Protein AF-A0AAV4EAZ1-F1 (afdb_monomer)

Radius of gyration: 33.1 Å; Cα contacts (8 Å, |Δi|>4): 173; chains: 1; bounding box: 82×64×74 Å

Mean predicted aligned error: 22.83 Å

pLDDT: mean 73.1, std 13.74, range [32.31, 93.69]

Organism: NCBI:txid1093978

Secondary structure (DSSP, 8-state):
-PPPPP--TT-----S---SSPTTSSBTTBSSHHHHHHHHHHHHHHHHHHHHHHHTT--HHHHHHHHHHHHHHHHHHTS--TTS-HHHHHHHHHHHHHHHHHHHS----------SS-HHHHHHHHHHHHHHHHHHH---HHHHHHHHHHHHHHHHHHHHHHHHHHHHHHHHHHHS-TTHHHHHHHHHS----PPPPPB-TTSPBP--HHHHHHHHHHHHHHHH--TT--------S-----SSPPPHHHHHHHHHHHSSSS-S--TTHHHHHHHHHHHHHTS-TTSHHHHHHHHHHH--S---S------HHHHHHHHHHHTTTSS--SSSHHHHHHHHHHHHSHHHHHHHHHHHHHHHHHTS----S----

Foldseek 3Di:
DDDDQDAAPVDDDPEPDDDPARQQPPHSHGTPVVVVVVVVCVQVVLVVQLVVCVVVVPPVVSNVVSVVSNVVVVVVVVVDDPHDDPVVVVVVNVVVVVVVCPVPPPPPPPPPPDPPDDPLLVVLVVVLVVLVVVLLVDPDPVSNVVSVVSSVVSVVVSCVVCVVVVVVLVVVLVPDDDDVSVVVCCVVPVPDPDDDFDADPVRRTDDDPVVSVVSVVVVVCVVPDDVPDDPDPPDPDDDDADPDHDDPVNVVLVVVQVPPPDDRDDQCPLLVLLVVVLVVLQDDCPDPVNVVLQVVQPDPDDPDPDDDDCDSLNVVQVLCVLVVVPAQRSRHPVSSVVVSVCSNPVVSSNVVSVVSSVSVVVPPPDPPPDDDD

InterPro domains:
  IPR008901 Alkaline ceramidase [PF05875] (12-67)
  IPR008901 Alkaline ceramidase [PTHR46187] (5-68)

Solvent-accessible surface area (backbone atoms only — not comparable to full-atom values): 22875 Å² total; per-residue (Å²): 131,82,80,78,80,65,81,42,76,77,74,76,85,83,69,93,72,82,70,96,56,61,53,26,75,86,37,49,85,41,62,32,50,65,65,52,56,59,53,47,49,71,60,48,48,41,54,52,50,37,51,49,28,65,73,68,68,49,61,67,69,58,42,52,53,32,48,54,53,48,52,53,50,56,57,48,63,75,67,63,64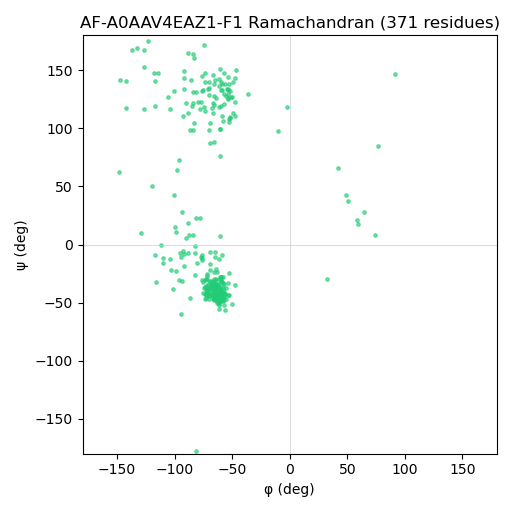,94,82,65,56,67,72,56,51,51,51,50,54,50,51,49,52,53,50,56,44,59,76,73,43,82,84,70,74,77,72,77,75,67,77,93,57,61,68,67,54,50,50,43,51,54,52,37,52,52,43,52,50,50,48,72,72,52,86,53,69,66,63,40,54,52,43,50,50,56,37,51,53,40,50,51,54,43,50,63,72,43,42,65,58,53,51,52,49,54,52,50,67,72,72,57,77,77,61,65,52,53,53,51,50,49,64,69,67,46,77,69,86,71,75,86,82,46,59,46,97,86,68,48,77,56,84,54,68,71,58,48,50,52,53,52,51,51,55,49,46,70,72,69,58,54,94,84,64,74,80,79,75,78,85,88,68,78,94,71,82,64,96,65,72,89,45,72,67,58,52,51,52,53,50,58,58,53,71,71,86,51,78,84,78,67,101,48,61,68,37,52,52,48,54,51,48,36,56,54,52,64,43,67,68,86,40,71,70,46,43,50,54,50,50,70,48,62,66,88,63,84,80,65,94,62,81,87,70,91,42,70,62,59,54,52,28,57,57,38,54,69,54,76,60,77,55,77,60,61,76,44,57,69,35,49,53,53,51,31,60,46,29,64,38,62,68,60,35,53,56,51,36,54,50,53,37,53,51,59,56,68,71,46,81,84,79,83,84,69,76,88,131

Structure (mmCIF, N/CA/C/O backbone):
data_AF-A0AAV4EAZ1-F1
#
_entry.id   AF-A0AAV4EAZ1-F1
#
loop_
_atom_site.group_PDB
_atom_site.id
_atom_site.type_symbol
_atom_site.label_atom_id
_atom_site.label_alt_id
_atom_site.label_comp_id
_atom_site.label_asym_id
_atom_site.label_entity_id
_atom_site.label_seq_id
_atom_site.pdbx_PDB_ins_code
_atom_site.Cartn_x
_atom_site.Cartn_y
_atom_site.Cartn_z
_atom_site.occupancy
_atom_site.B_iso_or_equiv
_atom_site.auth_seq_id
_atom_site.auth_comp_id
_atom_site.auth_asym_id
_atom_site.auth_atom_id
_atom_site.pdbx_PDB_model_num
ATOM 1 N N . MET A 1 1 ? 37.958 -28.287 -9.893 1.00 39.22 1 MET A N 1
ATOM 2 C CA . MET A 1 1 ? 39.158 -27.443 -10.062 1.00 39.2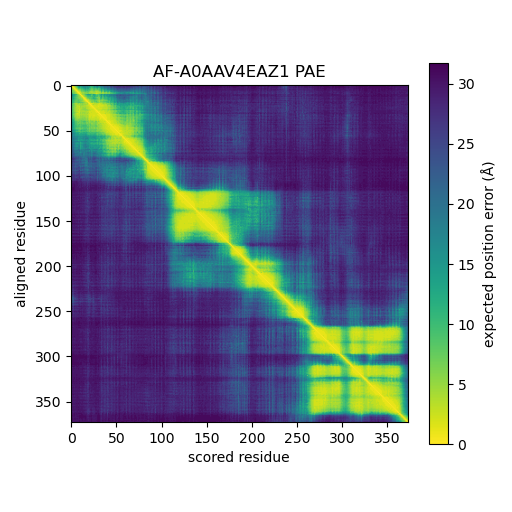2 1 MET A CA 1
ATOM 3 C C . MET A 1 1 ? 38.645 -26.015 -10.093 1.00 39.22 1 MET A C 1
ATOM 5 O O . MET A 1 1 ? 37.858 -25.717 -10.981 1.00 39.22 1 MET A O 1
ATOM 9 N N . ALA A 1 2 ? 38.906 -25.215 -9.056 1.00 37.84 2 ALA A N 1
ATOM 10 C CA . ALA A 1 2 ? 38.460 -23.820 -9.040 1.00 37.84 2 ALA A CA 1
ATOM 11 C C . ALA A 1 2 ? 39.184 -23.052 -10.164 1.00 37.84 2 ALA A C 1
ATOM 13 O O . ALA A 1 2 ? 40.352 -23.366 -10.418 1.00 37.84 2 ALA A O 1
ATOM 14 N N . PRO A 1 3 ? 38.515 -22.126 -10.872 1.00 51.50 3 PRO A N 1
ATOM 15 C CA . PRO A 1 3 ? 39.170 -21.317 -11.893 1.00 51.50 3 PRO A CA 1
ATOM 16 C C . PRO A 1 3 ? 40.313 -20.514 -11.263 1.00 51.50 3 PRO A C 1
ATOM 18 O O . PRO A 1 3 ? 40.203 -20.037 -10.134 1.00 51.50 3 PRO A O 1
ATOM 21 N N . SER A 1 4 ? 41.434 -20.420 -11.975 1.00 55.25 4 SER A N 1
ATOM 22 C CA . SER A 1 4 ? 42.586 -19.628 -11.548 1.00 55.25 4 SER A CA 1
ATOM 23 C C . SER A 1 4 ? 42.188 -18.148 -11.440 1.00 55.25 4 SER A C 1
ATOM 25 O O . SER A 1 4 ? 41.501 -17.664 -12.343 1.00 55.25 4 SER A O 1
ATOM 27 N N . PRO A 1 5 ? 42.593 -17.431 -10.376 1.00 61.00 5 PRO A N 1
ATOM 28 C CA . PRO A 1 5 ? 42.265 -16.018 -10.215 1.00 61.00 5 PRO A CA 1
ATOM 29 C C . PRO A 1 5 ? 42.811 -15.202 -11.393 1.00 61.00 5 PRO A C 1
ATOM 31 O O . PRO A 1 5 ? 43.924 -15.443 -11.866 1.00 61.00 5 PRO A O 1
ATOM 34 N N . VAL A 1 6 ? 42.004 -14.259 -11.883 1.00 65.06 6 VAL A N 1
ATOM 35 C CA . VAL A 1 6 ? 42.376 -13.368 -12.986 1.00 65.06 6 VAL A CA 1
ATOM 36 C C . VAL A 1 6 ? 43.497 -12.445 -12.510 1.00 65.06 6 VAL A C 1
ATOM 38 O O . VAL A 1 6 ? 43.344 -11.718 -11.532 1.00 65.06 6 VAL A O 1
ATOM 41 N N . VAL A 1 7 ? 44.636 -12.485 -13.201 1.00 71.00 7 VAL A N 1
ATOM 42 C CA . VAL A 1 7 ? 45.792 -11.632 -12.907 1.00 71.00 7 VAL A CA 1
ATOM 43 C C . VAL A 1 7 ? 45.495 -10.202 -13.359 1.00 71.00 7 VAL A C 1
ATOM 45 O O . VAL A 1 7 ? 45.307 -9.947 -14.550 1.00 71.00 7 VAL A O 1
ATOM 48 N N . GLY A 1 8 ? 45.428 -9.273 -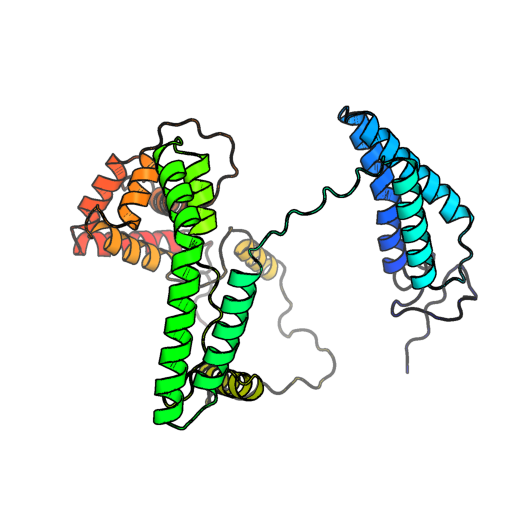12.407 1.00 71.44 8 GLY A N 1
ATOM 49 C CA . GLY A 1 8 ? 45.266 -7.848 -12.686 1.00 71.44 8 GLY A CA 1
ATOM 50 C C . GLY A 1 8 ? 46.577 -7.136 -12.992 1.00 71.44 8 GLY A C 1
ATOM 51 O O . GLY A 1 8 ? 47.660 -7.620 -12.689 1.00 71.44 8 GLY A O 1
ATOM 52 N N . PHE A 1 9 ? 46.475 -5.944 -13.574 1.00 77.06 9 PHE A N 1
ATOM 53 C CA . PHE A 1 9 ? 47.620 -5.125 -13.975 1.00 77.06 9 PHE A CA 1
ATOM 54 C C . PHE A 1 9 ? 48.458 -4.617 -12.783 1.00 77.06 9 PHE A C 1
ATOM 56 O O . PHE A 1 9 ? 49.664 -4.432 -12.915 1.00 77.06 9 PHE A O 1
ATOM 63 N N . TRP A 1 10 ? 47.834 -4.407 -11.621 1.00 75.06 10 TRP A N 1
ATOM 64 C CA . TRP A 1 10 ? 48.451 -3.798 -10.433 1.00 75.06 10 TRP A CA 1
ATOM 65 C C . TRP A 1 10 ? 48.875 -4.831 -9.369 1.00 75.06 10 TRP A C 1
ATOM 67 O O . TRP A 1 10 ? 48.600 -4.640 -8.192 1.00 75.06 10 TRP A O 1
ATOM 77 N N . GLU A 1 11 ? 49.482 -5.954 -9.772 1.00 62.88 11 GLU A N 1
ATOM 78 C CA . GLU A 1 11 ? 49.725 -7.119 -8.897 1.00 62.88 11 GLU A CA 1
ATOM 79 C C . GLU A 1 11 ? 50.312 -6.837 -7.489 1.00 62.88 11 GLU A C 1
ATOM 81 O O . GLU A 1 11 ? 51.160 -5.968 -7.286 1.00 62.88 11 GLU A O 1
ATOM 86 N N . ARG A 1 12 ? 49.925 -7.741 -6.566 1.00 56.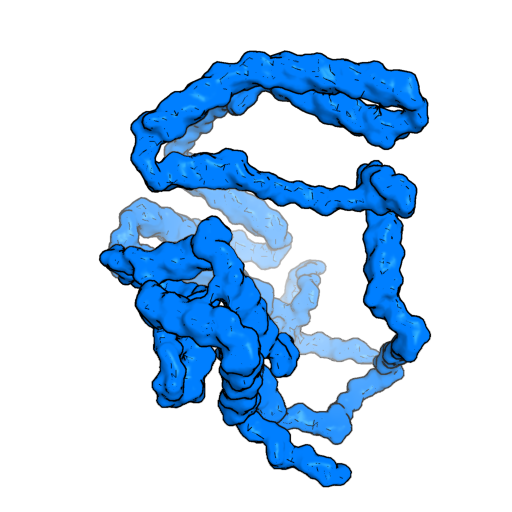06 12 ARG A N 1
ATOM 87 C CA . ARG A 1 12 ? 50.033 -7.771 -5.088 1.00 56.06 12 ARG A CA 1
ATOM 88 C C . ARG A 1 12 ? 49.030 -6.879 -4.359 1.00 56.06 12 ARG A C 1
ATOM 90 O O . ARG A 1 12 ? 49.353 -5.799 -3.881 1.00 56.06 12 ARG A O 1
ATOM 97 N N . HIS A 1 13 ? 47.838 -7.438 -4.157 1.00 59.00 13 HIS A N 1
ATOM 98 C CA . HIS A 1 13 ? 46.903 -6.958 -3.145 1.00 59.00 13 HIS A CA 1
ATOM 99 C C . HIS A 1 13 ? 47.546 -7.081 -1.756 1.00 59.00 13 HIS A C 1
ATOM 101 O O . HIS A 1 13 ? 47.913 -8.175 -1.324 1.00 59.00 13 HIS A O 1
ATOM 107 N N . THR A 1 14 ? 47.717 -5.955 -1.072 1.00 55.31 14 THR A N 1
ATOM 108 C CA . THR A 1 14 ? 48.155 -5.881 0.334 1.00 55.31 14 THR A CA 1
ATOM 109 C C . THR A 1 14 ? 46.976 -5.939 1.307 1.00 55.31 14 THR A C 1
ATOM 111 O O . THR A 1 14 ? 47.165 -6.063 2.516 1.00 55.31 14 THR A O 1
ATOM 114 N N . SER A 1 15 ? 45.751 -5.887 0.784 1.00 57.00 15 SER A N 1
ATOM 115 C CA . SER A 1 15 ? 44.508 -5.919 1.542 1.00 57.00 15 SER A CA 1
ATOM 116 C C . SER A 1 15 ? 44.353 -7.254 2.277 1.00 57.00 15 SER A C 1
ATOM 118 O O . SER A 1 15 ? 44.411 -8.329 1.689 1.00 57.00 15 SER A O 1
ATOM 120 N N . THR A 1 16 ? 44.133 -7.198 3.590 1.00 47.56 16 THR A N 1
ATOM 121 C CA . THR A 1 16 ? 43.989 -8.395 4.441 1.00 47.56 16 THR A CA 1
ATOM 122 C C . THR A 1 16 ? 42.634 -9.097 4.301 1.00 47.56 16 THR A C 1
ATOM 124 O O . THR A 1 16 ? 42.465 -10.202 4.819 1.00 47.56 16 THR A O 1
ATOM 127 N N . ILE A 1 17 ? 41.657 -8.463 3.643 1.00 57.38 17 ILE A N 1
ATOM 128 C CA . ILE A 1 17 ? 40.300 -8.977 3.428 1.00 57.38 17 ILE A CA 1
ATOM 129 C C . ILE A 1 17 ? 39.854 -8.576 2.018 1.00 57.38 17 ILE A C 1
ATOM 131 O O . ILE A 1 17 ? 39.704 -7.385 1.758 1.00 57.38 17 ILE A O 1
ATOM 135 N N . ASP A 1 18 ? 39.599 -9.566 1.162 1.00 65.38 18 ASP A N 1
ATOM 136 C CA . ASP A 1 18 ? 38.892 -9.395 -0.114 1.00 65.38 18 ASP A CA 1
ATOM 137 C C . ASP A 1 18 ? 37.374 -9.488 0.118 1.00 65.38 18 ASP A C 1
ATOM 139 O O . ASP A 1 18 ? 36.903 -10.287 0.942 1.00 65.38 18 ASP A O 1
ATOM 143 N N . TRP A 1 19 ? 36.592 -8.661 -0.579 1.00 66.50 19 TRP A N 1
ATOM 144 C CA . TRP A 1 19 ? 35.132 -8.704 -0.492 1.00 66.50 19 TRP A CA 1
ATOM 145 C C . TRP A 1 19 ? 34.552 -9.808 -1.391 1.00 66.50 19 TRP A C 1
ATOM 147 O O . TRP A 1 19 ? 35.260 -10.595 -2.009 1.00 66.50 19 TRP A O 1
ATOM 157 N N . CYS A 1 20 ? 33.219 -9.922 -1.437 1.00 73.50 20 CYS A N 1
ATOM 158 C CA . CYS A 1 20 ? 32.537 -10.954 -2.233 1.00 73.50 20 CYS A CA 1
ATOM 159 C C . CYS A 1 20 ? 32.649 -10.750 -3.757 1.00 73.50 20 CYS A C 1
ATOM 161 O O . CYS A 1 20 ? 32.155 -11.594 -4.502 1.00 73.50 20 CYS A O 1
ATOM 163 N N . GLU A 1 21 ? 33.212 -9.631 -4.221 1.00 77.25 21 GLU A N 1
ATOM 164 C CA . GLU A 1 21 ? 33.410 -9.358 -5.644 1.00 77.25 21 GLU A CA 1
ATOM 165 C C . GLU A 1 21 ? 34.792 -9.854 -6.082 1.00 77.25 21 GLU A C 1
ATOM 167 O O . GLU A 1 21 ? 35.790 -9.606 -5.416 1.00 77.25 21 GLU A O 1
ATOM 172 N N . GLU A 1 22 ? 34.855 -10.560 -7.212 1.00 75.56 22 GLU A N 1
ATOM 173 C CA . GLU A 1 22 ? 36.124 -11.039 -7.758 1.00 75.56 22 GLU A CA 1
ATOM 174 C C . GLU A 1 22 ? 36.974 -9.872 -8.290 1.00 75.56 22 GLU A C 1
ATOM 176 O O . GLU A 1 22 ? 36.529 -9.059 -9.110 1.00 75.56 22 GLU A O 1
ATOM 181 N N . ASN A 1 23 ? 38.235 -9.818 -7.855 1.00 75.94 23 ASN A N 1
ATOM 182 C CA . ASN A 1 23 ? 39.206 -8.837 -8.328 1.00 75.94 23 ASN A CA 1
ATOM 183 C C . ASN A 1 23 ? 39.394 -8.938 -9.850 1.00 75.94 23 ASN A C 1
ATOM 185 O O . ASN A 1 23 ? 39.566 -10.022 -10.404 1.00 75.94 23 ASN A O 1
ATOM 189 N N . TYR A 1 24 ? 39.356 -7.786 -10.527 1.00 77.75 24 TYR A N 1
ATOM 190 C CA . TYR A 1 24 ? 39.561 -7.644 -11.974 1.00 77.75 24 TYR A CA 1
ATOM 191 C C . TYR A 1 24 ? 38.587 -8.423 -12.873 1.00 77.75 24 TYR A C 1
ATOM 193 O O . TYR A 1 24 ? 38.844 -8.583 -14.067 1.00 77.75 24 TYR A O 1
ATOM 201 N N . ALA A 1 25 ? 37.439 -8.861 -12.344 1.00 78.75 25 ALA A N 1
ATOM 202 C CA . ALA A 1 25 ? 36.454 -9.638 -13.099 1.00 78.75 25 ALA A CA 1
ATOM 203 C C . ALA A 1 25 ? 35.887 -8.898 -14.326 1.00 78.75 25 ALA A C 1
ATOM 205 O O . ALA A 1 25 ? 35.515 -9.523 -15.318 1.00 78.75 25 ALA A O 1
ATOM 206 N N . VAL A 1 26 ? 35.817 -7.563 -14.266 1.00 81.12 26 VAL A N 1
ATOM 207 C CA . VAL A 1 26 ? 35.282 -6.716 -15.348 1.00 81.12 26 VAL A CA 1
ATOM 208 C C . VAL A 1 26 ? 36.393 -6.058 -16.169 1.00 81.12 26 VAL A C 1
ATOM 210 O O . VAL A 1 26 ? 36.274 -5.930 -17.386 1.00 81.12 26 VAL A O 1
ATOM 213 N N . THR A 1 27 ? 37.476 -5.623 -15.526 1.00 82.69 27 THR A N 1
ATOM 214 C CA . THR A 1 27 ? 38.619 -4.994 -16.195 1.00 82.69 27 THR A CA 1
ATOM 215 C C . THR A 1 27 ? 39.910 -5.335 -15.468 1.00 82.69 27 THR A C 1
ATOM 217 O O . THR A 1 27 ? 39.958 -5.319 -14.244 1.00 82.69 27 THR A O 1
ATOM 220 N N . THR A 1 28 ? 40.983 -5.572 -16.220 1.00 79.88 28 THR A N 1
ATOM 221 C CA . THR A 1 28 ? 42.330 -5.834 -15.691 1.00 79.88 28 THR A CA 1
ATOM 222 C C . THR A 1 28 ? 42.941 -4.649 -14.945 1.00 79.88 28 THR A C 1
ATOM 224 O O . THR A 1 28 ? 43.956 -4.820 -14.276 1.00 79.88 28 THR A O 1
ATOM 227 N N . TYR A 1 29 ? 42.341 -3.458 -15.026 1.00 78.69 29 TYR A N 1
ATOM 228 C CA . TYR A 1 29 ? 42.871 -2.240 -14.409 1.00 78.69 29 TYR A CA 1
ATOM 229 C C . TYR A 1 29 ? 42.230 -1.874 -13.068 1.00 78.69 29 TYR A C 1
ATOM 231 O O . TYR A 1 29 ? 42.853 -1.151 -12.297 1.00 78.69 29 TYR A O 1
ATOM 239 N N . ILE A 1 30 ? 41.011 -2.339 -12.785 1.00 79.56 30 ILE A N 1
ATOM 240 C CA . ILE A 1 30 ? 40.244 -1.960 -11.590 1.00 79.56 30 ILE A CA 1
ATOM 241 C C . ILE A 1 30 ? 39.817 -3.237 -10.866 1.00 79.56 30 ILE A C 1
ATOM 243 O O . ILE A 1 30 ? 39.057 -4.039 -11.412 1.00 79.56 30 ILE A O 1
ATOM 247 N N . ALA A 1 31 ? 40.312 -3.414 -9.643 1.00 74.88 31 ALA A N 1
ATOM 248 C CA . ALA A 1 31 ? 39.842 -4.448 -8.727 1.00 74.88 31 ALA A CA 1
ATOM 249 C C . ALA A 1 31 ? 38.456 -4.070 -8.170 1.00 74.88 31 ALA A C 1
ATOM 251 O O . ALA A 1 31 ? 38.163 -2.883 -8.044 1.00 74.88 31 ALA A O 1
ATOM 252 N N . GLU A 1 32 ? 37.601 -5.060 -7.888 1.00 77.81 32 GLU A N 1
ATOM 253 C CA . GLU A 1 32 ? 36.217 -4.866 -7.408 1.00 77.81 32 GLU A CA 1
ATOM 254 C C . GLU A 1 32 ? 35.472 -3.724 -8.135 1.00 77.81 32 GLU A C 1
ATOM 256 O O . GLU A 1 32 ? 35.188 -2.646 -7.592 1.00 77.81 32 GLU A O 1
ATOM 261 N N . PHE A 1 33 ? 35.229 -3.925 -9.431 1.00 80.56 33 PHE A N 1
ATOM 262 C CA . PHE A 1 33 ? 34.739 -2.883 -10.330 1.00 80.56 33 PHE A CA 1
ATOM 263 C C . PHE A 1 33 ? 33.409 -2.274 -9.869 1.00 80.56 33 PHE A C 1
ATOM 265 O O . PHE A 1 33 ? 33.243 -1.052 -9.918 1.00 80.56 33 PHE A O 1
ATOM 272 N N . TRP A 1 34 ? 32.461 -3.094 -9.416 1.00 80.06 34 TRP A N 1
ATOM 273 C CA . TRP A 1 34 ? 31.145 -2.620 -8.995 1.00 80.06 34 TRP A CA 1
ATOM 274 C C . TRP A 1 34 ? 31.205 -1.875 -7.665 1.00 80.06 34 TRP A C 1
ATOM 276 O O . TRP A 1 34 ? 30.563 -0.827 -7.531 1.00 80.06 34 TRP A O 1
ATOM 286 N N . ASN A 1 35 ? 32.025 -2.335 -6.720 1.00 78.44 35 ASN A N 1
ATOM 287 C CA . ASN A 1 35 ? 32.291 -1.602 -5.483 1.00 78.44 35 ASN A CA 1
ATOM 288 C C . ASN A 1 35 ? 32.914 -0.229 -5.778 1.00 78.44 35 ASN A C 1
ATOM 290 O O . ASN A 1 35 ? 32.430 0.792 -5.282 1.00 78.44 35 ASN A O 1
ATOM 294 N N . THR A 1 36 ? 33.904 -0.172 -6.670 1.00 77.69 36 THR A N 1
ATOM 295 C CA . THR A 1 36 ? 34.542 1.082 -7.098 1.00 77.69 36 THR A CA 1
ATOM 296 C C . THR A 1 36 ? 33.541 2.028 -7.773 1.00 77.69 36 THR A C 1
ATOM 298 O O . THR A 1 36 ? 33.409 3.190 -7.379 1.00 77.69 36 THR A O 1
ATOM 301 N N . LEU A 1 37 ? 32.771 1.529 -8.746 1.00 79.00 37 LEU A N 1
ATOM 302 C CA . LEU A 1 37 ? 31.787 2.320 -9.490 1.00 79.00 37 LEU A CA 1
ATOM 303 C C . LEU A 1 37 ? 30.676 2.866 -8.586 1.00 79.00 37 LEU A C 1
ATOM 305 O O . LEU A 1 37 ? 30.242 4.008 -8.750 1.00 79.00 37 LEU A O 1
ATOM 309 N N . SER A 1 38 ? 30.221 2.070 -7.616 1.00 73.38 38 SER A N 1
ATOM 310 C CA . SER A 1 38 ? 29.192 2.501 -6.670 1.00 73.38 38 SER A CA 1
ATOM 311 C C . SER A 1 38 ? 29.670 3.658 -5.778 1.00 73.38 38 SER A C 1
ATOM 313 O O . SER A 1 38 ? 28.911 4.599 -5.535 1.00 73.38 38 SER A O 1
ATOM 315 N N . ASN A 1 39 ? 30.949 3.667 -5.387 1.00 76.25 39 ASN A N 1
ATOM 316 C CA . ASN A 1 39 ? 31.553 4.756 -4.617 1.00 76.25 39 ASN A CA 1
ATOM 317 C C . ASN A 1 39 ? 31.771 6.027 -5.456 1.00 76.25 39 ASN A C 1
ATOM 319 O O . ASN A 1 39 ? 31.642 7.137 -4.933 1.00 76.25 39 ASN A O 1
ATOM 323 N N . CYS A 1 40 ? 31.990 5.910 -6.771 1.00 76.50 40 CYS A N 1
ATOM 324 C CA . CYS A 1 40 ? 32.075 7.071 -7.667 1.00 76.50 40 CYS A CA 1
ATOM 325 C C . CYS A 1 40 ? 30.794 7.925 -7.669 1.00 76.50 40 CYS A C 1
ATOM 327 O O . CYS A 1 40 ? 30.862 9.138 -7.887 1.00 76.50 40 CYS A O 1
ATOM 329 N N . VAL A 1 41 ? 29.623 7.341 -7.392 1.00 75.31 41 VAL A N 1
ATOM 330 C CA . VAL A 1 41 ? 28.349 8.082 -7.299 1.00 75.31 41 VAL A CA 1
ATOM 331 C C . VAL A 1 41 ? 28.363 9.082 -6.138 1.00 75.31 41 VAL A C 1
ATOM 333 O O . VAL A 1 41 ? 27.808 10.176 -6.256 1.00 75.31 41 VAL A O 1
ATOM 336 N N . LEU A 1 42 ? 29.047 8.753 -5.039 1.00 69.88 42 LEU A N 1
ATOM 337 C CA . LEU A 1 42 ? 29.164 9.625 -3.866 1.00 69.88 42 LEU A CA 1
ATOM 338 C C . LEU A 1 42 ? 30.069 10.838 -4.120 1.00 69.88 42 LEU A C 1
ATOM 340 O O . LEU A 1 42 ? 29.881 11.875 -3.491 1.00 69.88 42 LEU A O 1
ATOM 344 N N . ILE A 1 43 ? 31.005 10.727 -5.066 1.00 74.19 43 ILE A N 1
ATOM 345 C CA . ILE A 1 43 ? 31.894 11.820 -5.490 1.00 74.19 43 ILE A CA 1
ATOM 346 C C . ILE A 1 43 ? 31.222 12.661 -6.584 1.00 74.19 43 ILE A C 1
ATOM 348 O O . ILE A 1 43 ? 31.210 13.889 -6.530 1.00 74.19 43 ILE A O 1
ATOM 352 N N . THR A 1 44 ? 30.623 12.008 -7.579 1.00 77.94 44 THR A N 1
ATOM 353 C CA . THR A 1 44 ? 30.032 12.686 -8.745 1.00 77.94 44 THR A CA 1
ATOM 354 C C . THR A 1 44 ? 28.703 13.370 -8.423 1.00 77.94 44 THR A C 1
ATOM 356 O O . THR A 1 44 ? 28.416 14.433 -8.974 1.00 77.94 44 THR A O 1
ATOM 359 N N . GLY A 1 45 ? 27.912 12.827 -7.493 1.00 81.00 45 GLY A N 1
ATOM 360 C CA . GLY A 1 45 ? 26.627 13.389 -7.073 1.00 81.00 45 GLY A CA 1
ATOM 361 C C . GLY A 1 45 ? 26.718 14.837 -6.566 1.00 81.00 45 GLY A C 1
ATOM 362 O O . GLY A 1 45 ? 26.052 15.705 -7.135 1.00 81.00 45 GLY A O 1
ATOM 363 N N . PRO A 1 46 ? 27.549 15.145 -5.551 1.00 78.69 46 PRO A N 1
ATOM 364 C CA . PRO A 1 46 ? 27.739 16.512 -5.055 1.00 78.69 46 PRO A CA 1
ATOM 365 C C . PRO A 1 46 ? 28.214 17.500 -6.131 1.00 78.69 46 PRO A C 1
ATOM 367 O O . PRO A 1 46 ? 27.718 18.624 -6.187 1.00 78.69 46 PRO A O 1
ATOM 370 N N . ILE A 1 47 ? 29.095 17.069 -7.041 1.00 78.88 47 ILE A N 1
ATOM 371 C CA . ILE A 1 47 ? 29.613 17.896 -8.147 1.00 78.88 47 ILE A CA 1
ATOM 372 C C . ILE A 1 47 ? 28.503 18.223 -9.158 1.00 78.88 47 ILE A C 1
ATOM 374 O O . ILE A 1 47 ? 28.348 19.369 -9.585 1.00 78.88 47 ILE A O 1
ATOM 378 N N . ILE A 1 48 ? 27.680 17.234 -9.511 1.00 83.62 48 ILE A N 1
ATOM 379 C CA . ILE A 1 48 ? 26.520 17.425 -10.390 1.00 83.62 48 ILE A CA 1
ATOM 380 C C . ILE A 1 48 ? 25.493 18.359 -9.736 1.00 83.62 48 ILE A C 1
ATOM 382 O O . ILE A 1 48 ? 24.918 19.215 -10.411 1.00 83.62 48 ILE A O 1
ATOM 386 N N . MET A 1 49 ? 25.273 18.220 -8.427 1.00 81.00 49 MET A N 1
ATOM 387 C CA . MET A 1 49 ? 24.355 19.066 -7.660 1.00 81.00 49 MET A CA 1
ATOM 388 C C . MET A 1 49 ? 24.863 20.505 -7.525 1.00 81.00 49 MET A C 1
ATOM 390 O O . MET A 1 49 ? 24.060 21.431 -7.609 1.00 81.00 49 MET A O 1
ATOM 394 N N . LEU A 1 50 ? 26.177 20.715 -7.406 1.00 82.00 50 LEU A N 1
ATOM 395 C CA . LEU A 1 50 ? 26.805 22.037 -7.493 1.00 82.00 50 LEU A CA 1
ATOM 396 C C . LEU A 1 50 ? 26.572 22.691 -8.854 1.00 82.00 50 LEU A C 1
ATOM 398 O O . LEU A 1 50 ? 26.118 23.833 -8.928 1.00 82.00 50 LEU A O 1
ATOM 402 N N . TYR A 1 51 ? 26.843 21.952 -9.931 1.00 84.25 51 TYR A N 1
ATOM 403 C CA . TYR A 1 51 ? 26.665 22.442 -11.294 1.00 84.25 51 TYR A CA 1
ATOM 404 C C . TYR A 1 51 ? 25.198 22.787 -11.591 1.00 84.25 51 TYR A C 1
ATOM 406 O O . TYR A 1 51 ? 24.898 23.868 -12.102 1.00 84.25 51 TYR A O 1
ATOM 414 N N . GLN A 1 52 ? 24.260 21.909 -11.221 1.00 83.00 52 GLN A N 1
ATOM 415 C CA . GLN A 1 52 ? 22.826 22.179 -11.359 1.00 83.00 52 GLN A CA 1
ATOM 416 C C . GLN A 1 52 ? 22.368 23.324 -10.449 1.00 83.00 52 GLN A C 1
ATOM 418 O O . GLN A 1 52 ? 21.584 24.165 -10.887 1.00 83.00 52 GLN A O 1
ATOM 423 N N . GLY A 1 53 ? 22.904 23.395 -9.229 1.00 82.50 53 GLY A N 1
ATOM 424 C CA . GLY A 1 53 ? 22.728 24.492 -8.279 1.00 82.50 53 GLY A CA 1
ATOM 425 C C . GLY A 1 53 ? 23.000 25.854 -8.904 1.00 82.50 53 GLY A C 1
ATOM 426 O O . GLY A 1 53 ? 22.157 26.751 -8.860 1.00 82.50 53 GLY A O 1
ATOM 427 N N . HIS A 1 54 ? 24.155 25.961 -9.556 1.00 79.94 54 HIS A N 1
ATOM 428 C CA . HIS A 1 54 ? 24.599 27.172 -10.228 1.00 79.94 54 HIS A CA 1
ATOM 429 C C . HIS A 1 54 ? 23.813 27.458 -11.518 1.00 79.94 54 HIS A C 1
ATOM 431 O O . HIS A 1 54 ? 23.497 28.607 -11.810 1.00 79.94 54 HIS A O 1
ATOM 437 N N . LYS A 1 55 ? 23.459 26.426 -12.296 1.00 85.25 55 LYS A N 1
ATOM 438 C CA . LYS A 1 55 ? 22.685 26.576 -13.542 1.00 85.25 55 LYS A CA 1
ATOM 439 C C . LYS A 1 55 ? 21.245 27.037 -13.300 1.00 85.25 55 LYS A C 1
ATOM 441 O O . LYS A 1 55 ? 20.692 27.770 -14.116 1.00 85.25 55 LYS A O 1
ATOM 446 N N . HIS A 1 56 ? 20.632 26.593 -12.205 1.00 85.31 56 HIS A N 1
ATOM 447 C CA . HIS A 1 56 ? 19.232 26.872 -11.878 1.00 85.31 56 HIS A CA 1
ATOM 448 C C . HIS A 1 56 ? 19.047 28.020 -10.874 1.00 85.31 56 HIS A C 1
ATOM 450 O O . HIS A 1 56 ? 17.928 28.216 -10.404 1.00 85.31 56 HIS A O 1
ATOM 456 N N . ASN A 1 57 ? 20.105 28.787 -10.570 1.00 81.69 57 ASN A N 1
ATOM 457 C CA . ASN A 1 57 ? 20.080 29.904 -9.614 1.00 81.69 57 ASN A CA 1
ATOM 458 C C . ASN A 1 57 ? 19.416 29.529 -8.278 1.00 81.69 57 ASN A C 1
ATOM 460 O O . ASN A 1 57 ? 18.609 30.283 -7.731 1.00 81.69 57 ASN A O 1
ATOM 464 N N . LEU A 1 58 ? 19.734 28.337 -7.765 1.00 78.25 58 LEU A N 1
ATOM 465 C CA . LEU A 1 58 ? 19.301 27.926 -6.433 1.00 78.25 58 LEU A CA 1
ATOM 466 C C . LEU A 1 58 ? 19.873 28.891 -5.389 1.00 78.25 58 LEU A C 1
ATOM 468 O O . LEU A 1 58 ? 20.936 29.481 -5.588 1.00 78.25 58 LEU A O 1
ATOM 472 N N . GLU A 1 59 ? 19.161 29.066 -4.273 1.00 83.50 59 GLU A N 1
ATOM 473 C CA . GLU A 1 59 ? 19.595 30.004 -3.237 1.00 83.50 59 GLU A CA 1
ATOM 474 C C . GLU A 1 59 ? 21.042 29.710 -2.819 1.00 83.50 59 GLU A C 1
ATOM 476 O O . GLU A 1 59 ? 21.427 28.552 -2.632 1.00 83.50 59 GLU A O 1
ATOM 481 N N . TRP A 1 60 ? 21.837 30.765 -2.630 1.00 76.50 60 TRP A N 1
ATOM 482 C CA . TRP A 1 60 ? 23.277 30.678 -2.355 1.00 76.50 60 TRP A CA 1
ATOM 483 C C . TRP A 1 60 ? 23.632 29.752 -1.177 1.00 76.50 60 TRP A C 1
ATOM 485 O O . TRP A 1 60 ? 24.718 29.183 -1.140 1.00 76.50 60 TRP A O 1
ATOM 495 N N . ARG A 1 61 ? 22.695 29.539 -0.243 1.00 79.25 61 ARG A N 1
ATOM 496 C CA . ARG A 1 61 ? 22.826 28.602 0.883 1.00 79.25 61 ARG A CA 1
ATOM 497 C C . ARG A 1 61 ? 22.985 27.148 0.432 1.00 79.25 61 ARG A C 1
ATOM 499 O O . ARG A 1 61 ? 23.770 26.418 1.027 1.00 79.25 61 ARG A O 1
ATOM 506 N N . TYR A 1 62 ? 22.275 26.731 -0.615 1.00 77.88 62 TYR A N 1
ATOM 507 C CA . TYR A 1 62 ? 22.397 25.382 -1.173 1.00 77.88 62 TYR A CA 1
ATOM 508 C C . TYR A 1 62 ? 23.720 25.215 -1.920 1.00 77.88 62 TYR A C 1
ATOM 510 O O . TYR A 1 62 ? 24.378 24.190 -1.778 1.00 77.88 62 TYR A O 1
ATOM 518 N N . ILE A 1 63 ? 24.148 26.251 -2.646 1.00 77.75 63 ILE A N 1
ATOM 519 C CA . ILE A 1 63 ? 25.433 26.261 -3.357 1.00 77.75 63 ILE A CA 1
ATOM 520 C C . ILE A 1 63 ? 26.593 26.136 -2.359 1.00 77.75 63 ILE A C 1
ATOM 522 O O . ILE A 1 63 ? 27.460 25.287 -2.548 1.00 77.75 63 ILE A O 1
ATOM 526 N N . LEU A 1 64 ? 26.559 26.896 -1.257 1.00 77.50 64 LEU A N 1
ATOM 527 C CA . LEU A 1 64 ? 27.551 26.781 -0.183 1.00 77.50 64 LEU A CA 1
ATOM 528 C C . LEU A 1 64 ? 27.528 25.421 0.518 1.00 77.50 64 LEU A C 1
ATOM 530 O O . LEU A 1 64 ? 28.578 24.875 0.843 1.00 77.50 64 LEU A O 1
ATOM 534 N N . ALA A 1 65 ? 26.346 24.850 0.753 1.00 75.56 65 ALA A N 1
ATOM 535 C CA . ALA A 1 65 ? 26.249 23.527 1.360 1.00 75.56 65 ALA A CA 1
ATOM 536 C C . ALA A 1 65 ? 26.914 22.460 0.475 1.00 75.56 65 ALA A C 1
ATOM 538 O O . ALA A 1 65 ? 27.682 21.636 0.970 1.00 75.56 65 ALA A O 1
ATOM 539 N N . PHE A 1 66 ? 26.673 22.495 -0.838 1.00 78.94 66 PHE A N 1
ATOM 540 C CA . PHE A 1 66 ? 27.278 21.532 -1.753 1.00 78.94 66 PHE A CA 1
ATOM 541 C C . PHE A 1 66 ? 28.783 21.770 -1.969 1.00 78.94 66 PHE A C 1
ATOM 543 O O . PHE A 1 66 ? 29.516 20.799 -2.172 1.00 78.94 66 PHE A O 1
ATOM 550 N N . SER A 1 67 ? 29.269 23.016 -1.883 1.00 73.00 67 SER A N 1
ATOM 551 C CA . SER A 1 67 ? 30.699 23.327 -2.035 1.00 73.00 67 SER A CA 1
ATOM 552 C C . SER A 1 67 ? 31.496 22.839 -0.833 1.00 73.00 67 SER A C 1
ATOM 554 O O . SER A 1 67 ? 32.510 22.174 -1.013 1.00 73.00 67 SER A O 1
ATOM 556 N N . VAL A 1 68 ? 30.977 23.053 0.381 1.00 77.94 68 VAL A N 1
ATOM 557 C CA . VAL A 1 68 ? 31.586 22.558 1.625 1.00 77.94 68 VAL A CA 1
ATOM 558 C C . VAL A 1 68 ? 31.616 21.028 1.660 1.00 77.94 68 VAL A C 1
ATOM 560 O O . VAL A 1 68 ? 32.625 20.448 2.048 1.00 77.94 68 VAL A O 1
ATOM 563 N N . ILE A 1 69 ? 30.544 20.360 1.215 1.00 74.69 69 ILE A N 1
ATOM 564 C CA . ILE A 1 69 ? 30.507 18.889 1.132 1.00 74.69 69 ILE A CA 1
ATOM 565 C C . ILE A 1 69 ? 31.544 18.370 0.126 1.00 74.69 69 ILE A C 1
ATOM 567 O O . ILE A 1 69 ? 32.232 17.394 0.410 1.00 74.69 69 ILE A O 1
ATOM 571 N N . SER A 1 70 ? 31.687 19.024 -1.028 1.00 71.38 70 SER A N 1
ATOM 572 C CA . SER A 1 70 ? 32.625 18.592 -2.073 1.00 71.38 70 SER A CA 1
ATOM 573 C C . SER A 1 70 ? 34.089 18.827 -1.678 1.00 71.38 70 SER A C 1
ATOM 575 O O . SER A 1 70 ? 34.932 17.967 -1.916 1.00 71.38 70 SER A O 1
ATOM 577 N N . GLU A 1 71 ? 34.387 19.952 -1.024 1.00 75.56 71 GLU A N 1
ATOM 578 C CA . GLU A 1 71 ? 35.727 20.283 -0.525 1.00 75.56 71 GLU A CA 1
ATOM 579 C C . GLU A 1 71 ? 36.150 19.353 0.622 1.00 75.56 71 GLU A C 1
ATOM 581 O O . GLU A 1 71 ? 37.253 18.807 0.602 1.00 75.56 71 GLU A O 1
ATOM 586 N N . GLN A 1 72 ? 35.243 19.069 1.565 1.00 66.69 72 GLN A N 1
ATOM 587 C CA . GLN A 1 72 ? 35.505 18.122 2.652 1.00 66.69 72 GLN A CA 1
ATOM 588 C C . GLN A 1 72 ? 35.681 16.685 2.149 1.00 66.69 72 GLN A C 1
ATOM 590 O O . GLN A 1 72 ? 36.546 15.976 2.654 1.00 66.69 72 GLN A O 1
ATOM 595 N N . LEU A 1 73 ? 34.919 16.253 1.137 1.00 66.81 73 LEU A N 1
ATOM 596 C CA . LEU A 1 73 ? 35.108 14.938 0.513 1.00 66.81 73 LEU A CA 1
ATOM 597 C C . LEU A 1 73 ? 36.459 14.831 -0.209 1.00 66.81 73 LEU A C 1
ATOM 599 O O . LEU A 1 73 ? 37.121 13.803 -0.094 1.00 66.81 73 LEU A O 1
ATOM 603 N N . GLY A 1 74 ? 36.898 15.888 -0.901 1.00 67.06 74 GLY A N 1
ATOM 604 C CA . GLY A 1 74 ? 38.204 15.925 -1.566 1.00 67.06 74 GLY A CA 1
ATOM 605 C C . GLY A 1 74 ? 39.378 15.868 -0.584 1.00 67.06 74 GLY A C 1
ATOM 606 O O . GLY A 1 74 ? 40.331 15.121 -0.799 1.00 67.06 74 GLY A O 1
ATOM 607 N N . GLN A 1 75 ? 39.285 16.592 0.533 1.00 67.56 75 GLN A N 1
ATOM 608 C CA . GLN A 1 75 ? 40.308 16.574 1.582 1.00 67.56 75 GLN A CA 1
ATOM 609 C C . GLN A 1 75 ? 40.374 15.211 2.294 1.00 67.56 75 GLN A C 1
ATOM 611 O O . GLN A 1 75 ? 41.458 14.733 2.619 1.00 67.56 75 GLN A O 1
ATOM 616 N N . LEU A 1 76 ? 39.232 14.544 2.470 1.00 57.88 76 LEU A N 1
ATOM 617 C CA . LEU A 1 76 ? 39.141 13.231 3.110 1.00 57.88 76 LEU A CA 1
ATOM 618 C C . LEU A 1 76 ? 39.645 12.106 2.192 1.00 57.88 76 LEU A C 1
ATOM 620 O O . LEU A 1 76 ? 40.361 11.236 2.669 1.00 57.88 76 LEU A O 1
ATOM 624 N N . LEU A 1 77 ? 39.393 12.168 0.877 1.00 58.59 77 LEU A N 1
ATOM 625 C CA . LEU A 1 77 ? 39.986 11.238 -0.102 1.00 58.59 77 LEU A CA 1
ATOM 626 C C . LEU A 1 77 ? 41.519 11.297 -0.125 1.00 58.59 77 LEU A C 1
ATOM 628 O O . LEU A 1 77 ? 42.159 10.293 -0.409 1.00 58.59 77 LEU A O 1
ATOM 632 N N . SER A 1 78 ? 42.109 12.444 0.222 1.00 61.94 78 SER A N 1
ATOM 633 C CA . SER A 1 78 ? 43.566 12.581 0.352 1.00 61.94 78 SER A CA 1
ATOM 634 C C . SER A 1 78 ? 44.143 11.988 1.649 1.00 61.94 78 SER A C 1
ATOM 636 O O . SER A 1 78 ? 45.357 11.868 1.771 1.00 61.94 78 SER A O 1
ATOM 638 N N . GLN A 1 79 ? 43.285 11.619 2.611 1.00 55.28 79 GLN A N 1
ATOM 639 C CA . GLN A 1 79 ? 43.652 11.050 3.917 1.00 55.28 79 GLN A CA 1
ATOM 640 C C . GLN A 1 79 ? 43.240 9.576 4.081 1.00 55.28 79 GLN A C 1
ATOM 642 O O . GLN A 1 79 ? 43.461 8.993 5.143 1.00 55.28 79 GLN A O 1
ATOM 647 N N . VAL A 1 80 ? 42.606 8.972 3.071 1.00 51.41 80 VAL A N 1
ATOM 648 C CA . VAL A 1 80 ? 42.193 7.564 3.108 1.00 51.41 80 VAL A CA 1
ATOM 649 C C . VAL A 1 80 ? 43.377 6.692 2.696 1.00 51.41 80 VAL A C 1
ATOM 651 O O . VAL A 1 80 ? 43.632 6.511 1.512 1.00 51.41 80 VAL A O 1
ATOM 654 N N . ASP A 1 81 ? 44.078 6.134 3.684 1.00 54.56 81 ASP A N 1
ATOM 655 C CA . ASP A 1 81 ? 44.905 4.942 3.477 1.00 54.56 81 ASP A CA 1
ATOM 656 C C . ASP A 1 81 ? 43.990 3.727 3.238 1.00 54.56 81 ASP A C 1
ATOM 658 O O . ASP A 1 81 ? 43.004 3.518 3.959 1.00 54.56 81 ASP A O 1
ATOM 662 N N . GLU A 1 82 ? 44.327 2.916 2.229 1.00 54.56 82 GLU A N 1
ATOM 663 C CA . GLU A 1 82 ? 43.536 1.787 1.701 1.00 54.56 82 GLU A CA 1
ATOM 664 C C . GLU A 1 82 ? 43.207 0.681 2.730 1.00 54.56 82 GLU A C 1
ATOM 666 O O . GLU A 1 82 ? 42.376 -0.187 2.467 1.00 54.56 82 GLU A O 1
ATOM 671 N N . GLU A 1 83 ? 43.792 0.704 3.931 1.00 52.16 83 GLU A N 1
ATOM 672 C CA . GLU A 1 83 ? 43.679 -0.384 4.913 1.00 52.16 83 GLU A CA 1
ATOM 673 C C . GLU A 1 83 ? 42.543 -0.246 5.947 1.00 52.16 83 GLU A C 1
ATOM 675 O O . GL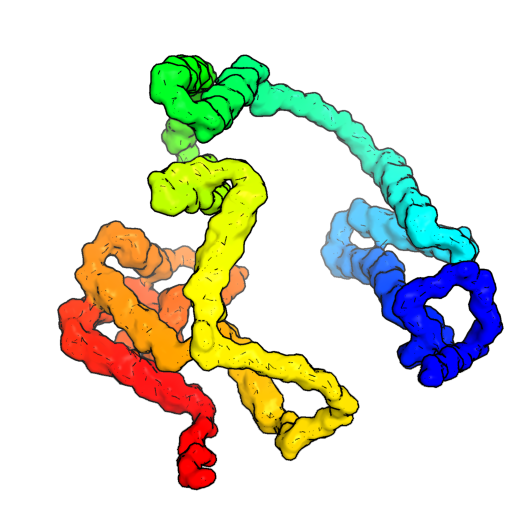U A 1 83 ? 42.301 -1.173 6.730 1.00 52.16 83 GLU A O 1
ATOM 680 N N . GLN A 1 84 ? 41.800 0.866 6.001 1.00 54.41 84 GLN A N 1
ATOM 681 C CA . GLN A 1 84 ? 40.765 1.024 7.034 1.00 54.41 84 GLN A CA 1
ATOM 682 C C . GLN A 1 84 ? 39.377 0.517 6.620 1.00 54.41 84 GLN A C 1
ATOM 684 O O . GLN A 1 84 ? 38.743 1.022 5.699 1.00 54.41 84 GLN A O 1
ATOM 689 N N . LYS A 1 85 ? 38.856 -0.437 7.413 1.00 59.31 85 LYS A N 1
ATOM 690 C CA . LYS A 1 85 ? 37.493 -1.004 7.346 1.00 59.31 85 LYS A CA 1
ATOM 691 C C . LYS A 1 85 ? 36.429 0.041 6.975 1.00 59.31 85 LYS A C 1
ATOM 693 O O . LYS A 1 85 ? 36.258 1.034 7.681 1.00 59.31 85 LYS A O 1
ATOM 698 N N . VAL A 1 86 ? 35.602 -0.288 5.981 1.00 60.69 86 VAL A N 1
ATOM 699 C CA . VAL A 1 86 ? 34.448 0.496 5.485 1.00 60.69 86 VAL A CA 1
ATOM 700 C C . VAL A 1 86 ? 33.526 1.005 6.607 1.00 60.69 86 VAL A C 1
ATOM 702 O O . VAL A 1 86 ? 33.025 2.125 6.564 1.00 60.69 86 VAL A O 1
ATOM 705 N N . ASN A 1 87 ? 33.348 0.232 7.684 1.00 59.56 87 ASN A N 1
ATOM 706 C CA . ASN A 1 87 ? 32.563 0.660 8.851 1.00 59.56 87 ASN A CA 1
ATOM 707 C C . ASN A 1 87 ? 33.203 1.821 9.633 1.00 59.56 87 ASN A C 1
ATOM 709 O O . ASN A 1 87 ? 32.495 2.629 10.236 1.00 59.56 87 ASN A O 1
ATOM 713 N N . THR A 1 88 ? 34.531 1.893 9.654 1.00 66.19 88 THR A N 1
ATOM 714 C CA . THR A 1 88 ? 35.297 2.985 10.262 1.00 66.19 88 THR A CA 1
ATOM 715 C C . THR A 1 88 ? 35.241 4.219 9.365 1.00 66.19 88 THR A C 1
ATOM 717 O O . THR A 1 88 ? 34.957 5.304 9.866 1.00 66.19 88 THR A O 1
ATOM 720 N N . GLN A 1 89 ? 35.365 4.035 8.045 1.00 60.91 89 GLN A N 1
ATOM 721 C CA . GLN A 1 89 ? 35.179 5.097 7.048 1.00 60.91 89 GLN A CA 1
ATOM 722 C C . GLN A 1 89 ? 33.774 5.712 7.139 1.00 60.91 89 GLN A C 1
ATOM 724 O O . GLN A 1 89 ? 33.628 6.929 7.221 1.00 60.91 89 GLN A O 1
ATOM 729 N N . TRP A 1 90 ? 32.728 4.886 7.245 1.00 63.53 90 TRP A N 1
ATOM 730 C CA . TRP A 1 90 ? 31.353 5.364 7.406 1.00 63.53 90 TRP A CA 1
ATOM 731 C C . TRP A 1 90 ? 31.138 6.137 8.713 1.00 63.53 90 TRP A C 1
ATOM 733 O O . TRP A 1 90 ? 30.434 7.148 8.735 1.00 63.53 90 TRP A O 1
ATOM 743 N N . LYS A 1 91 ? 31.759 5.696 9.815 1.00 72.12 91 LYS A N 1
ATOM 744 C CA . LYS A 1 91 ? 31.711 6.422 11.094 1.00 72.12 91 LYS A CA 1
ATOM 745 C C . LYS A 1 91 ? 32.385 7.788 10.995 1.00 72.12 91 LYS A C 1
ATOM 747 O O . LYS A 1 91 ? 31.815 8.755 11.495 1.00 72.12 91 LYS A O 1
ATOM 752 N N . LEU A 1 92 ? 33.538 7.862 10.334 1.00 70.38 92 LEU A N 1
ATOM 753 C CA . LEU A 1 92 ? 34.269 9.106 10.088 1.00 70.38 92 LEU A CA 1
ATOM 754 C C . LEU A 1 92 ? 33.459 10.069 9.217 1.00 70.38 92 LEU A C 1
ATOM 756 O O . LEU A 1 92 ? 33.211 11.197 9.632 1.00 70.38 92 LEU A O 1
ATOM 760 N N . ILE A 1 93 ? 32.937 9.600 8.080 1.00 67.62 93 ILE A N 1
ATOM 761 C CA . ILE A 1 93 ? 32.082 10.402 7.190 1.00 67.62 93 ILE A CA 1
ATOM 762 C C . ILE A 1 93 ? 30.865 10.937 7.952 1.00 67.62 93 ILE A C 1
ATOM 764 O O . ILE A 1 93 ? 30.547 12.125 7.879 1.00 67.62 93 ILE A O 1
ATOM 768 N N . LYS A 1 94 ? 30.204 10.086 8.744 1.00 71.81 94 LYS A N 1
ATOM 769 C CA . LYS A 1 94 ? 29.055 10.494 9.557 1.00 71.81 94 LYS A CA 1
ATOM 770 C C . LYS A 1 94 ? 29.429 11.559 10.592 1.00 71.81 94 LYS A C 1
ATOM 772 O O . LYS A 1 94 ? 28.695 12.533 10.738 1.00 71.81 94 LYS A O 1
ATOM 777 N N . GLN A 1 95 ? 30.564 11.411 11.275 1.00 75.94 95 GLN A N 1
ATOM 778 C CA . GLN A 1 95 ? 31.055 12.402 12.236 1.00 75.94 95 GLN A CA 1
ATOM 779 C C . GLN A 1 95 ? 31.404 13.737 11.569 1.00 75.94 95 GLN A C 1
ATOM 781 O O . GLN A 1 95 ? 31.091 14.792 12.124 1.00 75.94 95 GLN A O 1
ATOM 786 N N . CYS A 1 96 ? 31.988 13.717 10.370 1.00 66.81 96 CYS A N 1
ATOM 787 C CA . CYS A 1 96 ? 32.284 14.925 9.600 1.00 66.81 96 CYS A CA 1
ATOM 788 C C . CYS A 1 96 ? 31.003 15.655 9.189 1.00 66.81 96 CYS A C 1
ATOM 790 O O . CYS A 1 96 ? 30.885 16.855 9.434 1.00 66.81 96 CYS A O 1
ATOM 792 N N . ILE A 1 97 ? 30.008 14.931 8.667 1.00 69.62 97 ILE A N 1
ATOM 793 C CA . ILE A 1 97 ? 28.699 15.500 8.313 1.00 69.62 97 ILE A CA 1
ATOM 794 C C . ILE A 1 97 ? 28.023 16.100 9.552 1.00 69.62 97 ILE A C 1
ATOM 796 O O . ILE A 1 97 ? 27.519 17.220 9.496 1.00 69.62 97 ILE A O 1
ATOM 800 N N . GLU A 1 98 ? 28.040 15.396 10.687 1.00 74.12 98 GLU A N 1
ATOM 801 C CA . GLU A 1 98 ? 27.472 15.896 11.943 1.00 74.12 98 GLU A CA 1
ATOM 802 C C . GLU A 1 98 ? 28.197 17.150 12.456 1.00 74.12 98 GLU A C 1
ATOM 804 O O . GLU A 1 98 ? 27.550 18.079 12.941 1.00 74.12 98 GLU A O 1
ATOM 809 N N . THR A 1 99 ? 29.523 17.214 12.327 1.00 74.38 99 THR A N 1
ATOM 810 C CA . THR A 1 99 ? 30.331 18.360 12.775 1.00 74.38 99 THR A CA 1
ATOM 811 C C . THR A 1 99 ? 30.149 19.568 11.853 1.00 74.38 99 THR A C 1
ATOM 813 O O . THR A 1 99 ? 29.922 20.680 12.329 1.00 74.38 99 THR A O 1
ATOM 816 N N . ALA A 1 100 ? 30.151 19.358 10.534 1.00 71.75 100 ALA A N 1
ATOM 817 C CA . ALA A 1 100 ? 29.869 20.398 9.549 1.00 71.75 100 ALA A CA 1
ATOM 818 C C . ALA A 1 100 ? 28.439 20.940 9.694 1.00 71.75 100 ALA A C 1
ATOM 820 O O . ALA A 1 100 ? 28.227 22.150 9.594 1.00 71.75 100 ALA A O 1
ATOM 821 N N . ALA A 1 101 ? 27.470 20.067 9.988 1.00 68.19 101 ALA A N 1
ATOM 822 C CA . ALA A 1 101 ? 26.097 20.462 10.274 1.00 68.19 101 ALA A CA 1
ATOM 823 C C . ALA A 1 101 ? 26.011 21.317 11.545 1.00 68.19 101 ALA A C 1
ATOM 825 O O . ALA A 1 101 ? 25.414 22.385 11.501 1.00 68.19 101 ALA A O 1
ATOM 826 N N . LYS A 1 102 ? 26.645 20.907 12.651 1.00 76.44 102 LYS A N 1
ATOM 827 C CA . LYS A 1 102 ? 26.638 21.673 13.913 1.00 76.44 102 LYS A CA 1
ATOM 828 C C . LYS A 1 102 ? 27.278 23.057 13.787 1.00 76.44 102 LYS A C 1
ATOM 830 O O . LYS A 1 102 ? 26.778 24.007 14.379 1.00 76.44 102 LYS A O 1
ATOM 835 N N . ASN A 1 103 ? 28.356 23.179 13.014 1.00 76.38 103 ASN A N 1
ATOM 836 C CA . ASN A 1 103 ? 29.070 24.449 12.866 1.00 76.38 103 ASN A CA 1
ATOM 837 C C . ASN A 1 103 ? 28.345 25.441 11.943 1.00 76.38 103 ASN A C 1
ATOM 839 O O . ASN A 1 103 ? 28.449 26.648 12.144 1.00 76.38 103 ASN A O 1
ATOM 843 N N . ASN A 1 104 ? 27.607 24.948 10.942 1.00 71.75 104 ASN A N 1
ATOM 844 C CA . ASN A 1 104 ? 26.968 25.799 9.931 1.00 71.75 104 ASN A CA 1
ATOM 845 C C . ASN A 1 104 ? 25.457 25.983 10.134 1.00 71.75 104 ASN A C 1
ATOM 847 O O . ASN A 1 104 ? 24.877 26.951 9.640 1.00 71.75 104 ASN A O 1
ATOM 851 N N . ILE A 1 105 ? 24.798 25.075 10.856 1.00 70.94 105 ILE A N 1
ATOM 852 C CA . ILE A 1 105 ? 23.366 25.136 11.147 1.00 70.94 105 ILE A CA 1
ATOM 853 C C . ILE A 1 105 ? 23.209 25.582 12.598 1.00 70.94 105 ILE A C 1
ATOM 855 O O . ILE A 1 105 ? 23.605 24.875 13.519 1.00 70.94 105 ILE A O 1
ATOM 859 N N . LYS A 1 106 ? 22.593 26.749 12.819 1.00 64.44 106 LYS A N 1
ATOM 860 C CA . LYS A 1 106 ? 22.222 27.186 14.171 1.00 64.44 106 LYS A CA 1
ATOM 861 C C . LYS A 1 106 ? 21.324 26.117 14.797 1.00 64.44 106 LYS A C 1
ATOM 863 O O . LYS A 1 106 ? 20.259 25.832 14.247 1.00 64.44 106 LYS A O 1
ATOM 868 N N . GLU A 1 107 ? 21.732 25.547 15.933 1.00 58.56 107 GLU A N 1
ATOM 869 C CA . GLU A 1 107 ? 20.865 24.673 16.722 1.00 58.56 107 GLU A CA 1
ATOM 870 C C . GLU A 1 107 ? 19.635 25.477 17.151 1.00 58.56 107 GLU A C 1
ATOM 872 O O . GLU A 1 107 ? 19.665 26.269 18.092 1.00 58.56 107 GLU A O 1
ATOM 877 N N . VAL A 1 108 ? 18.529 25.303 16.428 1.00 57.50 108 VAL A N 1
ATOM 878 C CA . VAL A 1 108 ? 17.225 25.719 16.927 1.00 57.50 108 VAL A CA 1
ATOM 879 C C . VAL A 1 108 ? 16.950 24.786 18.103 1.00 57.50 108 VAL A C 1
ATOM 881 O O . VAL A 1 108 ? 16.896 23.569 17.883 1.00 57.50 108 VAL A O 1
ATOM 884 N N . PRO A 1 109 ? 16.811 25.293 19.344 1.00 55.31 109 PRO A N 1
ATOM 885 C CA . PRO A 1 109 ? 16.481 24.433 20.467 1.00 55.31 109 PRO A CA 1
ATOM 886 C C . PRO A 1 109 ? 15.231 23.661 20.072 1.00 55.31 109 PRO A C 1
ATOM 888 O O . PRO A 1 109 ? 14.252 24.271 19.631 1.00 55.31 109 PRO A O 1
ATOM 891 N N . LYS A 1 110 ? 15.279 22.323 20.165 1.00 50.34 110 LYS A N 1
ATOM 892 C CA . LYS A 1 110 ? 14.094 21.488 19.950 1.00 50.34 110 LYS A CA 1
ATOM 893 C C . LYS A 1 110 ? 12.990 22.122 20.778 1.00 50.34 110 LYS A C 1
ATOM 895 O O . LYS A 1 110 ? 13.089 22.120 22.007 1.00 50.34 110 LYS A O 1
ATOM 900 N N . GLN A 1 111 ? 11.990 22.711 20.116 1.00 46.28 111 GLN A N 1
ATOM 901 C CA . GLN A 1 111 ? 10.813 23.220 20.806 1.00 46.28 111 GLN A CA 1
ATOM 902 C C . GLN A 1 111 ? 10.374 22.100 21.740 1.00 46.28 111 GLN A C 1
ATOM 904 O O . GLN A 1 111 ? 10.218 20.963 21.282 1.00 46.28 111 GLN A O 1
ATOM 909 N N . LYS A 1 112 ? 10.298 22.387 23.049 1.00 43.03 112 LYS A N 1
ATOM 910 C CA . LYS A 1 112 ? 9.838 21.406 24.032 1.00 43.03 112 LYS A CA 1
ATOM 911 C C . LYS A 1 112 ? 8.546 20.842 23.467 1.00 43.03 112 LYS A C 1
ATOM 913 O O . LYS A 1 112 ? 7.586 21.587 23.292 1.00 43.03 112 LYS A O 1
ATOM 918 N N . ALA A 1 113 ? 8.561 19.563 23.100 1.00 47.38 113 ALA A N 1
ATOM 919 C CA . ALA A 1 113 ? 7.361 18.913 22.625 1.00 47.38 113 ALA A CA 1
ATOM 920 C C . ALA A 1 113 ? 6.357 19.045 23.767 1.00 47.38 113 ALA A C 1
ATOM 922 O O . ALA A 1 113 ? 6.565 18.471 24.838 1.00 47.38 113 ALA A O 1
ATOM 923 N N . TYR A 1 114 ? 5.314 19.852 23.571 1.00 50.75 114 TYR A N 1
ATOM 924 C CA . TYR A 1 114 ? 4.168 19.826 24.464 1.00 50.75 114 TYR A CA 1
ATOM 925 C C . TYR A 1 114 ? 3.755 18.356 24.614 1.00 50.75 114 TYR A C 1
ATOM 927 O O . TYR A 1 114 ? 3.833 17.620 23.619 1.00 50.75 114 TYR A O 1
ATOM 935 N N . PRO A 1 115 ? 3.376 17.885 25.817 1.00 52.97 115 PRO A N 1
ATOM 936 C CA . PRO A 1 115 ? 2.918 16.516 25.988 1.00 52.97 115 PRO A CA 1
ATOM 937 C C . PRO A 1 115 ? 1.806 16.276 24.969 1.00 52.97 115 PRO A C 1
ATOM 939 O O . PRO A 1 115 ? 0.722 16.839 25.068 1.00 52.97 115 PRO A O 1
ATOM 942 N N . ARG A 1 116 ? 2.100 15.485 23.932 1.00 59.47 116 ARG A N 1
ATOM 943 C CA . ARG A 1 116 ? 1.186 15.247 22.802 1.00 59.47 116 ARG A CA 1
ATOM 944 C C . ARG A 1 116 ? -0.090 14.510 23.240 1.00 59.47 116 ARG A C 1
ATOM 946 O O . ARG A 1 116 ? -0.998 14.320 22.440 1.00 59.47 116 ARG A O 1
ATOM 953 N N . TRP A 1 117 ? -0.142 14.077 24.497 1.00 62.56 117 TRP A N 1
ATOM 954 C CA . TRP A 1 117 ? -1.150 13.200 25.061 1.00 62.56 117 TRP A CA 1
ATOM 955 C C . TRP A 1 117 ? -1.461 13.651 26.488 1.00 62.56 117 TRP A C 1
ATOM 957 O O . TRP A 1 117 ? -0.543 13.963 27.248 1.00 62.56 117 TRP A O 1
ATOM 967 N N . ASP A 1 118 ? -2.735 13.603 26.861 1.00 78.00 118 ASP A N 1
ATOM 968 C CA . ASP A 1 118 ? -3.141 13.583 28.264 1.00 78.00 118 ASP A CA 1
ATOM 969 C C . ASP A 1 118 ? -2.651 12.260 28.889 1.00 78.00 118 ASP A C 1
ATOM 971 O O . ASP A 1 118 ? -2.991 11.165 28.421 1.00 78.00 118 ASP A O 1
ATOM 975 N N . ASN A 1 119 ? -1.805 12.360 29.919 1.00 83.38 119 ASN A N 1
ATOM 976 C CA . ASN A 1 119 ? -1.205 11.211 30.600 1.00 83.38 119 ASN A CA 1
ATOM 977 C C . ASN A 1 119 ? -2.264 10.268 31.190 1.00 83.38 119 ASN A C 1
ATOM 979 O O . ASN A 1 119 ? -2.061 9.052 31.206 1.00 83.38 119 ASN A O 1
ATOM 983 N N . GLU A 1 120 ? -3.404 10.802 31.633 1.00 85.00 120 GLU A N 1
ATOM 984 C CA . GLU A 1 120 ? -4.486 10.006 32.203 1.00 85.00 120 GLU A CA 1
ATOM 985 C C . GLU A 1 120 ? -5.226 9.220 31.114 1.00 85.00 120 GLU A C 1
ATOM 987 O O . GLU A 1 120 ? -5.486 8.025 31.272 1.00 85.00 120 GLU A O 1
ATOM 992 N N . VAL A 1 121 ? -5.492 9.851 29.965 1.00 85.31 121 VAL A N 1
ATOM 993 C CA . VAL A 1 121 ? -6.103 9.183 28.802 1.00 85.31 121 VAL A CA 1
ATOM 994 C C . VAL A 1 121 ? -5.190 8.082 28.267 1.00 85.31 121 VAL A C 1
ATOM 996 O O . VAL A 1 121 ? -5.661 6.986 27.955 1.00 85.31 121 VAL A O 1
ATOM 999 N N . LYS A 1 122 ? -3.877 8.335 28.210 1.00 85.88 122 LYS A N 1
ATOM 1000 C CA . LYS A 1 122 ? -2.888 7.328 27.808 1.00 85.88 122 LYS A CA 1
ATOM 1001 C C . LYS A 1 122 ? -2.901 6.126 28.753 1.00 85.88 122 LYS A C 1
ATOM 1003 O O . LYS A 1 122 ? -3.016 4.994 28.291 1.00 85.88 122 LYS A O 1
ATOM 1008 N N . HIS A 1 123 ? -2.864 6.368 30.062 1.00 90.31 123 HIS A N 1
ATOM 1009 C CA . HIS A 1 123 ? -2.911 5.305 31.062 1.00 90.31 123 HIS A CA 1
ATOM 1010 C C . HIS A 1 123 ? -4.207 4.479 30.975 1.00 90.31 123 HIS A C 1
ATOM 1012 O O . HIS A 1 123 ? -4.164 3.248 30.972 1.00 90.31 123 HIS A O 1
ATOM 1018 N N . LEU A 1 124 ? -5.367 5.134 30.838 1.00 90.81 124 LEU A N 1
ATOM 1019 C CA . LEU A 1 124 ? -6.651 4.447 30.654 1.00 90.81 124 LEU A CA 1
ATOM 1020 C C . LEU A 1 124 ? -6.683 3.619 29.361 1.00 90.81 124 LEU A C 1
ATOM 1022 O O . LEU A 1 124 ? -7.218 2.511 29.359 1.00 90.81 124 LEU A O 1
ATOM 1026 N N . SER A 1 125 ? -6.091 4.126 28.277 1.00 91.06 125 SER A N 1
ATOM 1027 C CA . SER A 1 125 ? -5.973 3.413 27.001 1.00 91.06 125 SER A CA 1
ATOM 1028 C C . SER A 1 125 ? -5.082 2.171 27.118 1.00 91.06 125 SER A C 1
ATOM 1030 O O . SER A 1 125 ? -5.441 1.099 26.629 1.00 91.06 125 SER A O 1
ATOM 1032 N N . ASP A 1 126 ? -3.934 2.283 27.786 1.00 90.38 126 ASP A N 1
ATOM 1033 C CA . ASP A 1 126 ? -3.018 1.157 27.986 1.00 90.38 126 ASP A CA 1
ATOM 1034 C C . ASP A 1 126 ? -3.657 0.069 28.864 1.00 90.38 126 ASP A C 1
ATOM 1036 O O . ASP A 1 126 ? -3.632 -1.115 28.508 1.00 90.38 126 ASP A O 1
ATOM 1040 N N . LYS A 1 127 ? -4.336 0.465 29.947 1.00 90.81 127 LYS A N 1
ATOM 1041 C CA . LYS A 1 127 ? -5.075 -0.459 30.819 1.00 90.81 127 LYS A CA 1
ATOM 1042 C C . LYS A 1 127 ? -6.238 -1.139 30.080 1.00 90.81 127 LYS A C 1
ATOM 1044 O O . LYS A 1 127 ? -6.425 -2.351 30.178 1.00 90.81 127 LYS A O 1
ATOM 1049 N N . GLN A 1 128 ? -6.977 -0.399 29.252 1.00 93.69 128 GLN A N 1
ATOM 1050 C CA . GLN A 1 128 ? -8.028 -0.952 28.389 1.00 93.69 128 GLN A CA 1
ATOM 1051 C C . GLN A 1 128 ? -7.488 -1.990 27.397 1.00 93.69 128 GLN A C 1
ATOM 1053 O O . GLN A 1 128 ? -8.141 -3.012 27.154 1.00 93.69 128 GLN A O 1
ATOM 1058 N N . LYS A 1 129 ? -6.296 -1.761 26.839 1.00 89.06 129 LYS A N 1
ATOM 1059 C CA . LYS A 1 129 ? -5.628 -2.711 25.944 1.00 89.06 129 LYS A CA 1
ATOM 1060 C C . LYS A 1 129 ? -5.241 -4.000 26.672 1.00 89.06 129 LYS A C 1
ATOM 1062 O O . LYS A 1 129 ? -5.448 -5.073 26.105 1.00 89.06 129 LYS A O 1
ATOM 1067 N N . GLN A 1 130 ? -4.730 -3.906 27.900 1.00 89.94 130 GLN A N 1
ATOM 1068 C CA . GLN A 1 130 ? -4.386 -5.068 28.733 1.00 89.94 130 GLN A CA 1
ATOM 1069 C C . GLN A 1 130 ? -5.620 -5.929 29.037 1.00 89.94 130 GLN A C 1
ATOM 1071 O O . GLN A 1 130 ? -5.640 -7.105 28.677 1.00 89.94 130 GLN A O 1
ATOM 1076 N N . VAL A 1 131 ? -6.704 -5.324 29.536 1.00 89.88 131 VAL A N 1
ATOM 1077 C CA . VAL A 1 131 ? -7.970 -6.032 29.812 1.00 89.88 131 VAL A CA 1
ATOM 1078 C C . VAL A 1 131 ? -8.531 -6.700 28.550 1.00 89.88 131 VAL A C 1
ATOM 1080 O O . VAL A 1 131 ? -9.064 -7.809 28.594 1.00 89.88 131 VAL A O 1
ATOM 1083 N N . ARG A 1 132 ? -8.378 -6.070 27.377 1.00 89.75 132 ARG A N 1
ATOM 1084 C CA . ARG A 1 132 ? -8.782 -6.681 26.101 1.00 89.75 132 ARG A CA 1
ATOM 1085 C C . ARG A 1 132 ? -7.991 -7.954 25.784 1.00 89.75 132 ARG A C 1
ATOM 1087 O O . ARG A 1 132 ? -8.584 -8.904 25.282 1.00 89.75 132 ARG A O 1
ATOM 1094 N N . LEU A 1 133 ? -6.683 -7.968 26.037 1.00 86.06 133 LEU A N 1
ATOM 1095 C CA . LEU A 1 133 ? -5.846 -9.155 25.835 1.00 86.06 133 LEU A CA 1
ATOM 1096 C C . LEU A 1 133 ? -6.228 -10.271 26.815 1.00 86.06 133 LEU A C 1
ATOM 1098 O O . LEU A 1 133 ? -6.331 -11.427 26.414 1.00 86.06 133 LEU A O 1
ATOM 1102 N N . GLU A 1 134 ? -6.533 -9.926 28.064 1.00 88.25 134 GLU A N 1
ATOM 1103 C CA . GLU A 1 134 ? -6.995 -10.893 29.063 1.00 88.25 134 GLU A CA 1
ATOM 1104 C C . GLU A 1 134 ? -8.337 -11.531 28.701 1.00 88.25 134 GLU A C 1
ATOM 1106 O O . GLU A 1 134 ? -8.510 -12.733 28.898 1.00 88.25 134 GLU A O 1
ATOM 1111 N N . ILE A 1 135 ? -9.265 -10.771 28.109 1.00 85.88 135 ILE A N 1
ATOM 1112 C CA . ILE A 1 135 ? -10.528 -11.315 27.584 1.00 85.88 135 ILE A CA 1
ATOM 1113 C C . ILE A 1 135 ? -10.270 -12.357 26.487 1.00 85.88 135 ILE A C 1
ATOM 1115 O O . ILE A 1 135 ? -10.960 -13.371 26.443 1.00 85.88 135 ILE A O 1
ATOM 1119 N N . LEU A 1 136 ? -9.302 -12.113 25.597 1.00 81.19 136 LEU A N 1
ATOM 1120 C CA . LEU A 1 136 ? -8.978 -13.035 24.500 1.00 81.19 136 LEU A CA 1
ATOM 1121 C C . LEU A 1 136 ? -8.336 -14.332 25.013 1.00 81.19 136 LEU A C 1
ATOM 1123 O O . LEU A 1 136 ? -8.641 -15.418 24.509 1.00 81.19 136 LEU A O 1
ATOM 1127 N N . ASN A 1 137 ? -7.485 -14.211 26.033 1.00 83.38 137 ASN A N 1
ATOM 1128 C CA . ASN A 1 137 ? -6.740 -15.327 26.612 1.00 83.38 137 ASN A CA 1
ATOM 1129 C C . ASN A 1 137 ? -7.554 -16.135 27.637 1.00 83.38 137 ASN A C 1
ATOM 1131 O O . ASN A 1 137 ? -7.295 -17.323 27.829 1.00 83.38 137 ASN A O 1
ATOM 1135 N N . SER A 1 138 ? -8.546 -15.524 28.288 1.00 85.00 138 SER A N 1
ATOM 1136 C CA . SER A 1 138 ? -9.395 -16.203 29.270 1.00 85.00 138 SER A CA 1
ATOM 1137 C C . SER A 1 138 ? -10.387 -17.152 28.590 1.00 85.00 138 SER A C 1
ATOM 1139 O O . SER A 1 138 ? -10.965 -16.839 27.549 1.00 85.00 138 SER A O 1
ATOM 1141 N N . LYS A 1 139 ? -10.602 -18.327 29.192 1.00 81.06 139 LYS A N 1
ATOM 1142 C CA . LYS A 1 139 ? -11.622 -19.308 28.766 1.00 81.06 139 LYS A CA 1
ATOM 1143 C C . LYS A 1 139 ? -12.856 -19.322 29.677 1.00 81.06 139 LYS A C 1
ATOM 1145 O O . LYS A 1 139 ? -13.872 -19.902 29.317 1.00 81.06 139 LYS A O 1
ATOM 1150 N N . GLU A 1 140 ? -12.772 -18.673 30.836 1.00 88.50 140 GLU A N 1
ATOM 1151 C CA . GLU A 1 140 ? -13.815 -18.678 31.860 1.00 88.50 140 GLU A CA 1
ATOM 1152 C C . GLU A 1 140 ? -14.906 -17.617 31.581 1.00 88.50 140 GLU A C 1
ATOM 1154 O O . GLU A 1 140 ? -14.593 -16.421 31.527 1.00 88.50 140 GLU A O 1
ATOM 1159 N N . PRO A 1 141 ? -16.190 -18.006 31.437 1.00 83.06 141 PRO A N 1
ATOM 1160 C CA . PRO A 1 141 ? -17.265 -17.084 31.057 1.00 83.06 141 PRO A CA 1
ATOM 1161 C C . PRO A 1 141 ? -17.505 -15.937 32.048 1.00 83.06 141 PRO A C 1
ATOM 1163 O O . PRO A 1 141 ? -17.740 -14.800 31.630 1.00 83.06 141 PRO A O 1
ATOM 1166 N N . GLN A 1 142 ? -17.425 -16.215 33.353 1.00 88.06 142 GLN A N 1
ATOM 1167 C CA . GLN A 1 142 ? -17.699 -15.224 34.395 1.00 88.06 142 GLN A CA 1
ATOM 1168 C C . GLN A 1 142 ? -16.605 -14.150 34.441 1.00 88.06 142 GLN A C 1
ATOM 1170 O O . GLN A 1 142 ? -16.899 -12.958 34.349 1.00 88.06 142 GLN A O 1
ATOM 1175 N N . LYS A 1 143 ? -15.335 -14.570 34.419 1.00 88.69 143 LYS A N 1
ATOM 1176 C CA . LYS A 1 143 ? -14.176 -13.674 34.322 1.00 88.69 143 LYS A CA 1
ATOM 1177 C C . LYS A 1 143 ? -14.226 -12.786 33.073 1.00 88.69 143 LYS A C 1
ATOM 1179 O O . LYS A 1 143 ? -13.965 -11.589 33.149 1.00 88.69 143 LYS A O 1
ATOM 1184 N N . ILE A 1 144 ? -14.632 -13.331 31.920 1.00 85.38 144 ILE A N 1
ATOM 1185 C CA . ILE A 1 144 ? -14.815 -12.545 30.685 1.00 85.38 144 ILE A CA 1
ATOM 1186 C C . ILE A 1 144 ? -15.896 -11.468 30.860 1.00 85.38 144 ILE A C 1
ATOM 1188 O O . ILE A 1 144 ? -15.746 -10.356 30.344 1.00 85.38 144 ILE A O 1
ATOM 1192 N N . LYS A 1 145 ? -16.996 -11.779 31.556 1.00 91.00 145 LYS A N 1
ATOM 1193 C CA . LYS A 1 145 ? -18.093 -10.832 31.803 1.00 91.00 145 LYS A CA 1
ATOM 1194 C C . LYS A 1 145 ? -17.625 -9.650 32.652 1.00 91.00 145 LYS A C 1
ATOM 1196 O O . LYS A 1 145 ? -17.938 -8.509 32.311 1.00 91.00 145 LYS A O 1
ATOM 1201 N N . ASP A 1 146 ? -16.842 -9.909 33.692 1.00 91.56 146 ASP A N 1
ATOM 1202 C CA . ASP A 1 146 ? -16.342 -8.865 34.588 1.00 91.56 146 ASP A CA 1
ATOM 1203 C C . ASP A 1 146 ? -15.250 -8.012 33.927 1.00 91.56 146 ASP A C 1
ATOM 1205 O O . ASP A 1 146 ? -15.342 -6.783 33.941 1.00 91.56 146 ASP A O 1
ATOM 1209 N N . LEU A 1 147 ? -14.319 -8.628 33.190 1.00 91.38 147 LEU A N 1
ATOM 1210 C CA . LEU A 1 147 ? -13.326 -7.900 32.385 1.00 91.38 147 LEU A CA 1
ATOM 1211 C C . LEU A 1 147 ? -13.985 -7.012 31.313 1.00 91.38 147 LEU A C 1
ATOM 1213 O O . LEU A 1 147 ? -13.532 -5.899 31.038 1.00 91.38 147 LEU A O 1
ATOM 1217 N N . LYS A 1 148 ? -15.098 -7.454 30.705 1.00 90.06 148 LYS A N 1
ATOM 1218 C CA . LYS A 1 148 ? -15.870 -6.620 29.766 1.00 90.06 148 LYS A CA 1
ATOM 1219 C C . LYS A 1 148 ? -16.478 -5.393 30.449 1.00 90.06 148 LYS A C 1
ATOM 1221 O O . LYS A 1 148 ? -16.488 -4.325 29.832 1.00 90.06 148 LYS A O 1
ATOM 1226 N N . LYS A 1 149 ? -16.966 -5.522 31.689 1.00 92.69 149 LYS A N 1
ATOM 1227 C CA . LYS A 1 149 ? -17.471 -4.380 32.471 1.00 92.69 149 LYS A CA 1
ATOM 1228 C C . LYS A 1 149 ? -16.351 -3.387 32.769 1.00 92.69 149 LYS A C 1
ATOM 1230 O O . LYS A 1 149 ? -16.523 -2.203 32.492 1.00 92.69 149 LYS A O 1
ATOM 1235 N N . GLU A 1 150 ? -15.195 -3.865 33.233 1.00 91.12 150 GLU A N 1
ATOM 1236 C CA . GLU A 1 150 ? -14.037 -3.010 33.523 1.00 91.12 150 GLU A CA 1
ATOM 1237 C C . GLU A 1 150 ? -13.553 -2.269 32.266 1.00 91.12 150 GLU A C 1
ATOM 1239 O O . GLU A 1 150 ? -13.338 -1.055 32.280 1.00 91.12 150 GLU A O 1
ATOM 1244 N N . ARG A 1 151 ? -13.477 -2.969 31.128 1.00 93.00 151 ARG A N 1
ATOM 1245 C CA . ARG A 1 151 ? -13.136 -2.364 29.835 1.00 93.00 151 ARG A CA 1
ATOM 1246 C C . ARG A 1 151 ? -14.114 -1.257 29.438 1.00 93.00 151 ARG A C 1
ATOM 1248 O O . ARG A 1 151 ? -13.687 -0.207 28.962 1.00 93.00 151 ARG A O 1
ATOM 1255 N N . ASN A 1 152 ? -15.415 -1.494 29.593 1.00 90.50 152 ASN A N 1
ATOM 1256 C CA . ASN A 1 152 ? -16.439 -0.518 29.223 1.00 90.50 152 ASN A CA 1
ATOM 1257 C C . ASN A 1 152 ? -16.407 0.714 30.142 1.00 90.50 152 ASN A C 1
ATOM 1259 O O . ASN A 1 152 ? -16.560 1.827 29.647 1.00 90.50 152 ASN A O 1
ATOM 1263 N N . PHE A 1 153 ? -16.132 0.531 31.437 1.00 93.44 153 PHE A N 1
ATOM 1264 C CA . PHE A 1 153 ? -15.909 1.635 32.374 1.00 93.44 153 PHE A CA 1
ATOM 1265 C C . PHE A 1 153 ? -14.734 2.523 31.933 1.00 93.44 153 PHE A C 1
ATOM 1267 O O . PHE A 1 153 ? -14.872 3.743 31.847 1.00 93.44 153 PHE A O 1
ATOM 1274 N N . MET A 1 154 ? -13.600 1.919 31.559 1.00 89.88 154 MET A N 1
ATOM 1275 C CA . MET A 1 154 ? -12.442 2.670 31.056 1.00 89.88 154 MET A CA 1
ATOM 1276 C C . MET A 1 154 ? -12.741 3.406 29.745 1.00 89.88 154 MET A C 1
ATOM 1278 O O . MET A 1 154 ? -12.373 4.570 29.602 1.00 89.88 154 MET A O 1
ATOM 1282 N N . LEU A 1 155 ? -13.445 2.765 28.804 1.00 88.75 155 LEU A N 1
ATOM 1283 C CA . LEU A 1 155 ? -13.859 3.405 27.550 1.00 88.75 155 LEU A CA 1
ATOM 1284 C C . LEU A 1 155 ? -14.772 4.610 27.791 1.00 88.75 155 LEU A C 1
ATOM 1286 O O . LEU A 1 155 ? -14.609 5.633 27.128 1.00 88.75 155 LEU A O 1
ATOM 1290 N N . HIS A 1 156 ? -15.698 4.513 28.747 1.00 90.00 156 HIS A N 1
ATOM 1291 C CA . HIS A 1 156 ? -16.568 5.629 29.109 1.00 90.00 156 HIS A CA 1
ATOM 1292 C C . HIS A 1 156 ? -15.759 6.813 29.646 1.00 90.00 156 HIS A C 1
ATOM 1294 O O . HIS A 1 156 ? -15.949 7.940 29.200 1.00 90.00 156 HIS A O 1
ATOM 1300 N N . LYS A 1 157 ? -14.798 6.547 30.537 1.00 91.00 157 LYS A N 1
ATOM 1301 C CA . LYS A 1 157 ? -13.941 7.574 31.142 1.00 91.00 157 LYS A CA 1
ATOM 1302 C C . LYS A 1 157 ? -13.032 8.267 30.115 1.00 91.00 157 LYS A C 1
ATOM 1304 O O . LYS A 1 157 ? -12.840 9.478 30.173 1.00 91.00 157 LYS A O 1
ATOM 1309 N N . ILE A 1 158 ? -12.519 7.517 29.133 1.00 88.62 158 ILE A N 1
ATOM 1310 C CA . ILE A 1 158 ? -11.773 8.077 27.991 1.00 88.62 158 ILE A CA 1
ATOM 1311 C C . ILE A 1 158 ? -12.679 8.981 27.149 1.00 88.62 158 ILE A C 1
ATOM 1313 O O . ILE A 1 158 ? -12.281 10.092 26.802 1.00 88.62 158 ILE A O 1
ATOM 1317 N N . LYS A 1 159 ? -13.896 8.522 26.831 1.00 86.12 159 LYS A N 1
ATOM 1318 C CA . LYS A 1 159 ? -14.858 9.280 26.020 1.00 86.12 159 LYS A CA 1
ATOM 1319 C C . LYS A 1 159 ? -15.276 10.583 26.700 1.00 86.12 159 LYS A C 1
ATOM 1321 O O . LYS A 1 159 ? -15.331 11.623 26.060 1.00 86.12 159 LYS A O 1
ATOM 1326 N N . GLU A 1 160 ? -15.522 10.538 28.004 1.00 88.50 160 GLU A N 1
ATOM 1327 C CA . GLU A 1 160 ? -15.854 11.716 28.804 1.00 88.50 160 GLU A CA 1
ATOM 1328 C C . GLU A 1 160 ? -14.742 12.774 28.743 1.00 88.50 160 GLU A C 1
ATOM 1330 O O . GLU A 1 160 ? -15.014 13.940 28.471 1.00 88.50 160 GLU A O 1
ATOM 1335 N N . LYS A 1 161 ? -13.478 12.357 28.889 1.00 83.69 161 LYS A N 1
ATOM 1336 C CA . LYS A 1 161 ? -12.316 13.259 28.830 1.00 83.69 161 LYS A CA 1
ATOM 1337 C C . LYS A 1 161 ? -11.997 13.793 27.436 1.00 83.69 161 LYS A C 1
ATOM 1339 O O . LYS A 1 161 ? -11.421 14.868 27.311 1.00 83.69 161 LYS A O 1
ATOM 1344 N N . THR A 1 162 ? -12.360 13.060 26.389 1.00 82.69 162 THR A N 1
ATOM 1345 C CA . THR A 1 162 ? -12.109 13.463 24.994 1.00 82.69 162 THR A CA 1
ATOM 1346 C C . THR A 1 162 ? -13.263 14.257 24.378 1.00 82.69 162 THR A C 1
ATOM 1348 O O . THR A 1 162 ? -13.078 14.878 23.336 1.00 82.69 162 THR A O 1
ATOM 1351 N N . LYS A 1 163 ? -14.408 14.357 25.066 1.00 81.44 163 LYS A N 1
ATOM 1352 C CA . LYS A 1 163 ? -15.616 15.050 24.596 1.00 81.44 163 LYS A CA 1
ATOM 1353 C C . LYS A 1 163 ? -15.372 16.499 24.154 1.00 81.44 163 LYS A C 1
ATOM 1355 O O . LYS A 1 163 ? -15.852 16.902 23.103 1.00 81.44 163 LYS A O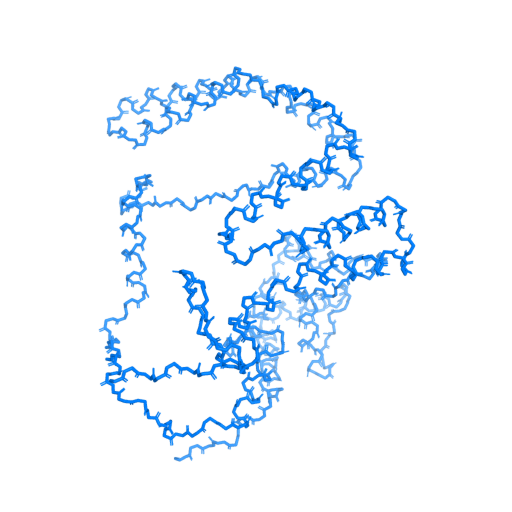 1
ATOM 1360 N N . HIS A 1 164 ? -14.597 17.269 24.918 1.00 72.62 164 HIS A N 1
ATOM 1361 C CA . HIS A 1 164 ? -14.287 18.663 24.573 1.00 72.62 164 HIS A CA 1
ATOM 1362 C C . HIS A 1 164 ? -13.464 18.781 23.276 1.00 72.62 164 HIS A C 1
ATOM 1364 O O . HIS A 1 164 ? -13.642 19.720 22.506 1.00 72.62 164 HIS A O 1
ATOM 1370 N N . LEU A 1 165 ? -12.568 17.823 23.005 1.00 69.75 165 LEU A N 1
ATOM 1371 C CA . LEU A 1 165 ? -11.808 17.783 21.750 1.00 69.75 165 LEU A CA 1
ATOM 1372 C C . LEU A 1 165 ? -12.714 17.432 20.566 1.00 69.75 165 LEU A C 1
ATOM 1374 O O . LEU A 1 165 ? -12.565 18.026 19.498 1.00 69.75 165 LEU A O 1
ATOM 1378 N N . ASP A 1 166 ? -13.669 16.523 20.763 1.00 72.00 166 ASP A N 1
ATOM 1379 C CA . ASP A 1 166 ? -14.674 16.185 19.750 1.00 72.00 166 ASP A CA 1
ATOM 1380 C C . ASP A 1 166 ? -15.571 17.398 19.434 1.00 72.00 166 ASP A C 1
ATOM 1382 O O . ASP A 1 166 ? -15.831 17.693 18.268 1.00 72.00 166 ASP A O 1
ATOM 1386 N N . GLU A 1 167 ? -15.990 18.154 20.456 1.00 73.25 167 GLU A N 1
ATOM 1387 C CA . GLU A 1 167 ? -16.770 19.392 20.305 1.00 73.25 167 GLU A CA 1
ATOM 1388 C C . GLU A 1 167 ? -15.975 20.494 19.591 1.00 73.25 167 GLU A C 1
ATOM 1390 O O . GLU A 1 167 ? -16.491 21.126 18.668 1.00 73.25 167 GLU A O 1
ATOM 1395 N N . LEU A 1 168 ? -14.705 20.695 19.959 1.00 64.06 168 LEU A N 1
ATOM 1396 C CA . LEU A 1 168 ? -13.817 21.656 19.302 1.00 64.06 168 LEU A CA 1
ATOM 1397 C C . LEU A 1 168 ? -13.588 21.289 17.829 1.00 64.06 168 LEU A C 1
ATOM 1399 O O . LEU A 1 168 ? -13.632 22.162 16.966 1.00 64.06 168 LEU A O 1
ATOM 1403 N N . THR A 1 169 ? -13.414 20.000 17.530 1.00 63.97 169 THR A N 1
ATOM 1404 C CA . THR A 1 169 ? -13.275 19.497 16.155 1.00 63.97 169 THR A CA 1
ATOM 1405 C C . THR A 1 169 ? -14.559 19.734 15.361 1.00 63.97 169 THR A C 1
ATOM 1407 O O . THR A 1 169 ? -14.507 20.305 14.279 1.00 63.97 169 THR A O 1
ATOM 1410 N N . SER A 1 170 ? -15.722 19.412 15.936 1.00 67.81 170 SER A N 1
ATOM 1411 C CA . SER A 1 170 ? -17.020 19.658 15.296 1.00 67.81 170 SER A CA 1
ATOM 1412 C C . SER A 1 170 ? -17.289 21.147 15.051 1.00 67.81 170 SER A C 1
ATOM 1414 O O . SER A 1 170 ? -17.920 21.509 14.061 1.00 67.81 170 SER A O 1
ATOM 1416 N N . ASN A 1 171 ? -16.815 22.030 15.931 1.00 64.12 171 ASN A N 1
ATOM 1417 C CA . ASN A 1 171 ? -16.938 23.473 15.744 1.00 64.12 171 ASN A CA 1
ATOM 1418 C C . ASN A 1 171 ? -16.005 23.996 14.639 1.00 64.12 171 ASN A C 1
ATOM 1420 O O . ASN A 1 171 ? -16.425 24.856 13.865 1.00 64.12 171 ASN A O 1
ATOM 1424 N N . ILE A 1 172 ? -14.791 23.447 14.515 1.00 57.66 172 ILE A N 1
ATOM 1425 C CA . ILE A 1 172 ? -13.873 23.722 13.394 1.00 57.66 172 ILE A CA 1
ATOM 1426 C C . ILE A 1 172 ? -14.468 23.222 12.067 1.00 57.66 172 ILE A C 1
ATOM 1428 O O . ILE A 1 172 ? -14.440 23.950 11.074 1.00 57.66 172 ILE A O 1
ATOM 1432 N N . ASP A 1 173 ? -15.082 22.035 12.064 1.00 57.78 173 ASP A N 1
ATOM 1433 C CA . ASP A 1 173 ? -15.783 21.479 10.896 1.00 57.78 173 ASP A CA 1
ATOM 1434 C C . ASP A 1 173 ? -16.938 22.385 10.431 1.00 57.78 173 ASP A C 1
ATOM 1436 O O . ASP A 1 173 ? -17.255 22.452 9.249 1.00 57.78 173 ASP A O 1
ATOM 1440 N N . LYS A 1 174 ? -17.573 23.126 11.347 1.00 65.50 174 LYS A N 1
ATOM 1441 C CA . LYS A 1 174 ? -18.659 24.062 11.010 1.00 65.50 174 LYS A CA 1
ATOM 1442 C C . LYS A 1 174 ? -18.174 25.414 10.479 1.00 65.50 174 LYS A C 1
ATOM 1444 O O . LYS A 1 174 ? -18.988 26.156 9.939 1.00 65.50 174 LYS A O 1
ATOM 1449 N N . THR A 1 175 ? -16.900 25.771 10.659 1.00 58.16 175 THR A N 1
ATOM 1450 C CA . THR A 1 175 ? -16.395 27.137 10.408 1.00 58.16 175 THR A CA 1
ATOM 1451 C C . THR A 1 175 ? -15.476 27.288 9.191 1.00 58.16 175 THR A C 1
ATOM 1453 O O . THR A 1 175 ? -15.211 28.424 8.804 1.00 58.16 175 THR A O 1
ATOM 1456 N N . SER A 1 176 ? -14.988 26.214 8.556 1.00 56.19 176 SER A N 1
ATOM 1457 C CA . SER A 1 176 ? -13.924 26.309 7.533 1.00 56.19 176 SER A CA 1
ATOM 1458 C C . SER A 1 176 ? -14.343 25.850 6.126 1.00 56.19 176 SER A C 1
ATOM 1460 O O . SER A 1 176 ? -15.044 24.855 5.974 1.00 56.19 176 SER A O 1
ATOM 1462 N N . SER A 1 177 ? -13.886 26.554 5.077 1.00 61.84 177 SER A N 1
ATOM 1463 C CA . SER A 1 177 ? -14.236 26.279 3.673 1.00 61.84 177 SER A CA 1
ATOM 1464 C C . SER A 1 177 ? -13.442 25.118 3.042 1.00 61.84 177 SER A C 1
ATOM 1466 O O . SER A 1 177 ? -12.212 25.167 2.954 1.00 61.84 177 SER A O 1
ATOM 1468 N N . ASP A 1 178 ? -14.194 24.126 2.561 1.00 64.94 178 ASP A N 1
ATOM 1469 C CA . ASP A 1 178 ? -14.026 23.073 1.531 1.00 64.94 178 ASP A CA 1
ATOM 1470 C C . ASP A 1 178 ? -12.674 22.399 1.195 1.00 64.94 178 ASP A C 1
ATOM 1472 O O . ASP A 1 178 ? -12.672 21.231 0.819 1.00 64.94 178 ASP A O 1
ATOM 1476 N N . GLY A 1 179 ? -11.505 23.022 1.335 1.00 58.38 179 GLY A N 1
ATOM 1477 C CA . GLY A 1 179 ? -10.236 22.396 0.912 1.00 58.38 179 GLY A CA 1
ATOM 1478 C C . GLY A 1 179 ? -9.499 21.665 2.037 1.00 58.38 179 GLY A C 1
ATOM 1479 O O . GLY A 1 179 ? -9.241 20.458 1.987 1.00 58.38 179 GLY A O 1
ATOM 1480 N N . GLY A 1 180 ? -9.151 22.421 3.081 1.00 56.50 180 GLY A N 1
ATOM 1481 C CA . GLY A 1 180 ? -8.383 21.922 4.225 1.00 56.50 180 GLY A CA 1
ATOM 1482 C C . GLY A 1 180 ? -9.199 21.002 5.131 1.00 56.50 180 GLY A C 1
ATOM 1483 O O . GLY A 1 180 ? -8.678 19.998 5.616 1.00 56.50 180 GLY A O 1
ATOM 1484 N N . MET A 1 181 ? -10.495 21.288 5.290 1.00 59.28 181 MET A N 1
ATOM 1485 C CA . MET A 1 181 ? -11.414 20.480 6.094 1.00 59.28 181 MET A CA 1
ATOM 1486 C C . MET A 1 181 ? -11.580 19.078 5.506 1.00 59.28 181 MET A C 1
ATOM 1488 O O . MET A 1 181 ? -11.432 18.097 6.224 1.00 59.28 181 MET A O 1
ATOM 1492 N N . PHE A 1 182 ? -11.777 18.945 4.190 1.00 55.72 182 PHE A N 1
ATOM 1493 C CA . PHE A 1 182 ? -11.868 17.629 3.551 1.00 55.72 182 PHE A CA 1
ATOM 1494 C C . PHE A 1 182 ? -10.577 16.819 3.695 1.00 55.72 182 PHE A C 1
ATOM 1496 O O . PHE A 1 182 ? -10.640 15.607 3.902 1.00 55.72 182 PHE A O 1
ATOM 1503 N N . GLN A 1 183 ? -9.402 17.455 3.636 1.00 55.00 183 GLN A N 1
ATOM 1504 C CA . GLN A 1 183 ? -8.130 16.770 3.888 1.00 55.00 183 GLN A CA 1
ATOM 1505 C C . GLN A 1 183 ? -7.960 16.368 5.356 1.00 55.00 183 GLN A C 1
ATOM 1507 O O . GLN A 1 183 ? -7.529 15.244 5.619 1.00 55.00 183 GLN A O 1
ATOM 1512 N N . ALA A 1 184 ? -8.333 17.232 6.301 1.00 54.97 184 ALA A N 1
ATOM 1513 C CA . ALA A 1 184 ? -8.286 16.951 7.734 1.00 54.97 184 ALA A CA 1
ATOM 1514 C C . ALA A 1 184 ? -9.272 15.837 8.121 1.00 54.97 184 ALA A C 1
ATOM 1516 O O . ALA A 1 184 ? -8.873 14.853 8.738 1.00 54.97 184 ALA A O 1
ATOM 1517 N N . VAL A 1 185 ? -10.520 15.912 7.657 1.00 58.69 185 VAL A N 1
ATOM 1518 C CA . VAL A 1 185 ? -11.555 14.884 7.834 1.00 58.69 185 VAL A CA 1
ATOM 1519 C C . VAL A 1 185 ? -11.132 13.578 7.167 1.00 58.69 185 VAL A C 1
ATOM 1521 O O . VAL A 1 185 ? -11.261 12.520 7.771 1.00 58.69 185 VAL A O 1
ATOM 1524 N N . LYS A 1 186 ? -10.551 13.606 5.961 1.00 58.81 186 LYS A N 1
ATOM 1525 C CA . LYS A 1 186 ? -9.998 12.406 5.306 1.00 58.81 186 LYS A CA 1
ATOM 1526 C C . LYS A 1 186 ? -8.796 11.838 6.062 1.00 58.81 186 LYS A C 1
ATOM 1528 O O . LYS A 1 186 ? -8.609 10.625 6.055 1.00 58.81 186 LYS A O 1
ATOM 1533 N N . ALA A 1 187 ? -7.981 12.672 6.703 1.00 56.53 187 ALA A N 1
ATOM 1534 C CA . ALA A 1 187 ? -6.860 12.234 7.530 1.00 56.53 187 ALA A CA 1
ATOM 1535 C C . ALA A 1 187 ? -7.320 11.642 8.873 1.00 56.53 187 ALA A C 1
ATOM 1537 O O . ALA A 1 187 ? -6.746 10.649 9.317 1.00 56.53 187 ALA A O 1
ATOM 1538 N N . LEU A 1 188 ? -8.375 12.194 9.478 1.00 58.31 188 LEU A N 1
ATOM 1539 C CA . LEU A 1 188 ? -8.991 11.709 10.717 1.00 58.31 188 LEU A CA 1
ATOM 1540 C C . LEU A 1 188 ? -9.803 10.426 10.489 1.00 58.31 188 LEU A C 1
ATOM 1542 O O . LEU A 1 188 ? -9.618 9.438 11.194 1.00 58.31 188 LEU A O 1
ATOM 1546 N N . ASN A 1 189 ? -10.637 10.413 9.448 1.00 60.41 189 ASN A N 1
ATOM 1547 C CA . ASN A 1 189 ? -11.485 9.286 9.050 1.00 60.41 189 ASN A CA 1
ATOM 1548 C C . ASN A 1 189 ? -10.786 8.303 8.111 1.00 60.41 189 ASN A C 1
ATOM 1550 O O . ASN A 1 189 ? -11.424 7.389 7.578 1.00 60.41 189 ASN A O 1
ATOM 1554 N N . ARG A 1 190 ? -9.473 8.450 7.892 1.00 60.41 190 ARG A N 1
ATOM 1555 C CA . ARG A 1 190 ? -8.682 7.413 7.230 1.00 60.41 190 ARG A CA 1
ATOM 1556 C C . ARG A 1 190 ? -8.838 6.160 8.076 1.00 60.41 190 ARG A C 1
ATOM 1558 O O . ARG A 1 190 ? -8.268 6.073 9.163 1.00 60.41 190 ARG A O 1
ATOM 1565 N N . LYS A 1 191 ? -9.617 5.193 7.576 1.00 55.31 191 LYS A N 1
ATOM 1566 C CA . LYS A 1 191 ? -9.665 3.849 8.148 1.00 55.31 191 LYS A CA 1
ATOM 1567 C C . LYS A 1 191 ? -8.223 3.381 8.212 1.00 55.31 191 LYS A C 1
ATOM 1569 O O . LYS A 1 191 ? -7.606 3.127 7.176 1.00 55.31 191 LYS A O 1
ATOM 1574 N N . ARG A 1 192 ? -7.657 3.366 9.422 1.00 60.16 192 ARG A N 1
ATOM 1575 C CA . ARG A 1 192 ? -6.346 2.768 9.639 1.00 60.16 192 ARG A CA 1
ATOM 1576 C C . ARG A 1 192 ? -6.451 1.366 9.076 1.00 60.16 192 ARG A C 1
ATOM 1578 O O . ARG A 1 192 ? -7.462 0.706 9.309 1.00 60.16 192 ARG A O 1
ATOM 1585 N N . PHE A 1 193 ? -5.457 0.964 8.294 1.00 58.75 193 PHE A N 1
ATOM 1586 C CA . PHE A 1 193 ? -5.396 -0.398 7.799 1.00 58.75 193 PHE A CA 1
ATOM 1587 C C . PHE A 1 193 ? -5.546 -1.331 9.005 1.00 58.75 193 PHE A C 1
ATOM 1589 O O . PHE A 1 193 ? -4.701 -1.343 9.903 1.00 58.75 193 PHE A O 1
ATOM 1596 N N . GLU A 1 194 ? -6.687 -2.011 9.087 1.00 68.75 194 GLU A N 1
ATOM 1597 C CA . GLU A 1 194 ? -6.915 -3.005 10.118 1.00 68.75 194 GLU A CA 1
ATOM 1598 C C . GLU A 1 194 ? -6.170 -4.248 9.665 1.00 68.75 194 GLU A C 1
ATOM 1600 O O . GLU A 1 194 ? -6.488 -4.815 8.620 1.00 68.75 194 GLU A O 1
ATOM 1605 N N . ASN A 1 195 ? -5.165 -4.658 10.439 1.00 69.75 195 ASN A N 1
ATOM 1606 C CA . ASN A 1 195 ? -4.484 -5.913 10.162 1.00 69.75 195 ASN A CA 1
ATOM 1607 C C . ASN A 1 195 ? -5.531 -7.039 10.085 1.00 69.75 195 ASN A C 1
ATOM 1609 O O . ASN A 1 195 ? -6.394 -7.114 10.973 1.00 69.75 195 ASN A O 1
ATOM 1613 N N . PRO A 1 196 ? -5.473 -7.899 9.053 1.00 75.81 196 PRO A N 1
ATOM 1614 C CA . PRO A 1 196 ? -6.425 -8.986 8.888 1.00 75.81 196 PRO A CA 1
ATOM 1615 C C . PRO A 1 196 ? -6.446 -9.856 10.148 1.00 75.81 196 PRO A C 1
ATOM 1617 O O . PRO A 1 196 ? -5.408 -10.277 10.661 1.00 75.81 196 PRO A O 1
ATOM 1620 N N . LYS A 1 197 ? -7.648 -10.076 10.685 1.00 83.81 197 LYS A N 1
ATOM 1621 C CA . LYS A 1 197 ? -7.858 -10.872 11.896 1.00 83.81 197 LYS A CA 1
ATOM 1622 C C . LYS A 1 197 ? -7.943 -12.338 11.500 1.00 83.81 197 LYS A C 1
ATOM 1624 O O . LYS A 1 197 ? -8.839 -12.722 10.751 1.00 83.81 197 LYS A O 1
ATOM 1629 N N . VAL A 1 198 ? -7.023 -13.141 12.018 1.00 83.38 198 VAL A N 1
ATOM 1630 C CA . VAL A 1 198 ? -7.016 -14.588 11.799 1.00 83.38 198 VAL A CA 1
ATOM 1631 C C . VAL A 1 198 ? -7.949 -15.238 12.813 1.00 83.38 198 VAL A C 1
ATOM 1633 O O . VAL A 1 198 ? -7.900 -14.917 14.002 1.00 83.38 198 VAL A O 1
ATOM 1636 N N . HIS A 1 199 ? -8.829 -16.105 12.327 1.00 84.56 199 HIS A N 1
ATOM 1637 C CA . HIS A 1 199 ? -9.776 -16.854 13.142 1.00 84.56 199 HIS A CA 1
ATOM 1638 C C . HIS A 1 199 ? -9.432 -18.339 13.065 1.00 84.56 199 HIS A C 1
ATOM 1640 O O . HIS A 1 199 ? -8.931 -18.802 12.041 1.00 84.56 199 HIS A O 1
ATOM 1646 N N . ASP A 1 200 ? -9.680 -19.046 14.159 1.00 82.62 200 ASP A N 1
ATOM 1647 C CA . ASP A 1 200 ? -9.624 -20.502 14.223 1.00 82.62 200 ASP A CA 1
ATOM 1648 C C . ASP A 1 200 ? -10.844 -21.122 13.518 1.00 82.62 200 ASP A C 1
ATOM 1650 O O . ASP A 1 200 ? -11.806 -20.418 13.192 1.00 82.62 200 ASP A O 1
ATOM 1654 N N . ASN A 1 201 ? -10.835 -22.442 13.346 1.00 78.38 201 ASN A N 1
ATOM 1655 C CA . ASN A 1 201 ? -11.927 -23.226 12.764 1.00 78.38 201 ASN A CA 1
ATOM 1656 C C . ASN A 1 201 ? -13.255 -23.051 13.527 1.00 78.38 201 ASN A C 1
ATOM 1658 O O . ASN A 1 201 ? -14.319 -23.094 12.918 1.00 78.38 201 ASN A O 1
ATOM 1662 N N . ASP A 1 202 ? -13.193 -22.751 14.828 1.00 79.25 202 ASP A N 1
ATOM 1663 C CA . ASP A 1 202 ? -14.357 -22.451 15.676 1.00 79.25 202 ASP A CA 1
ATOM 1664 C C . ASP A 1 202 ? -14.812 -20.975 15.604 1.00 79.25 202 ASP A C 1
ATOM 1666 O O . ASP A 1 202 ? -15.625 -20.514 16.408 1.00 79.25 202 ASP A O 1
ATOM 1670 N N . GLY A 1 203 ? -14.245 -20.172 14.696 1.00 76.19 203 GLY A N 1
ATOM 1671 C CA . GLY A 1 203 ? -14.566 -18.748 14.543 1.00 76.19 203 GLY A CA 1
ATOM 1672 C C . GLY A 1 203 ? -13.995 -17.841 15.642 1.00 76.19 203 GLY A C 1
ATOM 1673 O O . GLY A 1 203 ? -14.304 -16.648 15.689 1.00 76.19 203 GLY A O 1
ATOM 1674 N N . LYS A 1 204 ? -13.140 -18.363 16.531 1.00 81.69 204 LYS A N 1
ATOM 1675 C CA . LYS A 1 204 ? -12.473 -17.574 17.578 1.00 81.69 204 LYS A CA 1
ATOM 1676 C C . LYS A 1 204 ? -11.257 -16.842 17.007 1.00 81.69 204 LYS A C 1
ATOM 1678 O O . LYS A 1 204 ? -10.410 -17.447 16.365 1.00 81.69 204 LYS A O 1
ATOM 1683 N N . GLN A 1 205 ? -11.134 -15.540 17.270 1.00 83.44 205 GLN A N 1
ATOM 1684 C CA . GLN A 1 205 ? -9.968 -14.766 16.838 1.00 83.44 205 GLN A CA 1
ATOM 1685 C C . GLN A 1 205 ? -8.690 -15.241 17.554 1.00 83.44 205 GLN A C 1
ATOM 1687 O O . GLN A 1 205 ? -8.640 -15.271 18.786 1.00 83.44 205 GLN A O 1
ATOM 1692 N N . VAL A 1 206 ? -7.648 -15.545 16.779 1.00 83.38 206 VAL A N 1
ATOM 1693 C CA . VAL A 1 206 ? -6.348 -16.026 17.260 1.00 83.38 206 VAL A CA 1
ATOM 1694 C C . VAL A 1 206 ? -5.337 -14.880 17.267 1.00 83.38 206 VAL A C 1
ATOM 1696 O O . VAL A 1 206 ? -5.211 -14.135 16.297 1.00 83.38 206 VAL A O 1
ATOM 1699 N N . SER A 1 207 ? -4.612 -14.724 18.377 1.00 78.38 207 SER A N 1
ATOM 1700 C CA . SER A 1 207 ? -3.579 -13.689 18.556 1.00 78.38 207 SER A CA 1
ATOM 1701 C C . SER A 1 207 ? -2.167 -14.241 18.760 1.00 78.38 207 SER A C 1
ATOM 1703 O O . SER A 1 207 ? -1.218 -13.461 18.775 1.00 78.38 207 SER A O 1
ATOM 1705 N N . ASN A 1 208 ? -2.010 -15.556 18.940 1.00 83.06 208 ASN A N 1
ATOM 1706 C CA . ASN A 1 208 ? -0.707 -16.194 19.128 1.00 83.06 208 ASN A CA 1
ATOM 1707 C C . ASN A 1 208 ? 0.030 -16.314 17.772 1.00 83.06 208 ASN A C 1
ATOM 1709 O O . ASN A 1 208 ? -0.516 -16.954 16.869 1.00 83.06 208 ASN A O 1
ATOM 1713 N N . PRO A 1 209 ? 1.250 -15.754 17.619 1.00 82.00 209 PRO A N 1
ATOM 1714 C CA . PRO A 1 209 ? 2.001 -15.776 16.360 1.00 82.00 209 PRO A CA 1
ATOM 1715 C C . PRO A 1 209 ? 2.176 -17.168 15.742 1.00 82.00 209 PRO A C 1
ATOM 1717 O O . PRO A 1 209 ? 1.954 -17.330 14.544 1.00 82.00 209 PRO A O 1
ATOM 1720 N N . SER A 1 210 ? 2.500 -18.185 16.546 1.00 81.44 210 SER A N 1
ATOM 1721 C CA . SER A 1 210 ? 2.739 -19.544 16.041 1.00 81.44 210 SER A CA 1
ATOM 1722 C C . SER A 1 210 ? 1.461 -20.190 15.502 1.00 81.44 210 SER A C 1
ATOM 1724 O O . SER A 1 210 ? 1.477 -20.873 14.482 1.00 81.44 210 SER A O 1
ATOM 1726 N N . GLN A 1 211 ? 0.328 -19.938 16.163 1.00 82.31 211 GLN A N 1
ATOM 1727 C CA . GLN A 1 211 ? -0.974 -20.447 15.722 1.00 82.31 211 GLN A CA 1
ATOM 1728 C C . GLN A 1 211 ? -1.462 -19.719 14.467 1.00 82.31 211 GLN A C 1
ATOM 1730 O O . GLN A 1 211 ? -1.983 -20.351 13.554 1.00 82.31 211 GLN A O 1
ATOM 1735 N N . ILE A 1 212 ? -1.241 -18.403 14.389 1.00 83.69 212 ILE A N 1
ATOM 1736 C CA . ILE A 1 212 ? -1.527 -17.606 13.191 1.00 83.69 212 ILE A CA 1
ATOM 1737 C C . ILE A 1 212 ? -0.768 -18.166 11.985 1.00 83.69 212 ILE A C 1
ATOM 1739 O O . ILE A 1 212 ? -1.367 -18.377 10.932 1.00 83.69 212 ILE A O 1
ATOM 1743 N N . GLN A 1 213 ? 0.531 -18.434 12.144 1.00 85.31 213 GLN A N 1
ATOM 1744 C CA . GLN A 1 213 ? 1.365 -18.980 11.077 1.00 85.31 213 GLN A CA 1
ATOM 1745 C C . GLN A 1 213 ? 0.840 -20.332 10.586 1.00 85.31 213 GLN A C 1
ATOM 1747 O O . GLN A 1 213 ? 0.733 -20.534 9.379 1.00 85.31 213 GLN A O 1
ATOM 1752 N N . LEU A 1 214 ? 0.459 -21.224 11.504 1.00 89.19 214 LEU A N 1
ATOM 1753 C CA . LEU A 1 214 ? -0.090 -22.537 11.166 1.00 89.19 214 LEU A CA 1
ATOM 1754 C C . LEU A 1 214 ? -1.406 -22.429 10.379 1.00 89.19 214 LEU A C 1
ATOM 1756 O O . LEU A 1 214 ? -1.570 -23.095 9.359 1.00 89.19 214 LEU A O 1
ATOM 1760 N N . ILE A 1 215 ? -2.324 -21.561 10.815 1.00 88.19 215 ILE A N 1
ATOM 1761 C CA . ILE A 1 215 ? -3.616 -21.353 10.143 1.00 88.19 215 ILE A CA 1
ATOM 1762 C C . ILE A 1 215 ? -3.405 -20.800 8.729 1.00 88.19 215 ILE A C 1
ATOM 1764 O O . ILE A 1 215 ? -4.002 -21.296 7.773 1.00 88.19 215 ILE A O 1
ATOM 1768 N N . ILE A 1 216 ? -2.530 -19.800 8.580 1.00 87.06 216 ILE A N 1
ATOM 1769 C CA . ILE A 1 216 ? -2.210 -19.203 7.278 1.00 87.06 216 ILE A CA 1
ATOM 1770 C C . ILE A 1 216 ? -1.548 -20.235 6.354 1.00 87.06 216 ILE A C 1
ATOM 1772 O O . ILE A 1 216 ? -1.943 -20.349 5.193 1.00 87.06 216 ILE A O 1
ATOM 1776 N N . ALA A 1 217 ? -0.577 -21.001 6.860 1.00 88.00 217 ALA A N 1
ATOM 1777 C CA . ALA A 1 217 ? 0.111 -22.033 6.091 1.00 88.00 217 ALA A CA 1
ATOM 1778 C C . ALA A 1 217 ? -0.871 -23.094 5.579 1.00 88.00 217 ALA A C 1
ATOM 1780 O O . ALA A 1 217 ? -0.887 -23.384 4.386 1.00 88.00 217 ALA A O 1
ATOM 1781 N N . ASN A 1 218 ? -1.749 -23.606 6.444 1.00 87.62 218 ASN A N 1
ATOM 1782 C CA . ASN A 1 218 ? -2.752 -24.604 6.067 1.00 87.62 218 ASN A CA 1
ATOM 1783 C C . ASN A 1 218 ? -3.760 -24.058 5.048 1.00 87.62 218 ASN A C 1
ATOM 1785 O O . ASN A 1 218 ? -4.092 -24.745 4.081 1.00 87.62 218 ASN A O 1
ATOM 1789 N N . HIS A 1 219 ? -4.214 -22.812 5.228 1.00 86.19 219 HIS A N 1
ATOM 1790 C CA . HIS A 1 219 ? -5.117 -22.152 4.288 1.00 86.19 219 HIS A CA 1
ATOM 1791 C C . HIS A 1 219 ? -4.519 -22.094 2.881 1.00 86.19 219 HIS A C 1
ATOM 1793 O O . HIS A 1 219 ? -5.159 -22.526 1.922 1.00 86.19 219 HIS A O 1
ATOM 1799 N N . PHE A 1 220 ? -3.288 -21.599 2.753 1.00 84.44 220 PHE A N 1
ATOM 1800 C CA . PHE A 1 220 ? -2.635 -21.487 1.453 1.00 84.44 220 PHE A CA 1
ATOM 1801 C C . PHE A 1 220 ? -2.238 -22.841 0.873 1.00 84.44 220 PHE A C 1
ATOM 1803 O O . PHE A 1 220 ? -2.401 -23.037 -0.327 1.00 84.44 220 PHE A O 1
ATOM 1810 N N . ASN A 1 221 ? -1.822 -23.796 1.707 1.00 84.62 221 ASN A N 1
ATOM 1811 C CA . ASN A 1 221 ? -1.553 -25.158 1.259 1.00 84.62 221 ASN A CA 1
ATOM 1812 C C . ASN A 1 221 ? -2.804 -25.770 0.603 1.00 84.62 221 ASN A C 1
ATOM 1814 O O . ASN A 1 221 ? -2.725 -26.261 -0.511 1.00 84.62 221 ASN A O 1
ATOM 1818 N N . SER A 1 222 ? -3.990 -25.609 1.205 1.00 83.94 222 SER A N 1
ATOM 1819 C CA . SER A 1 222 ? -5.254 -26.090 0.614 1.00 83.94 222 SER A CA 1
ATOM 1820 C C . SER A 1 222 ? -5.636 -25.432 -0.720 1.00 83.94 222 SER A C 1
ATOM 1822 O O . SER A 1 222 ? -6.435 -25.975 -1.476 1.00 83.94 222 SER A O 1
ATOM 1824 N N . LYS A 1 223 ? -5.132 -24.220 -0.983 1.00 81.69 223 LYS A N 1
ATOM 1825 C CA . LYS A 1 223 ? -5.498 -23.416 -2.157 1.00 81.69 223 LYS A CA 1
ATOM 1826 C C . LYS A 1 223 ? -4.520 -23.577 -3.310 1.00 81.69 223 LYS A C 1
ATOM 1828 O O . LYS A 1 223 ? -4.928 -23.404 -4.454 1.00 81.69 223 LYS A O 1
ATOM 1833 N N . PHE A 1 224 ? -3.255 -23.841 -3.000 1.00 79.75 224 PHE A N 1
ATOM 1834 C CA . PHE A 1 224 ? -2.174 -23.897 -3.979 1.00 79.75 224 PHE A CA 1
ATOM 1835 C C . PHE A 1 224 ? -1.633 -25.301 -4.217 1.00 79.75 224 PHE A C 1
ATOM 1837 O O . PHE A 1 224 ? -0.962 -25.511 -5.222 1.00 79.75 224 PHE A O 1
ATOM 1844 N N . ARG A 1 225 ? -1.920 -26.257 -3.332 1.00 73.38 225 ARG A N 1
ATOM 1845 C CA . ARG A 1 225 ? -1.614 -27.659 -3.580 1.00 73.38 225 ARG A CA 1
ATOM 1846 C C . ARG A 1 225 ? -2.734 -28.257 -4.424 1.00 73.38 225 ARG A C 1
ATOM 1848 O O . ARG A 1 225 ? -3.836 -28.476 -3.932 1.00 73.38 225 ARG A O 1
ATOM 1855 N N . ASP A 1 226 ? -2.454 -28.458 -5.703 1.00 74.00 226 ASP A N 1
ATOM 1856 C CA . ASP A 1 226 ? -3.264 -29.315 -6.562 1.00 74.00 226 ASP A CA 1
ATOM 1857 C C . ASP A 1 226 ? -2.714 -30.735 -6.429 1.00 74.00 226 ASP A C 1
ATOM 1859 O O . ASP A 1 226 ? -1.584 -31.000 -6.837 1.00 74.00 226 ASP A O 1
ATOM 1863 N N . ASP A 1 227 ? -3.495 -31.640 -5.840 1.00 66.12 227 ASP A N 1
ATOM 1864 C CA . ASP A 1 227 ? -3.093 -33.038 -5.636 1.00 66.12 227 ASP A CA 1
ATOM 1865 C C . ASP A 1 227 ? -2.825 -33.779 -6.965 1.00 66.12 227 ASP A C 1
ATOM 1867 O O . ASP A 1 227 ? -2.241 -34.861 -6.958 1.00 66.12 227 ASP A O 1
ATOM 1871 N N . ASN A 1 228 ? -3.217 -33.202 -8.111 1.00 68.25 228 ASN A N 1
ATOM 1872 C CA . ASN A 1 228 ? -2.989 -33.775 -9.438 1.00 68.25 228 ASN A CA 1
ATOM 1873 C C . ASN A 1 228 ? -1.719 -33.259 -10.135 1.00 68.25 228 ASN A C 1
ATOM 1875 O O . ASN A 1 228 ? -1.330 -33.806 -11.172 1.00 68.25 228 ASN A O 1
ATOM 1879 N N . ILE A 1 229 ? -1.064 -32.219 -9.608 1.00 65.00 229 ILE A N 1
ATOM 1880 C CA . ILE A 1 229 ? 0.178 -31.689 -10.180 1.00 65.00 229 ILE A CA 1
ATOM 1881 C C . ILE A 1 229 ? 1.347 -32.385 -9.489 1.00 65.00 229 ILE A C 1
ATOM 1883 O O . ILE A 1 229 ? 1.612 -32.175 -8.309 1.00 65.00 229 ILE A O 1
ATOM 1887 N N . HIS A 1 230 ? 2.050 -33.229 -10.240 1.00 65.38 230 HIS A N 1
ATOM 1888 C CA . HIS A 1 230 ? 3.297 -33.820 -9.774 1.00 65.38 230 HIS A CA 1
ATOM 1889 C C . HIS A 1 230 ? 4.365 -32.725 -9.743 1.00 65.38 230 HIS A C 1
ATOM 1891 O O . HIS A 1 230 ? 4.490 -31.963 -10.707 1.00 65.38 230 HIS A O 1
ATOM 1897 N N . ASP A 1 231 ? 5.124 -32.648 -8.648 1.00 65.38 231 ASP A N 1
ATOM 1898 C CA . ASP A 1 231 ? 6.276 -31.757 -8.554 1.00 65.38 231 ASP A CA 1
ATOM 1899 C C . ASP A 1 231 ? 7.182 -31.983 -9.771 1.00 65.38 231 ASP A C 1
ATOM 1901 O O . ASP A 1 231 ? 7.557 -33.114 -10.090 1.00 65.38 231 ASP A O 1
ATOM 1905 N N . VAL A 1 232 ? 7.516 -30.905 -10.485 1.00 68.69 232 VAL A N 1
ATOM 1906 C CA . VAL A 1 232 ? 8.497 -30.990 -11.568 1.00 68.69 232 VAL A CA 1
ATOM 1907 C C . VAL A 1 232 ? 9.833 -31.301 -10.910 1.00 68.69 232 VAL A C 1
ATOM 1909 O O . VAL A 1 232 ? 10.354 -30.470 -10.163 1.00 68.69 232 VAL A O 1
ATOM 1912 N N . GLU A 1 233 ? 10.370 -32.496 -11.158 1.00 73.06 233 GLU A N 1
ATOM 1913 C CA . GLU A 1 233 ? 11.654 -32.889 -10.586 1.00 73.06 233 GLU A CA 1
ATOM 1914 C C . GLU A 1 233 ? 12.718 -31.828 -10.915 1.00 73.06 233 GLU A C 1
ATOM 1916 O O . GLU A 1 233 ? 12.858 -31.433 -12.083 1.00 73.06 233 GLU A O 1
ATOM 1921 N N . PRO A 1 234 ? 13.468 -31.337 -9.909 1.00 69.62 234 PRO A N 1
ATOM 1922 C CA . PRO A 1 234 ? 14.527 -30.378 -10.153 1.00 69.62 234 PRO A CA 1
ATOM 1923 C C . PRO A 1 234 ? 15.520 -30.967 -11.154 1.00 69.62 234 PRO A C 1
ATOM 1925 O O . PRO A 1 234 ? 16.000 -32.090 -11.002 1.00 69.62 234 PRO A O 1
ATOM 1928 N N . TYR A 1 235 ? 15.836 -30.209 -12.199 1.00 76.56 235 TYR A N 1
ATOM 1929 C CA . TYR A 1 235 ? 16.790 -30.661 -13.200 1.00 76.56 235 TYR A CA 1
ATOM 1930 C C . TYR A 1 235 ? 18.207 -30.704 -12.602 1.00 76.56 235 TYR A C 1
ATOM 1932 O O . TYR A 1 235 ? 18.861 -29.673 -12.448 1.00 76.56 235 TYR A O 1
ATOM 1940 N N . PHE A 1 236 ? 18.702 -31.907 -12.305 1.00 73.88 236 PHE A N 1
ATOM 1941 C CA . PHE A 1 236 ? 20.073 -32.155 -11.842 1.00 73.88 236 PHE A CA 1
ATOM 1942 C C . PHE A 1 236 ? 20.985 -32.591 -12.995 1.00 73.88 236 PHE A C 1
ATOM 1944 O O . PHE A 1 236 ? 21.485 -33.715 -13.031 1.00 73.88 236 PHE A O 1
ATOM 1951 N N . GLY A 1 237 ? 21.201 -31.718 -13.979 1.00 81.94 237 GLY A N 1
ATOM 1952 C CA . GLY A 1 237 ? 22.101 -32.015 -15.094 1.00 81.94 237 GLY A CA 1
ATOM 1953 C C . GLY A 1 237 ? 23.002 -30.849 -15.478 1.00 81.94 237 GLY A C 1
ATOM 1954 O O . GLY A 1 237 ? 22.789 -29.709 -15.074 1.00 81.94 237 GLY A O 1
ATOM 1955 N N . GLN A 1 238 ? 24.010 -31.140 -16.302 1.00 78.81 238 GLN A N 1
ATOM 1956 C CA . GLN A 1 238 ? 24.888 -30.118 -16.879 1.00 78.81 238 GLN A CA 1
ATOM 1957 C C . GLN A 1 238 ? 24.064 -29.083 -17.672 1.00 78.81 238 GLN A C 1
ATOM 1959 O O . GLN A 1 238 ? 23.045 -29.467 -18.260 1.00 78.81 238 GLN A O 1
ATOM 1964 N N . PRO A 1 239 ? 24.461 -27.799 -17.722 1.00 76.75 239 PRO A N 1
ATOM 1965 C CA . PRO A 1 239 ? 23.782 -26.789 -18.531 1.00 76.75 239 PRO A CA 1
ATOM 1966 C C . PRO A 1 239 ? 23.657 -27.254 -19.990 1.00 76.75 239 PRO A C 1
ATOM 1968 O O . PRO A 1 239 ? 24.650 -27.621 -20.617 1.00 76.75 239 PRO A O 1
ATOM 1971 N N . ARG A 1 240 ? 22.440 -27.268 -20.547 1.00 79.94 240 ARG A N 1
ATOM 1972 C CA . ARG A 1 240 ? 22.190 -27.628 -21.955 1.00 79.94 240 ARG A CA 1
ATOM 1973 C C . ARG A 1 240 ? 21.591 -26.437 -22.686 1.00 79.94 240 ARG A C 1
ATOM 1975 O O . ARG A 1 240 ? 20.829 -25.668 -22.106 1.00 79.94 240 ARG A O 1
ATOM 1982 N N . LYS A 1 241 ? 21.906 -26.307 -23.976 1.00 77.69 241 LYS A N 1
ATOM 1983 C CA . LYS A 1 241 ? 21.217 -25.350 -24.848 1.00 77.69 241 LYS A CA 1
ATOM 1984 C C . LYS A 1 241 ? 19.732 -25.716 -24.916 1.00 77.69 241 LYS A C 1
ATOM 1986 O O . LYS A 1 241 ? 19.385 -26.899 -24.930 1.00 77.69 241 LYS A O 1
ATOM 1991 N N . LEU A 1 242 ? 18.869 -24.704 -24.957 1.00 74.00 242 LEU A N 1
ATOM 1992 C CA . LEU A 1 242 ? 17.440 -24.900 -25.187 1.00 74.00 242 LEU A CA 1
ATOM 1993 C C . LEU A 1 242 ? 17.239 -25.659 -26.506 1.00 74.00 242 LEU A C 1
ATOM 1995 O O . LEU A 1 242 ? 17.917 -25.374 -27.493 1.00 74.00 242 LEU A O 1
ATOM 1999 N N . LYS A 1 243 ? 16.309 -26.624 -26.519 1.00 78.06 243 LYS A N 1
ATOM 2000 C CA . LYS A 1 243 ? 15.967 -27.389 -27.734 1.00 78.06 243 LYS A CA 1
ATOM 2001 C C . LYS A 1 243 ? 15.495 -26.470 -28.866 1.00 78.06 243 LYS A C 1
ATOM 2003 O O . LYS A 1 243 ? 15.786 -26.732 -30.027 1.00 78.06 243 LYS A O 1
ATOM 2008 N N . SER A 1 244 ? 14.824 -25.385 -28.497 1.00 75.69 244 SER A N 1
ATOM 2009 C CA . SER A 1 244 ? 14.429 -24.301 -29.386 1.00 75.69 244 SER A CA 1
ATOM 2010 C C . SER A 1 244 ? 15.138 -23.031 -28.915 1.00 75.69 244 SER A C 1
ATOM 2012 O O . SER A 1 244 ? 14.960 -22.648 -27.757 1.00 75.69 244 SER A O 1
ATOM 2014 N N . PRO A 1 245 ? 15.988 -22.403 -29.743 1.00 81.00 245 PRO A N 1
ATOM 2015 C CA . PRO A 1 245 ? 16.654 -21.169 -29.355 1.00 81.00 245 PRO A CA 1
ATOM 2016 C C . PRO A 1 245 ? 15.617 -20.055 -29.189 1.00 81.00 245 PRO A C 1
ATOM 2018 O O . PRO A 1 245 ? 14.721 -19.921 -30.019 1.00 81.00 245 PRO A O 1
ATOM 2021 N N . ILE A 1 246 ? 15.769 -19.247 -28.137 1.00 79.69 246 ILE A N 1
ATOM 2022 C CA . ILE A 1 246 ? 14.962 -18.039 -27.939 1.00 79.69 246 ILE A CA 1
ATOM 2023 C C . ILE A 1 246 ? 15.195 -17.131 -29.146 1.00 79.69 246 ILE A C 1
ATOM 2025 O O . ILE A 1 246 ? 16.330 -16.733 -29.421 1.00 79.69 246 ILE A O 1
ATOM 2029 N N . THR A 1 247 ? 14.134 -16.831 -29.891 1.00 88.50 247 THR A N 1
ATOM 2030 C CA . THR A 1 247 ? 14.256 -16.044 -31.124 1.00 88.50 247 THR A CA 1
ATOM 2031 C C . THR A 1 247 ? 14.079 -14.552 -30.855 1.00 88.50 247 THR A C 1
ATOM 2033 O O . THR A 1 247 ? 13.315 -14.142 -29.984 1.00 88.50 247 THR A O 1
ATOM 2036 N N . GLU A 1 248 ? 14.739 -13.700 -31.645 1.00 85.56 248 GLU A N 1
ATOM 2037 C CA . GLU A 1 248 ? 14.566 -12.240 -31.561 1.00 85.56 248 GLU A CA 1
ATOM 2038 C C . GLU A 1 248 ? 13.093 -11.831 -31.726 1.00 85.56 248 GLU A C 1
ATOM 2040 O O . GLU A 1 248 ? 12.611 -10.931 -31.038 1.00 85.56 248 GLU A O 1
ATOM 2045 N N . LYS A 1 249 ? 12.359 -12.525 -32.609 1.00 81.56 249 LYS A N 1
ATOM 2046 C CA . LYS A 1 249 ? 10.925 -12.297 -32.827 1.00 81.56 249 LYS A CA 1
ATOM 2047 C C . LYS A 1 249 ? 10.104 -12.573 -31.567 1.00 81.56 249 LYS A C 1
ATOM 2049 O O . LYS A 1 249 ? 9.279 -11.742 -31.207 1.00 81.56 249 LYS A O 1
ATOM 2054 N N . GLU A 1 250 ? 10.358 -13.688 -30.887 1.00 79.06 250 GLU A N 1
ATOM 2055 C CA . GLU A 1 250 ? 9.681 -14.079 -29.644 1.00 79.06 250 GLU A CA 1
ATOM 2056 C C . GLU A 1 250 ? 9.954 -13.087 -28.505 1.00 79.06 250 GLU A C 1
ATOM 2058 O O . GLU A 1 250 ? 9.031 -12.645 -27.816 1.00 79.06 250 GLU A O 1
ATOM 2063 N N . VAL A 1 251 ? 11.213 -12.667 -28.347 1.00 78.94 251 VAL A N 1
ATOM 2064 C CA . VAL A 1 251 ? 11.603 -11.681 -27.328 1.00 78.94 251 VAL A CA 1
ATOM 2065 C C . VAL A 1 251 ? 10.973 -10.326 -27.626 1.00 78.94 251 VAL A C 1
ATOM 2067 O O . VAL A 1 251 ? 10.389 -9.707 -26.737 1.00 78.94 251 VAL A O 1
ATOM 2070 N N . ARG A 1 252 ? 11.025 -9.869 -28.882 1.00 73.81 252 ARG A N 1
ATOM 2071 C CA . ARG A 1 252 ? 10.415 -8.601 -29.299 1.00 73.81 252 ARG A CA 1
ATOM 2072 C C . ARG A 1 252 ? 8.895 -8.623 -29.126 1.00 73.81 252 ARG A C 1
ATOM 2074 O O . ARG A 1 252 ? 8.340 -7.637 -28.650 1.00 73.81 252 ARG A O 1
ATOM 2081 N N . ALA A 1 253 ? 8.229 -9.733 -29.447 1.00 69.62 253 ALA A N 1
ATOM 2082 C CA . ALA A 1 253 ? 6.794 -9.906 -29.222 1.00 69.62 253 ALA A CA 1
ATOM 2083 C C . ALA A 1 253 ? 6.444 -9.853 -27.726 1.00 69.62 253 ALA A C 1
ATOM 2085 O O . ALA A 1 253 ? 5.534 -9.129 -27.323 1.00 69.62 253 ALA A O 1
ATOM 2086 N N . SER A 1 254 ? 7.226 -10.537 -26.890 1.00 63.34 254 SER A N 1
ATOM 2087 C CA . SER A 1 254 ? 7.049 -10.545 -25.435 1.00 63.34 254 SER A CA 1
ATOM 2088 C C . SER A 1 254 ? 7.256 -9.156 -24.818 1.00 63.34 254 SER A C 1
ATOM 2090 O O . SER A 1 254 ? 6.446 -8.715 -24.009 1.00 63.34 254 SER A O 1
ATOM 2092 N N . ILE A 1 255 ? 8.284 -8.414 -25.249 1.00 66.50 255 ILE A N 1
ATOM 2093 C CA . ILE A 1 255 ? 8.548 -7.035 -24.798 1.00 66.50 255 ILE A CA 1
ATOM 2094 C C . ILE A 1 255 ? 7.439 -6.077 -25.253 1.00 66.50 255 ILE A C 1
ATOM 2096 O O . ILE A 1 255 ? 6.980 -5.241 -24.472 1.00 66.50 255 ILE A O 1
ATOM 2100 N N . ASN A 1 256 ? 6.954 -6.215 -26.488 1.00 59.88 256 ASN A N 1
ATOM 2101 C CA . ASN A 1 256 ? 5.836 -5.414 -26.989 1.00 59.88 256 ASN A CA 1
ATOM 2102 C C . ASN A 1 256 ? 4.529 -5.695 -26.224 1.00 59.88 256 ASN A C 1
ATOM 2104 O O . ASN A 1 256 ? 3.723 -4.782 -26.044 1.00 59.88 256 ASN A O 1
ATOM 2108 N N . ASN A 1 257 ? 4.351 -6.919 -25.718 1.00 55.44 257 ASN A N 1
ATOM 2109 C CA . ASN A 1 257 ? 3.250 -7.308 -24.833 1.00 55.44 257 ASN A CA 1
ATOM 2110 C C . ASN A 1 257 ? 3.399 -6.824 -23.379 1.00 55.44 257 ASN A C 1
ATOM 2112 O O . ASN A 1 257 ? 2.427 -6.881 -22.627 1.00 55.44 257 ASN A O 1
ATOM 2116 N N . LEU A 1 258 ? 4.584 -6.357 -22.974 1.00 51.41 258 LEU A N 1
ATOM 2117 C CA . LEU A 1 258 ? 4.833 -5.773 -21.650 1.00 51.41 258 LEU A CA 1
ATOM 2118 C C . LEU A 1 258 ? 4.677 -4.240 -21.653 1.00 51.41 258 LEU A C 1
ATOM 2120 O O . LEU A 1 258 ? 4.267 -3.656 -20.650 1.00 51.41 258 LEU A O 1
ATOM 2124 N N . ASN A 1 259 ? 4.975 -3.575 -22.775 1.00 43.88 259 ASN A N 1
ATOM 2125 C CA . ASN A 1 259 ? 5.070 -2.108 -22.865 1.00 43.88 259 ASN A CA 1
ATOM 2126 C C . ASN A 1 259 ? 3.771 -1.364 -23.220 1.00 43.88 259 ASN A C 1
ATOM 2128 O O . ASN A 1 259 ? 3.760 -0.145 -23.377 1.00 43.88 259 ASN A O 1
ATOM 2132 N N . ASN A 1 260 ? 2.643 -2.052 -23.307 1.00 54.06 260 ASN A N 1
ATOM 2133 C CA . ASN A 1 260 ? 1.333 -1.490 -23.652 1.00 54.06 260 ASN A CA 1
ATOM 2134 C C . ASN A 1 260 ? 0.538 -0.970 -22.432 1.00 54.06 260 ASN A C 1
ATOM 2136 O O . ASN A 1 260 ? -0.675 -0.763 -22.524 1.00 54.06 260 ASN A O 1
ATOM 2140 N N . GLY A 1 261 ? 1.207 -0.714 -21.299 1.00 48.56 261 GLY A N 1
ATOM 2141 C CA . GLY A 1 261 ? 0.589 -0.132 -20.099 1.00 48.56 261 GLY A CA 1
ATOM 2142 C C . GLY A 1 261 ? -0.479 -1.031 -19.466 1.00 48.56 261 GLY A C 1
ATOM 2143 O O . GLY A 1 261 ? -1.441 -0.536 -18.878 1.00 48.56 261 GLY A O 1
ATOM 2144 N N . ARG A 1 262 ? -0.349 -2.352 -19.637 1.00 52.12 262 ARG A N 1
ATOM 2145 C CA . ARG A 1 262 ? -1.313 -3.370 -19.201 1.00 52.12 262 ARG A CA 1
ATOM 2146 C C . ARG A 1 262 ? -0.621 -4.432 -18.351 1.00 52.12 262 ARG A C 1
ATOM 2148 O O . ARG A 1 262 ? 0.560 -4.702 -18.532 1.00 52.12 262 ARG A O 1
ATOM 2155 N N . ALA A 1 263 ? -1.383 -5.053 -17.453 1.00 43.56 263 ALA A N 1
ATOM 2156 C CA . ALA A 1 263 ? -0.986 -6.323 -16.857 1.00 43.56 263 ALA A CA 1
ATOM 2157 C C . ALA A 1 263 ? -1.080 -7.437 -17.926 1.00 43.56 263 ALA A C 1
ATOM 2159 O O . ALA A 1 263 ? -2.036 -7.424 -18.712 1.00 43.56 263 ALA A O 1
ATOM 2160 N N . PRO A 1 264 ? -0.124 -8.379 -17.981 1.00 44.00 264 PRO A N 1
ATOM 2161 C CA . PRO A 1 264 ? -0.152 -9.481 -18.935 1.00 44.00 264 PRO A CA 1
ATOM 2162 C C . PRO A 1 264 ? -1.204 -10.532 -18.511 1.00 44.00 264 PRO A C 1
ATOM 2164 O O . PRO A 1 264 ? -1.095 -11.121 -17.440 1.00 44.00 264 PRO A O 1
ATOM 2167 N N . GLY A 1 265 ? -2.220 -10.757 -19.359 1.00 47.28 265 GLY A N 1
ATOM 2168 C CA . GLY A 1 265 ? -3.279 -11.789 -19.232 1.00 47.28 265 GLY A CA 1
ATOM 2169 C C . GLY A 1 265 ? -4.558 -11.329 -18.502 1.00 47.28 265 GLY A C 1
ATOM 2170 O O . GLY A 1 265 ? -4.486 -10.497 -17.607 1.00 47.28 265 GLY A O 1
ATOM 2171 N N . SER A 1 266 ? -5.788 -11.778 -18.801 1.00 48.06 266 SER A N 1
ATOM 2172 C CA . SER A 1 266 ? -6.331 -12.870 -19.634 1.00 48.06 266 SER A CA 1
ATOM 2173 C C . SER A 1 266 ? -7.487 -12.380 -20.542 1.00 48.06 266 SER A C 1
ATOM 2175 O O . SER A 1 266 ? -7.994 -11.265 -20.389 1.00 48.06 266 SER A O 1
ATOM 2177 N N . ASP A 1 267 ? -7.920 -13.207 -21.496 1.00 56.88 267 ASP A N 1
ATOM 2178 C CA . ASP A 1 267 ? -8.714 -12.859 -22.693 1.00 56.88 267 ASP A CA 1
ATOM 2179 C C . ASP A 1 267 ? -10.111 -12.232 -22.529 1.00 56.88 267 ASP A C 1
ATOM 2181 O O . ASP A 1 267 ? -10.786 -11.993 -23.522 1.00 56.88 267 ASP A O 1
ATOM 2185 N N . ASN A 1 268 ? -10.553 -11.860 -21.328 1.00 59.97 268 ASN A N 1
ATOM 2186 C CA . ASN A 1 268 ? -11.901 -11.315 -21.117 1.00 59.97 268 ASN A CA 1
ATOM 2187 C C . ASN A 1 268 ? -11.941 -9.987 -20.340 1.00 59.97 268 ASN A C 1
ATOM 2189 O O . ASN A 1 268 ? -13.022 -9.539 -19.968 1.00 59.97 268 ASN A O 1
ATOM 2193 N N . ILE A 1 269 ? -10.808 -9.313 -20.094 1.00 69.94 269 ILE A N 1
ATOM 2194 C CA . ILE A 1 269 ? -10.784 -8.088 -19.264 1.00 69.94 269 ILE A CA 1
ATOM 2195 C C . ILE A 1 269 ? -11.681 -6.978 -19.837 1.00 69.94 269 ILE A C 1
ATOM 2197 O O . ILE A 1 269 ? -12.394 -6.316 -19.082 1.00 69.94 269 ILE A O 1
ATOM 2201 N N . SER A 1 270 ? -11.678 -6.775 -21.158 1.00 72.25 270 SER A N 1
ATOM 2202 C CA . SER A 1 270 ? -12.554 -5.784 -21.795 1.00 72.25 270 SER A CA 1
ATOM 2203 C C . SER A 1 270 ? -14.028 -6.176 -21.673 1.00 72.25 270 SER A C 1
ATOM 2205 O O . SER A 1 270 ? -14.837 -5.362 -21.237 1.00 72.25 270 SER A O 1
ATOM 2207 N N . GLU A 1 271 ? -14.379 -7.430 -21.959 1.00 77.81 271 GLU A N 1
ATOM 2208 C CA . GLU A 1 271 ? -15.757 -7.921 -21.836 1.00 77.81 271 GLU A CA 1
ATOM 2209 C C . GLU A 1 271 ? -16.277 -7.795 -20.392 1.00 77.81 271 GLU A C 1
ATOM 2211 O O . GLU A 1 271 ? -17.349 -7.238 -20.155 1.00 77.81 271 GLU A O 1
ATOM 2216 N N . LEU A 1 272 ? -15.495 -8.244 -19.406 1.00 79.50 272 LEU A N 1
ATOM 2217 C CA . LEU A 1 272 ? -15.850 -8.182 -17.987 1.00 79.50 272 LEU A CA 1
ATOM 2218 C C . LEU A 1 272 ? -15.984 -6.738 -17.493 1.00 79.50 272 LEU A C 1
ATOM 2220 O O . LEU A 1 272 ? -16.930 -6.433 -16.763 1.00 79.50 272 LEU A O 1
ATOM 2224 N N . ARG A 1 273 ? -15.095 -5.836 -17.933 1.00 87.38 273 ARG A N 1
ATOM 2225 C CA . ARG A 1 273 ? -15.178 -4.396 -17.645 1.00 87.38 273 ARG A CA 1
ATOM 2226 C C . ARG A 1 273 ? -16.504 -3.817 -18.134 1.00 87.38 273 ARG A C 1
ATOM 2228 O O . ARG A 1 273 ? -17.192 -3.156 -17.361 1.00 87.38 273 ARG A O 1
ATOM 2235 N N . TRP A 1 274 ? -16.894 -4.096 -19.376 1.00 86.56 274 TRP A N 1
ATOM 2236 C CA . TRP A 1 274 ? -18.137 -3.577 -19.954 1.00 86.56 274 TRP A CA 1
ATOM 2237 C C . TRP A 1 274 ? -19.397 -4.257 -19.398 1.00 86.56 274 TRP A C 1
ATOM 2239 O O . TRP A 1 274 ? -20.433 -3.608 -19.230 1.00 86.56 274 TRP A O 1
ATOM 2249 N N . ARG A 1 275 ? -19.323 -5.534 -19.005 1.00 84.44 275 ARG A N 1
ATOM 2250 C CA . ARG A 1 275 ? -20.407 -6.220 -18.279 1.00 84.44 275 ARG A CA 1
ATOM 2251 C C . ARG A 1 275 ? -20.647 -5.607 -16.902 1.00 84.44 275 ARG A C 1
ATOM 2253 O O . ARG A 1 275 ? -21.797 -5.330 -16.556 1.00 84.44 275 ARG A O 1
ATOM 2260 N N . LEU A 1 276 ? -19.576 -5.359 -16.146 1.00 87.19 276 LEU A N 1
ATOM 2261 C CA . LEU A 1 276 ? -19.645 -4.687 -14.849 1.00 87.19 276 LEU A CA 1
ATOM 2262 C C . LEU A 1 276 ? -20.152 -3.251 -15.002 1.00 87.19 276 LEU A C 1
ATOM 2264 O O . LEU A 1 276 ? -21.059 -2.843 -14.280 1.00 87.19 276 LEU A O 1
ATOM 2268 N N . PHE A 1 277 ? -19.619 -2.506 -15.971 1.00 89.62 277 PHE A N 1
ATOM 2269 C CA . PHE A 1 277 ? -20.032 -1.130 -16.223 1.00 89.62 277 PHE A CA 1
ATOM 2270 C C . PHE A 1 277 ? -21.524 -1.039 -16.556 1.00 89.62 277 PHE A C 1
ATOM 2272 O O . PHE A 1 277 ? -22.233 -0.241 -15.957 1.00 89.62 277 PHE A O 1
ATOM 2279 N N . GLY A 1 278 ? -22.051 -1.938 -17.390 1.00 88.50 278 GLY A N 1
ATOM 2280 C CA . GLY A 1 278 ? -23.491 -1.992 -17.648 1.00 88.50 278 GLY A CA 1
ATOM 2281 C C . GLY A 1 278 ? -24.330 -2.295 -16.406 1.00 88.50 278 GLY A C 1
ATOM 2282 O O . GLY A 1 278 ? -25.444 -1.796 -16.281 1.00 88.50 278 GLY A O 1
ATOM 2283 N N . HIS A 1 279 ? -23.830 -3.112 -15.470 1.00 86.88 279 HIS A N 1
ATOM 2284 C CA . HIS A 1 279 ? -24.517 -3.329 -14.192 1.00 86.88 279 HIS A CA 1
ATOM 2285 C C . HIS A 1 279 ? -24.570 -2.048 -13.350 1.00 86.88 279 HIS A C 1
ATOM 2287 O O . HIS A 1 279 ? -25.598 -1.769 -12.744 1.00 86.88 279 HIS A O 1
ATOM 2293 N N . ILE A 1 280 ? -23.491 -1.262 -13.353 1.00 88.69 280 ILE A N 1
ATOM 2294 C CA . ILE A 1 280 ? -23.415 0.037 -12.671 1.00 88.69 280 ILE A CA 1
ATOM 2295 C C . ILE A 1 280 ? -24.381 1.047 -13.311 1.00 88.69 280 ILE A C 1
ATOM 2297 O O . ILE A 1 280 ? -25.147 1.684 -12.594 1.00 88.69 280 ILE A O 1
ATOM 2301 N N . LEU A 1 281 ? -24.416 1.135 -14.645 1.00 88.81 281 LEU A N 1
ATOM 2302 C CA . LEU A 1 281 ? -25.290 2.067 -15.371 1.00 88.81 281 LEU A CA 1
ATOM 2303 C C . LEU A 1 281 ? -26.786 1.789 -15.175 1.00 88.81 281 LEU A C 1
ATOM 2305 O O . LEU A 1 281 ? -27.584 2.715 -15.232 1.00 88.81 281 LEU A O 1
ATOM 2309 N N . ARG A 1 282 ? -27.166 0.527 -14.939 1.00 89.00 282 ARG A N 1
ATOM 2310 C CA . ARG A 1 282 ? -28.555 0.123 -14.654 1.00 89.00 282 ARG A CA 1
ATOM 2311 C C . ARG A 1 282 ? -28.972 0.324 -13.193 1.00 89.00 282 ARG A C 1
ATOM 2313 O O . ARG A 1 282 ? -30.126 0.074 -12.855 1.00 89.00 282 ARG A O 1
ATOM 2320 N N . ARG A 1 283 ? -28.040 0.687 -12.309 1.00 86.62 283 ARG A N 1
ATOM 2321 C CA . ARG A 1 283 ? -28.334 0.990 -10.904 1.00 86.62 283 ARG A CA 1
ATOM 2322 C C . ARG A 1 283 ? -28.686 2.460 -10.729 1.00 86.62 283 ARG A C 1
ATOM 2324 O O . ARG A 1 283 ? -28.423 3.279 -11.600 1.00 86.62 283 ARG A O 1
ATOM 2331 N N . ASP A 1 284 ? -29.261 2.770 -9.573 1.00 84.88 284 ASP A N 1
ATOM 2332 C CA . ASP A 1 284 ? -29.674 4.125 -9.222 1.00 84.88 284 ASP A CA 1
ATOM 2333 C C . ASP A 1 284 ? -28.531 5.150 -9.362 1.00 84.88 284 ASP A C 1
ATOM 2335 O O . ASP A 1 284 ? -27.365 4.856 -9.085 1.00 84.88 284 ASP A O 1
ATOM 2339 N N . ASN A 1 285 ? -28.853 6.369 -9.792 1.00 81.50 285 ASN A N 1
ATOM 2340 C CA . ASN A 1 285 ? -27.853 7.412 -10.034 1.00 81.50 285 ASN A CA 1
ATOM 2341 C C . ASN A 1 285 ? -27.198 7.941 -8.743 1.00 81.50 285 ASN A C 1
ATOM 2343 O O . ASN A 1 285 ? -26.125 8.536 -8.821 1.00 81.50 285 ASN A O 1
ATOM 2347 N N . SER A 1 286 ? -27.789 7.698 -7.567 1.00 84.00 286 SER A N 1
ATOM 2348 C CA . SER A 1 286 ? -27.226 8.089 -6.266 1.00 84.00 286 SER A CA 1
ATOM 2349 C C . SER A 1 286 ? -26.079 7.197 -5.788 1.00 84.00 286 SER A C 1
ATOM 2351 O O . SER A 1 286 ? -25.413 7.529 -4.804 1.00 84.00 286 SER A O 1
ATOM 2353 N N . ILE A 1 287 ? -25.806 6.068 -6.458 1.00 88.06 287 ILE A N 1
ATOM 2354 C CA . ILE A 1 287 ? -24.703 5.206 -6.031 1.00 88.06 287 ILE A CA 1
ATOM 2355 C C . ILE A 1 287 ? -23.353 5.914 -6.237 1.00 88.06 287 ILE A C 1
ATOM 2357 O O . ILE A 1 287 ? -23.158 6.593 -7.252 1.00 88.06 287 ILE A O 1
ATOM 2361 N N . PRO A 1 288 ? -22.363 5.681 -5.355 1.00 84.94 288 PRO A N 1
ATOM 2362 C CA . PRO A 1 288 ? -21.061 6.343 -5.439 1.00 84.94 288 PRO A CA 1
ATOM 2363 C C . PRO A 1 288 ? -20.361 6.204 -6.799 1.00 84.94 288 PRO A C 1
ATOM 2365 O O . PRO A 1 288 ? -19.678 7.123 -7.234 1.00 84.94 288 PRO A O 1
ATOM 2368 N N . ALA A 1 289 ? -20.546 5.075 -7.492 1.00 81.81 289 ALA A N 1
ATOM 2369 C CA . ALA A 1 289 ? -19.949 4.838 -8.806 1.00 81.81 289 ALA A CA 1
ATOM 2370 C C . ALA A 1 289 ? -20.543 5.736 -9.910 1.00 81.81 289 ALA A C 1
ATOM 2372 O O . ALA A 1 289 ? -19.792 6.286 -10.713 1.00 81.81 289 ALA A O 1
ATOM 2373 N N . ASN A 1 290 ? -21.868 5.922 -9.930 1.00 84.81 290 ASN A N 1
ATOM 2374 C CA . ASN A 1 290 ? -22.539 6.807 -10.888 1.00 84.81 290 ASN A CA 1
ATOM 2375 C C . ASN A 1 290 ? -22.256 8.279 -10.558 1.00 84.81 290 ASN A C 1
ATOM 2377 O O . ASN A 1 290 ? -21.938 9.050 -11.460 1.00 84.81 290 ASN A O 1
ATOM 2381 N N . LEU A 1 291 ? -22.252 8.649 -9.271 1.00 83.12 291 LEU A N 1
ATOM 2382 C CA . LEU A 1 291 ? -21.857 9.990 -8.826 1.00 83.12 291 LEU A CA 1
ATOM 2383 C C . LEU A 1 291 ? -20.411 10.332 -9.213 1.00 83.12 291 LEU A C 1
ATOM 2385 O O . LEU A 1 291 ? -20.156 11.433 -9.691 1.00 83.12 291 LEU A O 1
ATOM 2389 N N . ALA A 1 292 ? -19.474 9.389 -9.071 1.00 82.69 292 ALA A N 1
ATOM 2390 C CA . ALA A 1 292 ? -18.083 9.586 -9.477 1.00 82.69 292 ALA A CA 1
ATOM 2391 C C . ALA A 1 292 ? -17.938 9.801 -10.995 1.00 82.69 292 ALA A C 1
ATOM 2393 O O . ALA A 1 292 ? -17.162 10.653 -11.423 1.00 82.69 292 ALA A O 1
ATOM 2394 N N . MET A 1 293 ? -18.704 9.065 -11.809 1.00 82.44 293 MET A N 1
ATOM 2395 C CA . MET A 1 293 ? -18.743 9.263 -13.264 1.00 82.44 293 MET A CA 1
ATOM 2396 C C . MET A 1 293 ? -19.326 10.630 -13.634 1.00 82.44 293 MET A C 1
ATOM 2398 O O . MET A 1 293 ? -18.770 11.322 -14.480 1.00 82.44 293 MET A O 1
ATOM 2402 N N . LEU A 1 294 ? -20.414 11.043 -12.980 1.00 82.56 294 LEU A N 1
ATOM 2403 C CA . LEU A 1 294 ? -21.015 12.359 -13.191 1.00 82.56 294 LEU A CA 1
ATOM 2404 C C . LEU A 1 294 ? -20.059 13.486 -12.793 1.00 82.56 294 LEU A C 1
ATOM 2406 O O . LEU A 1 294 ? -19.922 14.443 -13.545 1.00 82.56 294 LEU A O 1
ATOM 2410 N N . TYR A 1 295 ? -19.362 13.352 -11.663 1.00 81.44 295 TYR A N 1
ATOM 2411 C CA . TYR A 1 295 ? -18.362 14.318 -11.208 1.00 81.44 295 TYR A CA 1
ATOM 2412 C C . TYR A 1 295 ? -17.214 14.466 -12.214 1.00 81.44 295 TYR A C 1
ATOM 2414 O O . TYR A 1 295 ? -16.860 15.585 -12.574 1.00 81.44 295 TYR A O 1
ATOM 2422 N N . PHE A 1 296 ? -16.711 13.347 -12.749 1.00 81.06 296 PHE A N 1
ATOM 2423 C CA . PHE A 1 296 ? -15.647 13.343 -13.758 1.00 81.06 296 PHE A CA 1
ATOM 2424 C C . PHE A 1 296 ? -16.002 14.153 -15.020 1.00 81.06 296 PHE A C 1
ATOM 2426 O O . PHE A 1 296 ? -15.120 14.768 -15.615 1.00 81.06 296 PHE A O 1
ATOM 2433 N N . PHE A 1 297 ? -17.277 14.169 -15.427 1.00 79.56 297 PHE A N 1
ATOM 2434 C CA . PHE A 1 297 ? -17.749 14.940 -16.588 1.00 79.56 297 PHE A CA 1
ATOM 2435 C C . PHE A 1 297 ? -18.319 16.326 -16.241 1.00 79.56 297 PHE A C 1
ATOM 2437 O O . PHE A 1 297 ? -18.623 17.083 -17.157 1.00 79.56 297 PHE A O 1
ATOM 2444 N N . ASN A 1 298 ? -18.481 16.662 -14.956 1.00 73.38 298 ASN A N 1
ATOM 2445 C CA . ASN A 1 298 ? -19.046 17.939 -14.500 1.00 73.38 298 ASN A CA 1
ATOM 2446 C C . ASN A 1 298 ? -17.976 19.021 -14.256 1.00 73.38 298 ASN A C 1
ATOM 2448 O O . ASN A 1 298 ? -18.301 20.205 -14.195 1.00 73.38 298 ASN A O 1
ATOM 2452 N N . GLU A 1 299 ? -16.702 18.648 -14.105 1.00 60.28 299 GLU A N 1
ATOM 2453 C CA . GLU A 1 299 ? -15.621 19.618 -13.903 1.00 60.28 299 GLU A CA 1
ATOM 2454 C C . GLU A 1 299 ? -15.338 20.438 -15.176 1.00 60.28 299 GLU A C 1
ATOM 2456 O O . GLU A 1 299 ? -14.592 20.030 -16.065 1.00 60.28 299 GLU A O 1
ATOM 2461 N N . ASN A 1 300 ? -15.903 21.648 -15.216 1.00 53.66 300 ASN A N 1
ATOM 2462 C CA . ASN A 1 300 ? -15.550 22.741 -16.133 1.00 53.66 300 ASN A CA 1
ATOM 2463 C C . ASN A 1 300 ? -14.316 23.545 -15.667 1.00 53.66 300 ASN A C 1
ATOM 2465 O O . ASN A 1 300 ? -14.148 24.711 -16.025 1.00 53.66 300 ASN A O 1
ATOM 2469 N N . SER A 1 301 ? -13.444 22.974 -14.842 1.00 44.78 301 SER A N 1
ATOM 2470 C CA . SER A 1 301 ? -12.303 23.686 -14.270 1.00 44.78 301 SER A CA 1
ATOM 2471 C C . SER A 1 301 ? -11.004 23.265 -14.945 1.00 44.78 301 SER A C 1
ATOM 2473 O O . SER A 1 301 ? -10.679 22.086 -15.046 1.00 44.78 301 SER A O 1
ATOM 2475 N N . ASN A 1 302 ? -10.268 24.274 -15.417 1.00 49.34 302 ASN A N 1
ATOM 2476 C CA . ASN A 1 302 ? -8.851 24.259 -15.768 1.00 49.34 302 ASN A CA 1
ATOM 2477 C C . ASN A 1 302 ? -8.116 22.989 -15.327 1.00 49.34 302 ASN A C 1
ATOM 2479 O O . ASN A 1 302 ? -7.648 22.888 -14.192 1.00 49.34 302 ASN A O 1
ATOM 2483 N N . ARG A 1 303 ? -7.963 22.043 -16.260 1.00 51.78 303 ARG A N 1
ATOM 2484 C CA . ARG A 1 303 ? -7.027 20.934 -16.104 1.00 51.78 303 ARG A CA 1
ATOM 2485 C C . ARG A 1 303 ? -5.627 21.534 -16.107 1.00 51.78 303 ARG A C 1
ATOM 2487 O O . ARG A 1 303 ? -5.004 21.680 -17.159 1.00 51.78 303 ARG A O 1
ATOM 2494 N N . GLY A 1 304 ? -5.143 21.920 -14.927 1.00 47.06 304 GLY A N 1
ATOM 2495 C CA . GLY A 1 304 ? -3.715 22.078 -14.699 1.00 47.06 304 GLY A CA 1
ATOM 2496 C C . GLY A 1 304 ? -3.015 20.836 -15.245 1.00 47.06 304 GLY A C 1
ATOM 2497 O O . GLY A 1 304 ? -3.588 19.746 -15.211 1.00 47.06 304 GLY A O 1
ATOM 2498 N N . ARG A 1 305 ? -1.824 21.008 -15.830 1.00 43.16 305 ARG A N 1
ATOM 2499 C CA . ARG A 1 305 ? -1.000 19.920 -16.382 1.00 43.16 305 ARG A CA 1
ATOM 2500 C C . ARG A 1 305 ? -0.627 18.920 -15.280 1.00 43.16 305 ARG A C 1
ATOM 2502 O O . ARG A 1 305 ? 0.501 18.898 -14.804 1.00 43.16 305 ARG A O 1
ATOM 2509 N N . GLU A 1 306 ? -1.566 18.082 -14.878 1.00 47.25 306 GLU A N 1
ATOM 2510 C CA . GLU A 1 306 ? -1.308 16.889 -14.100 1.00 47.25 306 GLU A CA 1
ATOM 2511 C C . GLU A 1 306 ? -1.107 15.720 -15.058 1.00 47.25 306 GLU A C 1
ATOM 2513 O O . GLU A 1 306 ? -1.709 15.626 -16.133 1.00 47.25 306 GLU A O 1
ATOM 2518 N N . ARG A 1 307 ? -0.184 14.841 -14.674 1.00 45.56 307 ARG A N 1
ATOM 2519 C CA . ARG A 1 307 ? 0.173 13.626 -15.405 1.00 45.56 307 ARG A CA 1
ATOM 2520 C C . ARG A 1 307 ? -1.105 12.856 -15.739 1.00 45.56 307 ARG A C 1
ATOM 2522 O O . ARG A 1 307 ? -1.881 12.574 -14.830 1.00 45.56 307 ARG A O 1
ATOM 2529 N N . SER A 1 308 ? -1.320 12.499 -17.011 1.00 47.34 308 SER A N 1
ATOM 2530 C CA . SER A 1 308 ? -2.525 11.766 -17.417 1.00 47.34 308 SER A CA 1
ATOM 2531 C C . SER A 1 308 ? -2.579 10.426 -16.684 1.00 47.34 308 SER A C 1
ATOM 2533 O O . SER A 1 308 ? -1.885 9.472 -17.041 1.00 47.34 308 SER A O 1
ATOM 2535 N N . THR A 1 309 ? -3.367 10.352 -15.621 1.00 51.88 309 THR A N 1
ATOM 2536 C CA . THR A 1 309 ? -3.648 9.091 -14.950 1.00 51.88 309 THR A CA 1
ATOM 2537 C C . THR A 1 309 ? -4.635 8.326 -15.826 1.00 51.88 309 THR A C 1
ATOM 2539 O O . THR A 1 309 ? -5.601 8.885 -16.344 1.00 51.88 309 THR A O 1
ATOM 2542 N N . THR A 1 310 ? -4.374 7.046 -16.076 1.00 55.81 310 THR A N 1
ATOM 2543 C CA . THR A 1 310 ? -5.286 6.170 -16.823 1.00 55.81 310 THR A CA 1
ATOM 2544 C C . THR A 1 310 ? -6.527 5.907 -15.972 1.00 55.81 310 THR A C 1
ATOM 2546 O O . THR A 1 310 ? -6.566 4.950 -15.200 1.00 55.81 310 THR A O 1
ATOM 2549 N N . THR A 1 311 ? -7.533 6.778 -16.059 1.00 73.12 311 THR A N 1
ATOM 2550 C CA . THR A 1 311 ? -8.800 6.611 -15.334 1.00 73.12 311 THR A CA 1
ATOM 2551 C C . THR A 1 311 ? -9.754 5.679 -16.087 1.00 73.12 311 THR A C 1
ATOM 2553 O O . THR A 1 311 ? -9.618 5.439 -17.294 1.00 73.12 311 THR A O 1
ATOM 2556 N N . LEU A 1 312 ? -10.742 5.132 -15.372 1.00 79.69 312 LEU A N 1
ATOM 2557 C CA . LEU A 1 312 ? -11.772 4.268 -15.954 1.00 79.69 312 LEU A CA 1
ATOM 2558 C C . LEU A 1 312 ? -12.517 4.945 -17.130 1.00 79.69 312 LEU A C 1
ATOM 2560 O O . LEU A 1 312 ? -12.589 4.314 -18.182 1.00 79.69 312 LEU A O 1
ATOM 2564 N N . PRO A 1 313 ? -12.978 6.213 -17.042 1.00 81.81 313 PRO A N 1
ATOM 2565 C CA . PRO A 1 313 ? -13.580 6.918 -18.178 1.00 81.81 313 PRO A CA 1
ATOM 2566 C C . PRO A 1 313 ? -12.678 6.998 -19.414 1.00 81.81 313 PRO A C 1
ATOM 2568 O O . PRO A 1 313 ? -13.138 6.756 -20.526 1.00 81.81 313 PRO A O 1
ATOM 2571 N N . ILE A 1 314 ? -11.382 7.279 -19.229 1.00 80.38 314 ILE A N 1
ATOM 2572 C CA . ILE A 1 314 ? -10.405 7.355 -20.328 1.00 80.38 314 ILE A CA 1
ATOM 2573 C C . ILE A 1 314 ? -10.233 5.980 -20.983 1.00 80.38 314 ILE A C 1
ATOM 2575 O O . ILE A 1 314 ? -10.209 5.867 -22.207 1.00 80.38 314 ILE A O 1
ATOM 2579 N N . THR A 1 315 ? -10.159 4.924 -20.171 1.00 83.25 315 THR A N 1
ATOM 2580 C CA . THR A 1 315 ? -10.038 3.541 -20.651 1.00 83.25 315 THR A CA 1
ATOM 2581 C C . THR A 1 315 ? -11.276 3.111 -21.440 1.00 83.25 315 THR A C 1
ATOM 2583 O O . THR A 1 315 ? -11.141 2.565 -22.532 1.00 83.25 315 THR A O 1
ATOM 2586 N N . LEU A 1 316 ? -12.475 3.413 -20.933 1.00 85.56 316 LEU A N 1
ATOM 2587 C CA . LEU A 1 316 ? -13.741 3.145 -21.620 1.00 85.56 316 LEU A CA 1
ATOM 2588 C C . LEU A 1 316 ? -13.848 3.945 -22.928 1.00 85.56 316 LEU A C 1
ATOM 2590 O O . LEU A 1 316 ? -14.206 3.384 -23.957 1.00 85.56 316 LEU A O 1
ATOM 2594 N N . ASN A 1 317 ? -13.468 5.226 -22.934 1.00 85.88 317 ASN A N 1
ATOM 2595 C CA . ASN A 1 317 ? -13.478 6.040 -24.151 1.00 85.88 317 ASN A CA 1
ATOM 2596 C C . ASN A 1 317 ? -12.508 5.503 -25.218 1.00 85.88 317 ASN A C 1
ATOM 2598 O O . ASN A 1 317 ? -12.818 5.501 -26.406 1.00 85.88 317 ASN A O 1
ATOM 2602 N N . ASN A 1 318 ? -11.346 4.993 -24.806 1.00 81.75 318 ASN A N 1
ATOM 2603 C CA . ASN A 1 318 ? -10.401 4.353 -25.720 1.00 81.75 318 ASN A CA 1
ATOM 2604 C C . ASN A 1 318 ? -10.937 3.035 -26.298 1.00 81.75 318 ASN A C 1
ATOM 2606 O O . ASN A 1 318 ? -10.646 2.738 -27.455 1.00 81.75 318 ASN A O 1
ATOM 2610 N N . ASP A 1 319 ? -11.714 2.260 -25.535 1.00 82.25 319 ASP A N 1
ATOM 2611 C CA . ASP A 1 319 ? -12.411 1.080 -26.063 1.00 82.25 319 ASP A CA 1
ATOM 2612 C C . ASP A 1 319 ? -13.465 1.488 -27.109 1.00 82.25 319 ASP A C 1
ATOM 2614 O O . ASP A 1 319 ? -13.530 0.888 -28.178 1.00 82.25 319 ASP A O 1
ATOM 2618 N N . LEU A 1 320 ? -14.236 2.552 -26.849 1.00 83.38 320 LEU A N 1
ATOM 2619 C CA . LEU A 1 320 ? -15.259 3.067 -27.772 1.00 83.38 320 LEU A CA 1
ATOM 2620 C C . LEU A 1 320 ? -14.656 3.600 -29.078 1.00 83.38 320 LEU A C 1
ATOM 2622 O O . LEU A 1 320 ? -15.177 3.323 -30.157 1.00 83.38 320 LEU A O 1
ATOM 2626 N N . LYS A 1 321 ? -13.521 4.307 -29.008 1.00 81.88 321 LYS A N 1
ATOM 2627 C CA . LYS A 1 321 ? -12.806 4.814 -30.194 1.00 81.88 321 LYS A CA 1
ATOM 2628 C C . LYS A 1 321 ? -12.366 3.703 -31.152 1.00 81.88 321 LYS A C 1
ATOM 2630 O O . LYS A 1 321 ? -12.275 3.944 -32.353 1.00 81.88 321 LYS A O 1
ATOM 2635 N N . ARG A 1 322 ? -12.124 2.486 -30.649 1.00 75.12 322 ARG A N 1
ATOM 2636 C CA . ARG A 1 322 ? -11.757 1.320 -31.479 1.00 75.12 322 ARG A CA 1
ATOM 2637 C C . ARG A 1 322 ? -12.910 0.828 -32.345 1.00 75.12 322 ARG A C 1
ATOM 2639 O O . ARG A 1 322 ? -12.661 0.231 -33.383 1.00 75.12 322 ARG A O 1
ATOM 2646 N N . LEU A 1 323 ? -14.151 1.141 -31.978 1.00 73.69 323 LEU A N 1
ATOM 2647 C CA . LEU A 1 323 ? -15.344 0.847 -32.774 1.00 73.69 323 LEU A CA 1
ATOM 2648 C C . LEU A 1 323 ? -15.537 1.839 -33.939 1.00 73.69 323 LEU A C 1
ATOM 2650 O O . LEU A 1 323 ? -16.664 2.040 -34.380 1.00 73.69 323 LEU A O 1
ATOM 2654 N N . GLN A 1 324 ? -14.469 2.507 -34.399 1.00 65.25 324 GLN A N 1
ATOM 2655 C CA . GLN A 1 324 ? -14.483 3.478 -35.504 1.00 65.25 324 GLN A CA 1
ATOM 2656 C C . GLN A 1 324 ? -15.573 4.561 -35.362 1.00 65.25 324 GLN A C 1
ATOM 2658 O O . GLN A 1 324 ? -16.191 4.962 -36.342 1.00 65.25 324 GLN A O 1
ATOM 2663 N N . ASN A 1 325 ? -15.841 5.029 -34.135 1.00 63.50 325 ASN A N 1
ATOM 2664 C CA . ASN A 1 325 ? -16.910 5.996 -33.830 1.00 63.50 325 ASN A CA 1
ATOM 2665 C C . ASN A 1 325 ? -18.333 5.550 -34.232 1.00 63.50 325 ASN A C 1
ATOM 2667 O O . ASN A 1 325 ? -19.228 6.384 -34.343 1.00 63.50 325 ASN A O 1
ATOM 2671 N N . LYS A 1 326 ? -18.581 4.244 -34.401 1.00 64.81 326 LYS A N 1
ATOM 2672 C CA . LYS A 1 326 ? -19.928 3.694 -34.645 1.00 64.81 326 LYS A CA 1
ATOM 2673 C C . LYS A 1 326 ? -20.889 3.922 -33.467 1.00 64.81 326 LYS A C 1
ATOM 2675 O O . LYS A 1 326 ? -22.102 3.887 -33.644 1.00 64.81 326 LYS A O 1
ATOM 2680 N N . TYR A 1 327 ? -20.347 4.155 -32.272 1.00 68.06 327 TYR A N 1
ATOM 2681 C CA . TYR A 1 327 ? -21.093 4.382 -31.036 1.00 68.06 327 TY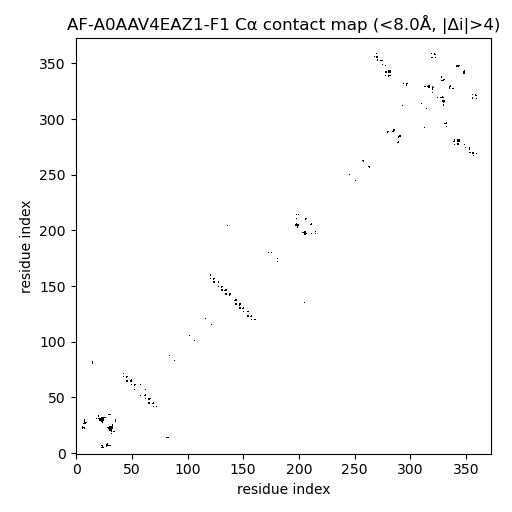R A CA 1
ATOM 2682 C C . TYR A 1 327 ? -20.663 5.687 -30.353 1.00 68.06 327 TYR A C 1
ATOM 2684 O O . TYR A 1 327 ? -19.648 6.288 -30.702 1.00 68.06 327 TYR A O 1
ATOM 2692 N N . VAL A 1 328 ? -21.459 6.108 -29.368 1.00 73.50 328 VAL A N 1
ATOM 2693 C CA . VAL A 1 328 ? -21.270 7.324 -28.563 1.00 73.50 328 VAL A CA 1
ATOM 2694 C C . VAL A 1 328 ? -19.858 7.369 -27.966 1.00 73.50 328 VAL A C 1
ATOM 2696 O O . VAL A 1 328 ? -19.410 6.379 -27.395 1.00 73.50 328 VAL A O 1
ATOM 2699 N N . GLN A 1 329 ? -19.159 8.501 -28.085 1.00 79.12 329 GLN A N 1
ATOM 2700 C CA . GLN A 1 329 ? -17.883 8.735 -27.394 1.00 79.12 329 GLN A CA 1
ATOM 2701 C C . GLN A 1 329 ? -18.157 9.034 -25.926 1.00 79.12 329 GLN A C 1
ATOM 2703 O O . GLN A 1 329 ? -19.148 9.674 -25.645 1.00 79.12 329 GLN A O 1
ATOM 2708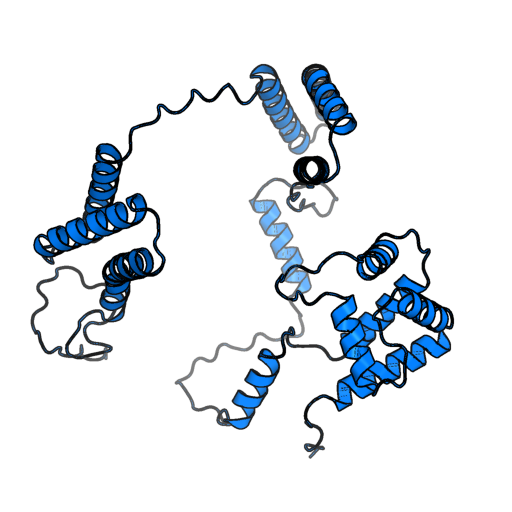 N N . LEU A 1 330 ? -17.315 8.619 -24.979 1.00 81.56 330 LEU A N 1
ATOM 2709 C CA . LEU A 1 330 ? -17.555 8.897 -23.558 1.00 81.56 330 LEU A CA 1
ATOM 2710 C C . LEU A 1 330 ? -16.774 10.146 -23.132 1.00 81.56 330 LEU A C 1
ATOM 2712 O O . LEU A 1 330 ? -15.726 10.047 -22.487 1.00 81.56 330 LEU A O 1
ATOM 2716 N N . THR A 1 331 ? -17.247 11.313 -23.576 1.00 79.38 331 THR A N 1
ATOM 2717 C CA . THR A 1 331 ? -16.555 12.598 -23.376 1.00 79.38 331 THR A CA 1
ATOM 2718 C C . THR A 1 331 ? -17.325 13.592 -22.524 1.00 79.38 331 THR A C 1
ATOM 2720 O O . THR A 1 331 ? -16.690 14.348 -21.790 1.00 79.38 331 THR A O 1
ATOM 2723 N N . THR A 1 332 ? -18.655 13.569 -22.580 1.00 83.56 332 THR A N 1
ATOM 2724 C CA . THR A 1 332 ? -19.515 14.472 -21.814 1.00 83.56 332 THR A CA 1
ATOM 2725 C C . THR A 1 332 ? -20.504 13.716 -20.926 1.00 83.56 332 THR A C 1
ATOM 2727 O O . THR A 1 332 ? -20.612 12.486 -20.947 1.00 83.56 332 THR A O 1
ATOM 2730 N N . LYS A 1 333 ? -21.260 14.464 -20.119 1.00 83.31 333 LYS A N 1
ATOM 2731 C CA . LYS A 1 333 ? -22.342 13.914 -19.298 1.00 83.31 333 LYS A CA 1
ATOM 2732 C C . LYS A 1 333 ? -23.489 13.374 -20.161 1.00 83.31 333 LYS A C 1
ATOM 2734 O O . LYS A 1 333 ? -24.074 12.342 -19.840 1.00 83.31 333 LYS A O 1
ATOM 2739 N N . GLU A 1 334 ? -23.797 14.041 -21.268 1.00 83.38 334 GLU A N 1
ATOM 2740 C CA . GLU A 1 334 ? -24.830 13.625 -22.222 1.00 83.38 334 GLU A CA 1
ATOM 2741 C C . GLU A 1 334 ? -24.482 12.273 -22.847 1.00 83.38 334 GLU A C 1
ATOM 2743 O O . GLU A 1 334 ? -25.349 11.417 -23.023 1.00 83.38 334 GLU A O 1
ATOM 2748 N N . ASP A 1 335 ? -23.201 12.053 -23.129 1.00 84.75 335 ASP A N 1
ATOM 2749 C CA . ASP A 1 335 ? -22.706 10.785 -23.647 1.00 84.75 335 ASP A CA 1
ATOM 2750 C C . ASP A 1 335 ? -22.897 9.627 -22.658 1.00 84.75 335 ASP A C 1
ATOM 2752 O O . ASP A 1 335 ? -23.298 8.524 -23.043 1.00 84.75 335 ASP A O 1
ATOM 2756 N N . LEU A 1 336 ? -22.671 9.885 -21.366 1.00 86.12 336 LEU A N 1
ATOM 2757 C CA . LEU A 1 336 ? -22.928 8.915 -20.303 1.00 86.12 336 LEU A CA 1
ATOM 2758 C C . LEU A 1 336 ? -24.417 8.548 -20.235 1.00 86.12 336 LEU A C 1
ATOM 2760 O O . LEU A 1 336 ? -24.742 7.368 -20.121 1.00 86.12 336 LEU A O 1
ATOM 2764 N N . HIS A 1 337 ? -25.321 9.523 -20.367 1.00 85.25 337 HIS A N 1
ATOM 2765 C CA . HIS A 1 337 ? -26.765 9.266 -20.402 1.00 85.25 337 HIS A CA 1
ATOM 2766 C C . HIS A 1 337 ? -27.190 8.445 -21.627 1.00 85.25 337 HIS A C 1
ATOM 2768 O O . HIS A 1 337 ? -28.014 7.538 -21.510 1.00 85.25 337 HIS A O 1
ATOM 2774 N N . LYS A 1 338 ? -26.586 8.679 -22.798 1.00 85.81 338 LYS A N 1
ATOM 2775 C CA . LYS A 1 338 ? -26.831 7.832 -23.977 1.00 85.81 338 LYS A CA 1
ATOM 2776 C C . LYS A 1 338 ? -26.371 6.390 -23.740 1.00 85.81 338 LYS A C 1
ATOM 2778 O O . LYS A 1 338 ? -27.095 5.460 -24.086 1.00 85.81 338 LYS A O 1
ATOM 2783 N N . LEU A 1 339 ? -25.213 6.185 -23.102 1.00 86.50 339 LEU A N 1
ATOM 2784 C CA . LEU A 1 339 ? -24.757 4.844 -22.714 1.00 86.50 339 LEU A CA 1
ATOM 2785 C C . LEU A 1 339 ? -25.667 4.195 -21.663 1.00 86.50 339 LEU A C 1
ATOM 2787 O O . LEU A 1 339 ? -25.889 2.989 -21.738 1.00 86.50 339 LEU A O 1
ATOM 2791 N N . GLN A 1 340 ? -26.223 4.963 -20.719 1.00 87.50 340 GLN A N 1
ATOM 2792 C CA . GLN A 1 340 ? -27.229 4.464 -19.772 1.00 87.50 340 GLN A CA 1
ATOM 2793 C C . GLN A 1 340 ? -28.476 3.952 -20.500 1.00 87.50 340 GLN A C 1
ATOM 2795 O O . GLN A 1 340 ? -28.971 2.876 -20.171 1.00 87.50 340 GLN A O 1
ATOM 2800 N N . ASN A 1 341 ? -28.943 4.660 -21.531 1.00 86.25 341 ASN A N 1
ATOM 2801 C CA . ASN A 1 341 ? -30.095 4.230 -22.327 1.00 86.25 341 ASN A CA 1
ATOM 2802 C C . ASN A 1 341 ? -29.834 2.903 -23.056 1.00 86.25 341 ASN A C 1
ATOM 2804 O O . ASN A 1 341 ? -30.671 2.005 -22.999 1.00 86.25 341 ASN A O 1
ATOM 2808 N N . ILE A 1 342 ? -28.650 2.737 -23.658 1.00 84.31 342 ILE A N 1
ATOM 2809 C CA . ILE A 1 342 ? -28.240 1.468 -24.289 1.00 84.31 342 ILE A CA 1
ATOM 2810 C C . ILE A 1 342 ? -28.099 0.366 -23.226 1.00 84.31 342 ILE A C 1
ATOM 2812 O O . ILE A 1 342 ? -28.506 -0.774 -23.434 1.00 84.31 342 ILE A O 1
ATOM 2816 N N . ALA A 1 343 ? -27.558 0.690 -22.047 1.00 86.88 343 ALA A N 1
ATOM 2817 C CA . ALA A 1 343 ? -27.401 -0.267 -20.954 1.00 86.88 343 ALA A CA 1
ATOM 2818 C C . ALA A 1 343 ? -28.736 -0.739 -20.370 1.00 86.88 343 ALA A C 1
ATOM 2820 O O . ALA A 1 343 ? -28.824 -1.892 -19.939 1.00 86.88 343 ALA A O 1
ATOM 2821 N N . SER A 1 344 ? -29.768 0.104 -20.358 1.00 86.50 344 SER A N 1
ATOM 2822 C CA . SER A 1 344 ? -31.119 -0.263 -19.913 1.00 86.50 344 SER A CA 1
ATOM 2823 C C . SER A 1 344 ? -31.701 -1.411 -20.741 1.00 86.50 344 SER A C 1
ATOM 2825 O O . SER A 1 344 ? -32.395 -2.276 -20.204 1.00 86.50 344 SER A O 1
ATOM 2827 N N . GLN A 1 345 ? -31.336 -1.494 -22.021 1.00 89.06 345 GLN A N 1
ATOM 2828 C CA . GLN A 1 345 ? -31.706 -2.595 -22.897 1.00 89.06 345 GLN A CA 1
ATOM 2829 C C . GLN A 1 345 ? -30.712 -3.757 -22.779 1.00 89.06 345 GLN A C 1
ATOM 2831 O O . GLN A 1 345 ? -29.642 -3.776 -23.384 1.00 89.06 345 GLN A O 1
ATOM 2836 N N . ARG A 1 346 ? -31.058 -4.779 -21.986 1.00 83.75 346 ARG A N 1
ATOM 2837 C CA . ARG A 1 346 ? -30.135 -5.889 -21.679 1.00 83.75 346 ARG A CA 1
ATOM 2838 C C . ARG A 1 346 ? -29.621 -6.629 -22.921 1.00 83.75 346 ARG A C 1
ATOM 2840 O O . ARG A 1 346 ? -28.444 -6.978 -22.944 1.00 83.75 346 ARG A O 1
ATOM 2847 N N . GLN A 1 347 ? -30.476 -6.880 -23.913 1.00 85.06 347 GLN A N 1
ATOM 2848 C CA . GLN A 1 347 ? -30.093 -7.603 -25.134 1.00 85.06 347 GLN A CA 1
ATOM 2849 C C . GLN A 1 347 ? -29.157 -6.768 -26.017 1.00 85.06 347 GLN A C 1
ATOM 2851 O O . GLN A 1 347 ? -28.114 -7.264 -26.444 1.00 85.06 347 GLN A O 1
ATOM 2856 N N . GLU A 1 348 ? -29.466 -5.482 -26.197 1.00 85.06 348 GLU A N 1
ATOM 2857 C CA . GLU A 1 348 ? -28.600 -4.543 -26.918 1.00 85.06 348 GLU A CA 1
ATOM 2858 C C . GLU A 1 348 ? -27.239 -4.398 -26.225 1.00 85.06 348 GLU A C 1
ATOM 2860 O O . GLU A 1 348 ? -26.201 -4.443 -26.882 1.00 85.06 348 GLU A O 1
ATOM 2865 N N . TRP A 1 349 ? -27.218 -4.328 -24.888 1.00 88.25 349 TRP A N 1
ATOM 2866 C CA . TRP A 1 349 ? -25.975 -4.259 -24.119 1.00 88.25 349 TRP A CA 1
ATOM 2867 C C . TRP A 1 349 ? -25.107 -5.511 -24.286 1.00 88.25 349 TRP A C 1
ATOM 2869 O O . TRP A 1 349 ? -23.890 -5.401 -24.411 1.00 88.25 349 TRP A O 1
ATOM 2879 N N . ILE A 1 350 ? -25.704 -6.709 -24.303 1.00 84.25 350 ILE A N 1
ATOM 2880 C CA . ILE A 1 350 ? -24.963 -7.963 -24.520 1.00 84.25 350 ILE A CA 1
ATOM 2881 C C . ILE A 1 350 ? -24.315 -7.957 -25.910 1.00 84.25 350 ILE A C 1
ATOM 2883 O O . ILE A 1 350 ? -23.104 -8.173 -26.009 1.00 84.25 350 ILE A O 1
ATOM 2887 N N . ALA A 1 351 ? -25.081 -7.636 -26.957 1.00 85.38 351 ALA A N 1
ATOM 2888 C CA . ALA A 1 351 ? -24.571 -7.532 -28.325 1.00 85.38 351 ALA A CA 1
ATOM 2889 C C . ALA A 1 351 ? -23.447 -6.486 -28.442 1.00 85.38 351 ALA A C 1
ATOM 2891 O O . ALA A 1 351 ? -22.400 -6.749 -29.037 1.00 85.38 351 ALA A O 1
ATOM 2892 N N . PHE A 1 352 ? -23.621 -5.337 -27.789 1.00 85.69 352 PHE A N 1
ATOM 2893 C CA . PHE A 1 352 ? -22.628 -4.271 -27.715 1.00 85.69 352 PHE A CA 1
ATOM 2894 C C . PHE A 1 352 ? -21.323 -4.721 -27.036 1.00 85.69 352 PHE A C 1
ATOM 2896 O O . PHE A 1 352 ? -20.235 -4.504 -27.568 1.00 85.69 352 PHE A O 1
ATOM 2903 N N . THR A 1 353 ? -21.401 -5.422 -25.898 1.00 85.94 353 THR A N 1
ATOM 2904 C CA . THR A 1 353 ? -20.199 -5.947 -25.223 1.00 85.94 353 THR A CA 1
ATOM 2905 C C . THR A 1 353 ? -19.468 -7.016 -26.038 1.00 85.94 353 THR A C 1
ATOM 2907 O O . THR A 1 353 ? -18.237 -7.062 -26.017 1.00 85.94 353 THR A O 1
ATOM 2910 N N . ALA A 1 354 ? -20.200 -7.836 -26.798 1.00 83.06 354 ALA A N 1
ATOM 2911 C CA . ALA A 1 354 ? -19.621 -8.835 -27.693 1.00 83.06 354 ALA A CA 1
ATOM 2912 C C . ALA A 1 354 ? -18.906 -8.194 -28.899 1.00 83.06 354 ALA A C 1
ATOM 2914 O O . ALA A 1 354 ? -17.902 -8.720 -29.376 1.00 83.06 354 ALA A O 1
ATOM 2915 N N . GLU A 1 355 ? -19.387 -7.047 -29.383 1.00 84.00 355 GLU A N 1
ATOM 2916 C CA . GLU A 1 355 ? -18.720 -6.256 -30.428 1.00 84.00 355 GLU A CA 1
ATOM 2917 C C . GLU A 1 355 ? -17.414 -5.621 -29.918 1.00 84.00 355 GLU A C 1
ATOM 2919 O O . GLU A 1 355 ? -16.380 -5.696 -30.585 1.00 84.00 355 GLU A O 1
ATOM 2924 N N . ILE A 1 356 ? -17.421 -5.059 -28.703 1.00 82.12 356 ILE A N 1
ATOM 2925 C CA . ILE A 1 356 ? -16.205 -4.535 -28.051 1.00 82.12 356 ILE A CA 1
ATOM 2926 C C . ILE A 1 356 ? -15.156 -5.631 -27.876 1.00 82.12 356 ILE A C 1
ATOM 2928 O O . ILE A 1 356 ? -13.964 -5.391 -28.063 1.00 82.12 356 ILE A O 1
ATOM 2932 N N . LYS A 1 357 ? -15.588 -6.843 -27.520 1.00 83.12 357 LYS A N 1
ATOM 2933 C CA . LYS A 1 357 ? -14.698 -7.998 -27.421 1.00 83.12 357 LYS A CA 1
ATOM 2934 C C . LYS A 1 357 ? -14.056 -8.322 -28.769 1.00 83.12 357 LYS A C 1
ATOM 2936 O O . LYS A 1 357 ? -12.833 -8.305 -28.858 1.00 83.12 357 LYS A O 1
ATOM 2941 N N . ARG A 1 358 ? -14.868 -8.530 -29.812 1.00 81.25 358 ARG A N 1
ATOM 2942 C CA . ARG A 1 358 ? -14.382 -8.873 -31.160 1.00 81.25 358 ARG A CA 1
ATOM 2943 C C . ARG A 1 358 ? -13.404 -7.837 -31.707 1.00 81.25 358 ARG A C 1
ATOM 2945 O O . ARG A 1 358 ? -12.365 -8.192 -32.246 1.00 81.25 358 ARG A O 1
ATOM 2952 N N . THR A 1 359 ? -13.692 -6.552 -31.523 1.00 78.31 359 THR A N 1
ATOM 2953 C CA . THR A 1 359 ? -12.789 -5.470 -31.955 1.00 78.31 359 THR A CA 1
ATOM 2954 C C . THR A 1 359 ? -11.521 -5.368 -31.109 1.00 78.31 359 THR A C 1
ATOM 2956 O O . THR A 1 359 ? -10.452 -5.063 -31.635 1.00 78.31 359 THR A O 1
ATOM 2959 N N . ALA A 1 360 ? -11.593 -5.654 -29.807 1.00 73.38 360 ALA A N 1
ATOM 2960 C CA . ALA A 1 360 ? -10.410 -5.726 -28.955 1.00 73.38 360 ALA A CA 1
ATOM 2961 C C . ALA A 1 360 ? -9.513 -6.932 -29.283 1.00 73.38 360 ALA A C 1
ATOM 2963 O O . ALA A 1 360 ? -8.299 -6.828 -29.112 1.00 73.38 360 ALA A O 1
ATOM 2964 N N . GLU A 1 361 ? -10.099 -8.042 -29.735 1.00 72.50 361 GLU A N 1
ATOM 2965 C CA . GLU A 1 361 ? -9.401 -9.233 -30.230 1.00 72.50 361 GLU A CA 1
ATOM 2966 C C . GLU A 1 361 ? -8.769 -8.980 -31.604 1.00 72.50 361 GLU A C 1
ATOM 2968 O O . GLU A 1 361 ? -7.584 -9.242 -31.764 1.00 72.50 361 GLU A O 1
ATOM 2973 N N . ALA A 1 362 ? -9.500 -8.374 -32.545 1.00 70.75 362 ALA A N 1
ATOM 2974 C CA . ALA A 1 362 ? -8.999 -8.029 -33.882 1.00 70.75 362 ALA A CA 1
ATOM 2975 C C . ALA A 1 362 ? -7.891 -6.956 -33.880 1.00 70.75 362 ALA A C 1
ATOM 2977 O O . ALA A 1 362 ? -7.107 -6.867 -34.815 1.00 70.75 362 ALA A O 1
ATOM 2978 N N . ALA A 1 363 ? -7.815 -6.124 -32.836 1.00 64.06 363 ALA A N 1
ATOM 2979 C CA . ALA A 1 363 ? -6.738 -5.147 -32.658 1.00 64.06 363 ALA A CA 1
ATOM 2980 C C . ALA A 1 363 ? -5.455 -5.750 -32.049 1.00 64.06 363 ALA A C 1
ATOM 2982 O O . ALA A 1 363 ? -4.493 -5.015 -31.806 1.00 64.06 363 ALA A O 1
ATOM 2983 N N . ARG A 1 364 ? -5.442 -7.052 -31.733 1.00 61.59 364 ARG A N 1
ATOM 2984 C CA . ARG A 1 364 ? -4.209 -7.758 -31.372 1.00 61.59 364 ARG A CA 1
ATOM 2985 C C . ARG A 1 364 ? -3.430 -8.020 -32.665 1.00 61.59 364 ARG A C 1
ATOM 2987 O O . ARG A 1 364 ? -4.047 -8.470 -33.623 1.00 61.59 364 ARG A O 1
ATOM 2994 N N . PRO A 1 365 ? -2.120 -7.727 -32.723 1.00 53.12 365 PRO A N 1
ATOM 2995 C CA . PRO A 1 365 ? -1.313 -8.111 -33.877 1.00 53.12 365 PRO A CA 1
ATOM 2996 C C . PRO A 1 365 ? -1.447 -9.624 -34.116 1.00 53.12 365 PRO A C 1
ATOM 2998 O O . PRO A 1 365 ? -1.426 -10.395 -33.158 1.00 53.12 365 PRO A O 1
ATOM 3001 N N . ASP A 1 366 ? -1.660 -10.007 -35.376 1.00 44.59 366 ASP A N 1
ATOM 3002 C CA . ASP A 1 366 ? -2.033 -11.355 -35.814 1.00 44.59 366 ASP A CA 1
ATOM 3003 C C . ASP A 1 366 ? -1.109 -12.462 -35.273 1.00 44.59 366 ASP A C 1
ATOM 3005 O O . ASP A 1 366 ? 0.000 -12.650 -35.763 1.00 44.59 366 ASP A O 1
ATOM 3009 N N . ASP A 1 367 ? -1.628 -13.266 -34.342 1.00 43.22 367 ASP A N 1
ATOM 3010 C CA . ASP A 1 367 ? -1.154 -14.632 -34.045 1.00 43.22 367 ASP A CA 1
ATOM 3011 C C . ASP A 1 367 ? -2.058 -15.697 -34.713 1.00 43.22 367 ASP A C 1
ATOM 3013 O O . ASP A 1 367 ? -2.009 -16.882 -34.390 1.00 43.22 367 ASP A O 1
ATOM 3017 N N . GLN A 1 368 ? -2.905 -15.307 -35.677 1.00 38.84 368 GLN A N 1
ATOM 3018 C CA . GLN A 1 368 ? -3.802 -16.228 -36.397 1.00 38.84 368 GLN A CA 1
ATOM 3019 C C . GLN A 1 368 ? -3.226 -16.773 -37.717 1.00 38.84 368 GLN A C 1
ATOM 3021 O O . GLN A 1 368 ? -3.972 -17.164 -38.610 1.00 38.84 368 GLN A O 1
ATOM 3026 N N . ALA A 1 369 ? -1.900 -16.884 -37.827 1.00 36.47 369 ALA A N 1
ATOM 3027 C CA . ALA A 1 369 ? -1.234 -17.651 -38.885 1.00 36.47 369 ALA A CA 1
ATOM 3028 C C . ALA A 1 369 ? -0.371 -18.782 -38.300 1.00 36.47 369 ALA A C 1
ATOM 3030 O O . ALA A 1 369 ? 0.800 -18.934 -38.623 1.00 36.47 369 ALA A O 1
ATOM 3031 N N . SER A 1 370 ? -0.952 -19.583 -37.409 1.00 36.88 370 SER A N 1
ATOM 3032 C CA . SER A 1 370 ? -0.402 -20.883 -37.009 1.00 36.88 370 SER A CA 1
ATOM 3033 C C . SER A 1 370 ? -1.560 -21.817 -36.667 1.00 36.88 370 SER A C 1
ATOM 3035 O O . SER A 1 370 ? -1.751 -22.253 -35.530 1.00 36.88 370 SER A O 1
ATOM 3037 N N . GLY A 1 371 ? -2.389 -22.081 -37.677 1.00 33.22 371 GLY A N 1
ATOM 3038 C CA . GLY A 1 371 ? -3.294 -23.217 -37.656 1.00 33.22 371 GLY A CA 1
ATOM 3039 C C . GLY A 1 371 ? -2.490 -24.510 -37.535 1.00 33.22 371 GLY A C 1
ATOM 3040 O O . GLY A 1 371 ? -1.493 -24.686 -38.225 1.00 33.22 371 GLY A O 1
ATOM 3041 N N . ARG A 1 372 ? -2.948 -25.367 -36.620 1.00 32.38 372 ARG A N 1
ATOM 3042 C CA . ARG A 1 372 ? -2.758 -26.823 -36.561 1.00 32.38 372 ARG A CA 1
ATOM 3043 C C . ARG A 1 372 ? -1.969 -27.423 -37.737 1.00 32.38 372 ARG A C 1
ATOM 3045 O O . ARG A 1 372 ? -2.486 -27.446 -38.851 1.00 32.38 372 ARG A O 1
ATOM 3052 N N . HIS A 1 373 ? -0.825 -28.028 -37.431 1.00 32.31 373 HIS A N 1
ATOM 3053 C CA . HIS A 1 373 ? -0.606 -29.467 -37.604 1.00 32.31 373 HIS A CA 1
ATOM 3054 C C . HIS A 1 373 ? 0.511 -29.960 -36.690 1.00 32.31 373 HIS A C 1
ATOM 3056 O O . HIS A 1 373 ? 1.504 -29.216 -36.531 1.00 32.31 373 HIS A O 1
#

Nearest PDB structures (foldseek):
  6yxh-assembly1_A  TM=1.910E-01  e=4.670E-03  Homo sapiens
  7v2w-assembly1_F  TM=1.725E-01  e=3.988E+00  Saccharomyces cerevisiae S288C

Sequence (373 aa):
MAPSPVVGFWERHTSTIDWCEENYAVTTYIAEFWNTLSNCVLITGPIIMLYQGHKHNLEWRYILAFSVISEQLGQLLSQVDEEQKVNTQWKLIKQCIETAAKNNIKEVPKQKAYPRWDNEVKHLSDKQKQVRLEILNSKEPQKIKDLK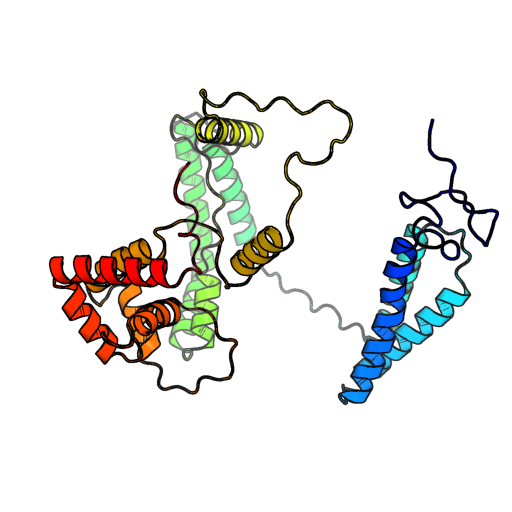KERNFMLHKIKEKTKHLDELTSNIDKTSSDGGMFQAVKALNRKRFENPKVHDNDGKQVSNPSQIQLIIANHFNSKFRDDNIHDVEPYFGQPRKLKSPITEKEVRASINNLNNGRAPGSDNISELRWRLFGHILRRDNSIPANLAMLYFFNENSNRGRERSTTTLPITLNNDLKRLQNKYVQLTTKEDLHKLQNIASQRQEWIAFTAEIKRTAEAARPDDQASGRH